Protein AF-A0A0G4FJ84-F1 (afdb_monomer_lite)

Sequence (452 aa):
MRQTLAPVYPVRAATRRSCLCLSSHPRRRLLHTSVPTRARLATGEEVTRTLLKGEEMGRRVRTFFQREQHNRHRLDELELFKVWRQCSGEHGWKAALFAMNQCYNNGKHFRHYETPTRLLALAVENEEWDEAVELVKYFPTWLQFPPDTKLIYTLMRHFLETGKFRKVRELTGAVRESWQIPLEPPLYGIVIKAMVAAGGIEGIEEALMLFRDAQTMQVPLQPVTYTLLLEKCLEGFEVARRGEHPEEDEASEHDRADDQAESASQSGALGEVGEDEEKEEGEEGGRDEAVSKEASADELDGQAAAGDGGEATAENDGEKESEGAEGEAETPASPRGRATADPYIGLEGGGSALWLTAARQVRDQALRDVLKTGEGIRRQPLGLRACFAWMHWREGRGGWESEVLDAVEDSRARGHLPVSFRETLKREADAHPDSPAAQLYRLLRQDIHLSS

Foldseek 3Di:
DDDDDDDDDDDDDDDDPDPPPPPPDPPPPPPDPQDWDWDQDPVRDTDTDRDDPLVVLLVVLVVVCVVCVVVLVPPDVVVLLVSLVSQAEQNSLVSSVVSVVSNVVSVDAPPDQCPLQSNLVSCVRHVVLVVNLVSLQCCVPRPPHHHDVVSLLVSLVVCLVVLVLVSLVSSLVSLVVDPRRDDAQSSLLSNLSSLVVNDDPRSLQVSLVSVVVCVVVVHQHDLVSLLSNLVVLVVLLVCQVVVVPPPPPPPPPPVPPPVVPPPPPPDDDDDDDDDDDDDDDDDDDDDDDDDDDDDDDDDDDDDDDDDDDDDDDDDDDDDDDDDDDPDPPDDPDDPPPPPPDPVDDDPPDSHSVVSVVSSVVSLVSSVVSCVVVVVPPLPRDLSNQCSVLVVCLVVVPPDCLVVNVVSVVSCVVVVDDDPVSLVVLVVVCVVPVPGPSVVSNVVVVVCVVVVD

Structure (mmCIF, N/CA/C/O backbone):
data_AF-A0A0G4FJ84-F1
#
_entry.id   AF-A0A0G4FJ84-F1
#
loop_
_atom_site.group_PDB
_atom_site.id
_atom_site.type_symbol
_atom_site.label_atom_id
_atom_site.label_alt_id
_atom_site.label_comp_id
_atom_site.label_asym_id
_atom_site.label_entity_id
_atom_site.label_seq_id
_atom_site.pdbx_PDB_ins_code
_atom_site.Cartn_x
_atom_site.Cartn_y
_atom_site.Cartn_z
_atom_site.occupancy
_atom_site.B_iso_or_equiv
_atom_site.auth_seq_id
_atom_site.auth_comp_id
_atom_site.auth_asym_id
_atom_site.auth_atom_id
_atom_site.pdbx_PDB_model_num
ATOM 1 N N . MET A 1 1 ? 30.591 18.724 37.609 1.00 40.75 1 MET A N 1
ATOM 2 C CA . MET A 1 1 ? 29.479 18.860 36.644 1.00 40.75 1 MET A CA 1
ATOM 3 C C . MET A 1 1 ? 29.711 20.114 35.811 1.00 40.75 1 MET A C 1
ATOM 5 O O . MET A 1 1 ? 29.461 21.207 36.296 1.00 40.75 1 MET A O 1
ATOM 9 N N . ARG A 1 2 ? 30.301 19.979 34.617 1.00 31.19 2 ARG A N 1
ATOM 10 C CA . ARG A 1 2 ? 30.521 21.093 33.680 1.00 31.19 2 ARG A CA 1
ATOM 11 C C . ARG A 1 2 ? 29.442 21.016 32.603 1.00 31.19 2 ARG A C 1
ATOM 13 O O . ARG A 1 2 ? 29.382 20.020 31.893 1.00 31.19 2 ARG A O 1
ATOM 20 N N . GLN A 1 3 ? 28.587 22.032 32.535 1.00 39.12 3 GLN A N 1
ATOM 21 C CA . GLN A 1 3 ? 27.614 22.208 31.460 1.00 39.12 3 GLN A CA 1
ATOM 22 C C . GLN A 1 3 ? 28.335 22.791 30.242 1.00 39.12 3 GLN A C 1
ATOM 24 O O . GLN A 1 3 ? 28.861 23.901 30.289 1.00 39.12 3 GLN A O 1
ATOM 29 N N . THR A 1 4 ? 28.387 22.020 29.163 1.00 39.75 4 THR A N 1
ATOM 30 C CA . THR A 1 4 ? 28.794 22.466 27.832 1.00 39.75 4 THR A CA 1
ATOM 31 C C . THR A 1 4 ? 27.581 23.076 27.133 1.00 39.75 4 THR A C 1
ATOM 33 O O . THR A 1 4 ? 26.649 22.374 26.754 1.00 39.75 4 THR A O 1
ATOM 36 N N . LEU A 1 5 ? 27.582 24.402 26.990 1.00 41.00 5 LEU A N 1
ATOM 37 C CA . LEU A 1 5 ? 26.631 25.131 26.152 1.00 41.00 5 LEU A CA 1
ATOM 38 C C . LEU A 1 5 ? 27.063 25.010 24.685 1.00 41.00 5 LEU A C 1
ATOM 40 O O . LEU A 1 5 ? 28.202 25.327 24.343 1.00 41.00 5 LEU A O 1
ATOM 44 N N . ALA A 1 6 ? 26.156 24.542 23.828 1.00 37.84 6 ALA A N 1
ATOM 45 C CA . ALA A 1 6 ? 26.348 24.504 22.382 1.00 37.84 6 ALA A CA 1
ATOM 46 C C . ALA A 1 6 ? 26.232 25.919 21.773 1.00 37.84 6 ALA A C 1
ATOM 48 O O . ALA A 1 6 ? 25.407 26.713 22.236 1.00 37.84 6 ALA A O 1
ATOM 49 N N . PRO A 1 7 ? 27.019 26.258 20.735 1.00 45.81 7 PRO A N 1
ATOM 50 C CA . PRO A 1 7 ? 26.946 27.564 20.095 1.00 45.81 7 PRO A CA 1
ATOM 51 C C . PRO A 1 7 ? 25.721 27.670 19.177 1.00 45.81 7 PRO A C 1
ATOM 53 O O . PRO A 1 7 ? 25.501 26.852 18.284 1.00 45.81 7 PRO A O 1
ATOM 56 N N . VAL A 1 8 ? 24.938 28.727 19.391 1.00 42.69 8 VAL A N 1
ATOM 57 C CA . VAL A 1 8 ? 23.844 29.165 18.520 1.00 42.69 8 VAL A CA 1
ATOM 58 C C . VAL A 1 8 ? 24.447 29.834 17.285 1.00 42.69 8 VAL A C 1
ATOM 60 O O . VAL A 1 8 ? 25.084 30.882 17.393 1.00 42.69 8 VAL A O 1
ATOM 63 N N . TYR A 1 9 ? 24.243 29.249 16.105 1.00 34.66 9 TYR A N 1
ATOM 64 C CA . TYR A 1 9 ? 24.584 29.894 14.837 1.00 34.66 9 TYR A CA 1
ATOM 65 C C . TYR A 1 9 ? 23.437 30.809 14.374 1.00 34.66 9 TYR A C 1
ATOM 67 O O . TYR A 1 9 ? 22.280 30.382 14.372 1.00 34.66 9 TYR A O 1
ATOM 75 N N . PRO A 1 10 ? 23.719 32.052 13.942 1.00 43.59 10 PRO A N 1
ATOM 76 C CA . PRO A 1 10 ? 22.695 32.938 13.409 1.00 43.59 10 PRO A CA 1
ATOM 77 C C . PRO A 1 10 ? 22.303 32.527 11.983 1.00 43.59 10 PRO A C 1
ATOM 79 O O . PRO A 1 10 ? 23.127 32.508 11.066 1.00 43.59 10 PRO A O 1
ATOM 82 N N . VAL A 1 11 ? 21.013 32.252 11.785 1.00 38.12 11 VAL A N 1
ATOM 83 C CA . VAL A 1 11 ? 20.393 32.065 10.468 1.00 38.12 11 VAL A CA 1
ATOM 84 C C . VAL A 1 11 ? 20.373 33.415 9.745 1.00 38.12 11 VAL A C 1
ATOM 86 O O . VAL A 1 11 ? 19.597 34.310 10.078 1.00 38.12 11 VAL A O 1
ATOM 89 N N . ARG A 1 12 ? 21.244 33.585 8.745 1.00 36.19 12 ARG A N 1
ATOM 90 C CA . ARG A 1 12 ? 21.185 34.719 7.814 1.00 36.19 12 ARG A CA 1
ATOM 91 C C . ARG A 1 12 ? 20.027 34.513 6.837 1.00 36.19 12 ARG A C 1
ATOM 93 O O . ARG A 1 12 ? 20.108 33.687 5.933 1.00 36.19 12 ARG A O 1
ATOM 100 N N . ALA A 1 13 ? 18.970 35.305 6.999 1.00 43.25 13 ALA A N 1
ATOM 101 C CA . ALA A 1 13 ? 17.910 35.457 6.012 1.00 43.25 13 ALA A CA 1
ATOM 102 C C . ALA A 1 13 ? 18.462 36.151 4.753 1.00 43.25 13 ALA A C 1
ATOM 104 O O . ALA A 1 13 ? 18.710 37.356 4.750 1.00 43.25 13 ALA A O 1
ATOM 105 N N . ALA A 1 14 ? 18.672 35.386 3.682 1.00 38.28 14 ALA A N 1
ATOM 106 C CA . ALA A 1 14 ? 18.985 35.918 2.362 1.00 38.28 14 ALA A CA 1
ATOM 107 C C . ALA A 1 14 ? 17.687 36.102 1.563 1.00 38.28 14 ALA A C 1
ATOM 109 O O . ALA A 1 14 ? 17.199 35.193 0.895 1.00 38.28 14 ALA A O 1
ATOM 110 N N . THR A 1 15 ? 17.126 37.306 1.615 1.00 45.62 15 THR A N 1
ATOM 111 C CA . THR A 1 15 ? 16.091 37.780 0.693 1.00 45.62 15 THR A CA 1
ATOM 112 C C . THR A 1 15 ? 16.702 37.998 -0.694 1.00 45.62 15 THR A C 1
ATOM 114 O O . THR A 1 15 ? 17.186 39.079 -1.019 1.00 45.62 15 THR A O 1
ATOM 117 N N . ARG A 1 16 ? 16.661 36.975 -1.555 1.00 38.00 16 ARG A N 1
ATOM 118 C CA . ARG A 1 16 ? 16.819 37.151 -3.006 1.00 38.00 16 ARG A CA 1
ATOM 119 C C . ARG A 1 16 ? 15.459 37.037 -3.686 1.00 38.00 16 ARG A C 1
ATOM 121 O O . ARG A 1 16 ? 14.995 35.952 -4.014 1.00 38.00 16 ARG A O 1
ATOM 128 N N . ARG A 1 17 ? 14.844 38.197 -3.935 1.00 41.84 17 ARG A N 1
ATOM 129 C CA . ARG A 1 17 ? 13.843 38.365 -4.993 1.00 41.84 17 ARG A CA 1
ATOM 130 C C . ARG A 1 17 ? 14.555 38.157 -6.332 1.00 41.84 17 ARG A C 1
ATOM 132 O O . ARG A 1 17 ? 15.266 39.043 -6.790 1.00 41.84 17 ARG A O 1
ATOM 139 N N . SER A 1 18 ? 14.405 36.981 -6.931 1.00 35.28 18 SER A N 1
ATOM 140 C CA . SER A 1 18 ? 14.632 36.795 -8.365 1.00 35.28 18 SER A CA 1
ATOM 141 C C . SER A 1 18 ? 13.276 36.715 -9.040 1.00 35.28 18 SER A C 1
ATOM 143 O O . SER A 1 18 ? 12.519 35.769 -8.839 1.00 35.28 18 SER A O 1
ATOM 145 N N . CYS A 1 19 ? 12.972 37.757 -9.807 1.00 36.97 19 CYS A N 1
ATOM 146 C CA . CYS A 1 19 ? 11.871 37.792 -10.749 1.00 36.97 19 CYS A CA 1
ATOM 147 C C . CYS A 1 19 ? 12.105 36.703 -11.804 1.00 36.97 19 CYS A C 1
ATOM 149 O O . CYS A 1 19 ? 12.881 36.891 -12.738 1.00 36.97 19 CYS A O 1
ATOM 151 N N . LEU A 1 20 ? 11.454 35.551 -11.643 1.00 36.03 20 LEU A N 1
ATOM 152 C CA . LEU A 1 20 ? 11.294 34.587 -12.723 1.00 36.03 20 LEU A CA 1
ATOM 153 C C . LEU A 1 20 ? 10.201 35.119 -13.647 1.00 36.03 20 LEU A C 1
ATOM 155 O O . LEU A 1 20 ? 9.009 34.942 -13.405 1.00 36.03 20 LEU A O 1
ATOM 159 N N . CYS A 1 21 ? 10.624 35.801 -14.706 1.00 32.81 21 CYS A N 1
ATOM 160 C CA . CYS A 1 21 ? 9.792 36.055 -15.869 1.00 32.81 21 CYS A CA 1
ATOM 161 C C . CYS A 1 21 ? 9.475 34.700 -16.522 1.00 32.81 21 CYS A C 1
ATOM 163 O O . CYS A 1 21 ? 10.252 34.188 -17.327 1.00 32.81 21 CYS A O 1
ATOM 165 N N . LEU A 1 22 ? 8.344 34.103 -16.143 1.00 33.88 22 LEU A N 1
ATOM 166 C CA . LEU A 1 22 ? 7.707 33.015 -16.877 1.00 33.88 22 LEU A CA 1
ATOM 167 C C . LEU A 1 22 ? 7.311 33.557 -18.255 1.00 33.88 22 LEU A C 1
ATOM 169 O O . LEU A 1 22 ? 6.240 34.133 -18.430 1.00 33.88 22 LEU A O 1
ATOM 173 N N . SER A 1 23 ? 8.199 33.402 -19.236 1.00 32.72 23 SER A N 1
ATOM 174 C CA . SER A 1 23 ? 7.831 33.534 -20.639 1.00 32.72 23 SER A CA 1
ATOM 175 C C . SER A 1 23 ? 6.924 32.355 -20.991 1.00 32.72 23 SER A C 1
ATOM 177 O O . SER A 1 23 ? 7.354 31.227 -21.225 1.00 32.72 23 SER A O 1
ATOM 179 N N . SER A 1 24 ? 5.622 32.616 -20.980 1.00 36.38 24 SER A N 1
ATOM 180 C CA . SER A 1 24 ? 4.584 31.749 -21.519 1.00 36.38 24 SER A CA 1
ATOM 181 C C . SER A 1 24 ? 4.696 31.719 -23.043 1.00 36.38 24 SER A C 1
ATOM 183 O O . SER A 1 24 ? 3.910 32.317 -23.771 1.00 36.38 24 SER A O 1
ATOM 185 N N . HIS A 1 25 ? 5.707 31.028 -23.566 1.00 32.84 25 HIS A N 1
ATOM 186 C CA . HIS A 1 25 ? 5.659 30.601 -24.955 1.00 32.84 25 HIS A CA 1
ATOM 187 C C . HIS A 1 25 ? 4.708 29.406 -25.052 1.00 32.84 25 HIS A C 1
ATOM 189 O O . HIS A 1 25 ? 4.980 28.369 -24.437 1.00 32.84 25 HIS A O 1
ATOM 195 N N . PRO A 1 26 ? 3.591 29.511 -25.798 1.00 38.69 26 PRO A N 1
ATOM 196 C CA . PRO A 1 26 ? 2.770 28.352 -26.086 1.00 38.69 26 PRO A CA 1
ATOM 197 C C . PRO A 1 26 ? 3.649 27.368 -26.857 1.00 38.69 26 PRO A C 1
ATOM 199 O O . PRO A 1 26 ? 4.014 27.608 -28.009 1.00 38.69 26 PRO A O 1
ATOM 202 N N . ARG A 1 27 ? 4.041 26.267 -26.203 1.00 40.53 27 ARG A N 1
ATOM 203 C CA . ARG A 1 27 ? 4.656 25.129 -26.884 1.00 40.53 27 ARG A CA 1
ATOM 204 C C . ARG A 1 27 ? 3.683 24.717 -27.982 1.00 40.53 27 ARG A C 1
ATOM 206 O O . ARG A 1 27 ? 2.641 24.134 -27.688 1.00 40.53 27 ARG A O 1
ATOM 213 N N . ARG A 1 28 ? 4.014 25.040 -29.238 1.00 38.00 28 ARG A N 1
ATOM 214 C CA . ARG A 1 28 ? 3.384 24.438 -30.413 1.00 38.00 28 ARG A CA 1
ATOM 215 C C . ARG A 1 28 ? 3.439 22.930 -30.190 1.00 38.00 28 ARG A C 1
ATOM 217 O O . ARG A 1 28 ? 4.520 22.346 -30.239 1.00 38.00 28 ARG A O 1
ATOM 224 N N . ARG A 1 29 ? 2.292 22.318 -29.883 1.00 40.22 29 ARG A N 1
ATOM 225 C CA . ARG A 1 29 ? 2.122 20.868 -29.955 1.00 40.22 29 ARG A CA 1
ATOM 226 C C . ARG A 1 29 ? 2.349 20.517 -31.419 1.00 40.22 29 ARG A C 1
ATOM 228 O O . ARG A 1 29 ? 1.453 20.686 -32.239 1.00 40.22 29 ARG A O 1
ATOM 235 N N . LEU A 1 30 ? 3.580 20.142 -31.758 1.00 41.53 30 LEU A N 1
ATOM 236 C CA . LEU A 1 30 ? 3.868 19.471 -33.014 1.00 41.53 30 LEU A CA 1
ATOM 237 C C . LEU A 1 30 ? 3.013 18.209 -32.983 1.00 41.53 30 LEU A C 1
ATOM 239 O O . LEU A 1 30 ? 3.249 17.324 -32.162 1.00 41.53 30 LEU A O 1
ATOM 243 N N . LEU A 1 31 ? 1.958 18.191 -33.796 1.00 39.94 31 LEU A N 1
ATOM 244 C CA . LEU A 1 31 ? 1.174 16.993 -34.043 1.00 39.94 31 LEU A CA 1
ATOM 245 C C . LEU A 1 31 ? 2.175 15.929 -34.492 1.00 39.94 31 LEU A C 1
ATOM 247 O O . LEU A 1 31 ? 2.858 16.105 -35.500 1.00 39.94 31 LEU A O 1
ATOM 251 N N . HIS A 1 32 ? 2.351 14.905 -33.660 1.00 47.94 32 HIS A N 1
ATOM 252 C CA . HIS A 1 32 ? 3.292 13.826 -33.904 1.00 47.94 32 HIS A CA 1
ATOM 253 C C . HIS A 1 32 ? 2.929 13.173 -35.238 1.00 47.94 32 HIS A C 1
ATOM 255 O O . HIS A 1 32 ? 1.906 12.504 -35.345 1.00 47.94 32 HIS A O 1
ATOM 261 N N . THR A 1 33 ? 3.740 13.394 -36.271 1.00 49.00 33 THR A N 1
ATOM 262 C CA . THR A 1 33 ? 3.609 12.659 -37.526 1.00 49.00 33 THR A CA 1
ATOM 263 C C . THR A 1 33 ? 4.083 11.240 -37.250 1.00 49.00 33 THR A C 1
ATOM 265 O O . THR A 1 33 ? 5.286 11.016 -37.099 1.00 49.00 33 THR A O 1
ATOM 268 N N . SER A 1 34 ? 3.138 10.313 -37.106 1.00 61.53 34 SER A N 1
ATOM 269 C CA . SER A 1 34 ? 3.407 8.881 -36.954 1.00 61.53 34 SER A CA 1
ATOM 270 C C . SER A 1 34 ? 4.337 8.422 -38.073 1.00 61.53 34 SER A C 1
ATOM 272 O O . SER A 1 34 ? 4.054 8.687 -39.245 1.00 61.53 34 SER A O 1
ATOM 274 N N . VAL A 1 35 ? 5.446 7.766 -37.738 1.00 69.75 35 VAL A N 1
ATOM 275 C CA . VAL A 1 35 ? 6.420 7.328 -38.746 1.00 69.75 35 VAL A CA 1
ATOM 276 C C . VAL A 1 35 ? 5.893 6.035 -39.375 1.00 69.75 35 VAL A C 1
ATOM 278 O O . VAL A 1 35 ? 5.829 5.012 -38.684 1.00 69.75 35 VAL A O 1
ATOM 281 N N . PRO A 1 36 ? 5.509 6.028 -40.667 1.00 75.88 36 PRO A N 1
ATOM 282 C CA . PRO A 1 36 ? 5.025 4.811 -41.303 1.00 75.88 36 PRO A CA 1
ATOM 283 C C . PRO A 1 36 ? 6.152 3.780 -41.319 1.00 75.88 36 PRO A C 1
ATOM 285 O O . PRO A 1 36 ? 7.282 4.073 -41.717 1.00 75.88 36 PRO A O 1
ATOM 288 N N . THR A 1 37 ? 5.858 2.565 -40.863 1.00 77.69 37 THR A N 1
ATOM 289 C CA . THR A 1 37 ? 6.825 1.466 -40.888 1.00 77.69 37 THR A CA 1
ATOM 290 C C . THR A 1 37 ? 6.390 0.458 -41.931 1.00 77.69 37 THR A C 1
ATOM 292 O O . THR A 1 37 ? 5.232 0.047 -41.969 1.00 77.69 37 THR A O 1
ATOM 295 N N . ARG A 1 38 ? 7.331 0.096 -42.804 1.00 84.75 38 ARG A N 1
ATOM 296 C CA . ARG A 1 38 ? 7.148 -0.957 -43.799 1.00 84.75 38 ARG A CA 1
ATOM 297 C C . ARG A 1 38 ? 7.492 -2.285 -43.144 1.00 84.75 38 ARG A C 1
ATOM 299 O O . ARG A 1 38 ? 8.615 -2.452 -42.669 1.00 84.75 38 ARG A O 1
ATOM 306 N N . ALA A 1 39 ? 6.525 -3.189 -43.084 1.00 80.81 39 ALA A N 1
ATOM 307 C CA . ALA A 1 39 ? 6.747 -4.581 -42.726 1.00 80.81 39 ALA A CA 1
ATOM 308 C C . ALA A 1 39 ? 6.562 -5.427 -43.986 1.00 80.81 39 ALA A C 1
ATOM 310 O O . ALA A 1 39 ? 5.620 -5.206 -44.744 1.00 80.81 39 ALA A O 1
ATOM 311 N N . ARG A 1 40 ? 7.471 -6.374 -44.219 1.00 85.12 40 ARG A N 1
ATOM 312 C CA . ARG A 1 40 ? 7.352 -7.328 -45.320 1.00 85.12 40 ARG A CA 1
ATOM 313 C C . ARG A 1 40 ? 6.693 -8.591 -44.779 1.00 85.12 40 ARG A C 1
ATOM 315 O O . ARG A 1 40 ? 7.220 -9.188 -43.841 1.00 85.12 40 ARG A O 1
ATOM 322 N N . LEU A 1 41 ? 5.527 -8.944 -45.309 1.00 84.38 41 LEU A N 1
ATOM 323 C CA . LEU A 1 41 ? 4.827 -10.176 -44.955 1.00 84.38 41 LEU A CA 1
ATOM 324 C C . LEU A 1 41 ? 5.573 -11.393 -45.520 1.00 84.38 41 LEU A C 1
ATOM 326 O O . LEU A 1 41 ? 6.381 -11.262 -46.441 1.00 84.38 41 LEU A O 1
ATOM 330 N N . ALA A 1 42 ? 5.277 -12.588 -45.000 1.00 80.00 42 ALA A N 1
ATOM 331 C CA . ALA A 1 42 ? 5.837 -13.843 -45.516 1.00 80.00 42 ALA A CA 1
ATOM 332 C C . ALA A 1 42 ? 5.490 -14.080 -47.000 1.00 80.00 42 ALA A C 1
ATOM 334 O O . ALA A 1 42 ? 6.262 -14.697 -47.726 1.00 80.00 42 ALA A O 1
ATOM 335 N N . THR A 1 43 ? 4.374 -13.512 -47.467 1.00 89.00 43 THR A N 1
ATOM 336 C CA . THR A 1 43 ? 3.942 -13.493 -48.875 1.00 89.00 43 THR A CA 1
ATOM 337 C C . THR A 1 43 ? 4.820 -12.615 -49.775 1.00 89.00 43 THR A C 1
ATOM 339 O O . THR A 1 43 ? 4.669 -12.630 -50.991 1.00 89.00 43 THR A O 1
ATOM 342 N N . GLY A 1 44 ? 5.743 -11.836 -49.201 1.00 92.00 44 GLY A N 1
ATOM 343 C CA . GLY A 1 44 ? 6.611 -10.905 -49.918 1.00 92.00 44 GLY A CA 1
ATOM 344 C C . GLY A 1 44 ? 6.026 -9.501 -50.095 1.00 92.00 44 GLY A C 1
ATOM 345 O O . GLY A 1 44 ? 6.783 -8.600 -50.465 1.00 92.00 44 GLY A O 1
ATOM 346 N N . GLU A 1 45 ? 4.740 -9.301 -49.784 1.00 91.88 45 GLU A N 1
ATOM 347 C CA . GLU A 1 45 ? 4.051 -8.008 -49.849 1.00 91.88 45 GLU A CA 1
ATOM 348 C C . GLU A 1 45 ? 4.557 -7.034 -48.772 1.00 91.88 45 GLU A C 1
ATOM 350 O O . GLU A 1 45 ? 4.739 -7.397 -47.606 1.00 91.88 45 GLU A O 1
ATOM 355 N N . GLU A 1 46 ? 4.789 -5.776 -49.156 1.00 92.50 46 GLU A N 1
ATOM 356 C CA . GLU A 1 46 ? 5.125 -4.702 -48.218 1.00 92.50 46 GLU A CA 1
ATOM 357 C C . GLU A 1 46 ? 3.850 -4.025 -47.716 1.00 92.50 46 GLU A C 1
ATOM 359 O O . GLU A 1 46 ? 3.180 -3.303 -48.453 1.00 92.50 46 GLU A O 1
ATOM 364 N N . VAL A 1 47 ? 3.544 -4.199 -46.432 1.00 89.56 47 VAL A N 1
ATOM 365 C CA . VAL A 1 47 ? 2.444 -3.496 -45.772 1.00 89.56 47 VAL A CA 1
ATOM 366 C C . VAL A 1 47 ? 3.006 -2.304 -45.007 1.00 89.56 47 VAL A C 1
ATOM 368 O O . VAL A 1 47 ? 3.820 -2.439 -44.087 1.00 89.56 47 VAL A O 1
ATOM 371 N N . THR A 1 48 ? 2.564 -1.105 -45.381 1.00 88.50 48 THR A N 1
ATOM 372 C CA . THR A 1 48 ? 2.779 0.106 -44.588 1.00 88.50 48 THR A CA 1
ATOM 373 C C . THR A 1 48 ? 1.693 0.202 -43.531 1.00 88.50 48 THR A C 1
ATOM 375 O O . THR A 1 48 ? 0.532 0.427 -43.866 1.00 88.50 48 THR A O 1
ATOM 378 N N . ARG A 1 49 ? 2.070 0.099 -42.255 1.00 85.38 49 ARG A N 1
ATOM 379 C CA . ARG A 1 49 ? 1.183 0.459 -41.144 1.00 85.38 49 ARG A CA 1
ATOM 380 C C . ARG A 1 49 ? 1.776 1.598 -40.328 1.00 85.38 49 ARG A C 1
ATOM 382 O O . ARG A 1 49 ? 2.998 1.718 -40.187 1.00 85.38 49 ARG A O 1
ATOM 389 N N . THR A 1 50 ? 0.909 2.449 -39.797 1.00 82.31 50 THR A N 1
ATOM 390 C CA . THR A 1 50 ? 1.285 3.405 -38.755 1.00 82.31 50 THR A CA 1
ATOM 391 C C . THR A 1 50 ? 1.568 2.621 -37.484 1.00 82.31 50 THR A C 1
ATOM 393 O O . THR A 1 50 ? 0.722 1.841 -37.048 1.00 82.31 50 THR A O 1
ATOM 396 N N . LEU A 1 51 ? 2.762 2.792 -36.918 1.00 74.44 51 LEU A N 1
ATOM 397 C CA . LEU A 1 51 ? 3.095 2.152 -35.651 1.00 74.44 51 LEU A CA 1
ATOM 398 C C . LEU A 1 51 ? 2.210 2.714 -34.545 1.00 74.44 51 LEU A C 1
ATOM 400 O O . LEU A 1 51 ? 1.971 3.924 -34.481 1.00 74.44 51 LEU A O 1
ATOM 404 N N . LEU A 1 52 ? 1.778 1.839 -33.642 1.00 72.56 52 LEU A N 1
ATOM 405 C CA . LEU A 1 52 ? 1.191 2.293 -32.389 1.00 72.56 52 LEU A CA 1
ATOM 406 C C . LEU A 1 52 ? 2.253 3.066 -31.599 1.00 72.56 52 LEU A C 1
AT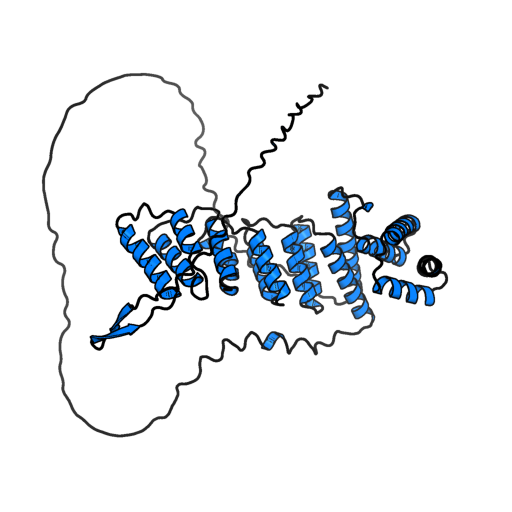OM 408 O O . LEU A 1 52 ? 3.449 2.781 -31.684 1.00 72.56 52 LEU A O 1
ATOM 412 N N . LYS A 1 53 ? 1.827 4.024 -30.773 1.00 69.75 53 LYS A N 1
ATOM 413 C CA . LYS A 1 53 ? 2.740 4.841 -29.951 1.00 69.75 53 LYS A CA 1
ATOM 414 C C . LYS A 1 53 ? 3.687 3.975 -29.101 1.00 69.75 53 LYS A C 1
ATOM 416 O O . LYS A 1 53 ? 4.858 4.312 -28.936 1.00 69.75 53 LYS A O 1
ATOM 421 N N . GLY A 1 54 ? 3.193 2.835 -28.612 1.00 67.12 54 GLY A N 1
ATOM 422 C CA . GLY A 1 54 ? 3.984 1.830 -27.899 1.00 67.12 54 GLY A CA 1
ATOM 423 C C . GLY A 1 54 ? 5.060 1.170 -28.752 1.00 67.12 54 GLY A C 1
ATOM 424 O O . GLY A 1 54 ? 6.203 1.049 -28.321 1.00 67.12 54 GLY A O 1
ATOM 425 N N . GLU A 1 55 ? 4.727 0.798 -29.987 1.00 68.19 55 GLU A N 1
ATOM 426 C CA . GLU A 1 55 ? 5.675 0.209 -30.935 1.00 68.19 55 GLU A CA 1
ATOM 427 C C . GLU A 1 55 ? 6.723 1.231 -31.385 1.00 68.19 55 GLU A C 1
ATOM 429 O O . GLU A 1 55 ? 7.896 0.887 -31.514 1.00 68.19 55 GLU A O 1
ATOM 434 N N . GLU A 1 56 ? 6.341 2.500 -31.573 1.00 76.06 56 GLU A N 1
ATOM 435 C CA . GLU A 1 56 ? 7.301 3.578 -31.821 1.00 76.06 56 GLU A CA 1
ATOM 436 C C . GLU A 1 56 ? 8.262 3.743 -30.645 1.00 76.06 56 GLU A C 1
ATOM 438 O O . GLU A 1 56 ? 9.466 3.884 -30.859 1.00 76.06 56 GLU A O 1
ATOM 443 N N . MET A 1 57 ? 7.756 3.701 -29.408 1.00 69.06 57 MET A N 1
ATOM 444 C CA . MET A 1 57 ? 8.592 3.785 -28.214 1.00 69.06 57 MET A CA 1
ATOM 445 C C . MET A 1 57 ? 9.524 2.578 -28.114 1.00 69.06 57 MET A C 1
ATOM 447 O O . MET A 1 57 ? 10.735 2.751 -28.010 1.00 69.06 57 MET A O 1
ATOM 451 N N . GLY A 1 58 ? 8.996 1.362 -28.253 1.00 73.56 58 GLY A N 1
ATOM 452 C CA . GLY A 1 58 ? 9.785 0.133 -28.274 1.00 73.56 58 GLY A CA 1
ATOM 453 C C . GLY A 1 58 ? 10.835 0.138 -29.385 1.00 73.56 58 GLY A C 1
ATOM 454 O O . GLY A 1 58 ? 11.974 -0.270 -29.161 1.00 73.56 58 GLY A O 1
ATOM 455 N N . ARG A 1 59 ? 10.509 0.681 -30.564 1.00 78.50 59 ARG A N 1
ATOM 456 C CA . ARG A 1 59 ? 11.464 0.874 -31.659 1.00 78.50 59 ARG A CA 1
ATOM 457 C C . ARG A 1 59 ? 12.520 1.909 -31.299 1.00 78.50 59 ARG A C 1
ATOM 459 O O . ARG A 1 59 ? 13.686 1.633 -31.534 1.00 78.50 59 ARG A O 1
ATOM 466 N N . ARG A 1 60 ? 12.161 3.056 -30.711 1.00 75.44 60 ARG A N 1
ATOM 467 C CA . ARG A 1 60 ? 13.126 4.075 -30.255 1.00 75.44 60 ARG A CA 1
ATOM 468 C C . ARG A 1 60 ? 14.091 3.492 -29.239 1.00 75.44 60 ARG A C 1
ATOM 470 O O . ARG A 1 60 ? 15.296 3.602 -29.434 1.00 75.44 60 ARG A O 1
ATOM 477 N N . VAL A 1 61 ? 13.560 2.803 -28.235 1.00 74.12 61 VAL A N 1
ATOM 478 C CA . VAL A 1 61 ? 14.321 2.071 -27.223 1.00 74.12 61 VAL A CA 1
ATOM 479 C C . VAL A 1 61 ? 15.246 1.062 -27.895 1.00 74.12 61 VAL A C 1
ATOM 481 O O . VAL A 1 61 ? 16.456 1.125 -27.716 1.00 74.12 61 VAL A O 1
ATOM 484 N N . ARG A 1 62 ? 14.722 0.196 -28.767 1.00 79.31 62 ARG A N 1
ATOM 485 C CA . ARG A 1 62 ? 15.524 -0.790 -29.501 1.00 79.31 62 ARG A CA 1
ATOM 486 C C . ARG A 1 62 ? 16.612 -0.136 -30.352 1.00 79.31 62 ARG A C 1
ATOM 488 O O . ARG A 1 62 ? 17.742 -0.597 -30.323 1.00 79.31 62 ARG A O 1
ATOM 495 N N . THR A 1 63 ? 16.307 0.934 -31.086 1.00 81.69 63 THR A N 1
ATOM 496 C CA . THR A 1 63 ? 17.295 1.655 -31.904 1.00 81.69 63 THR A CA 1
ATOM 497 C C . THR A 1 63 ? 18.340 2.364 -31.054 1.00 81.69 63 THR A C 1
ATOM 499 O O . THR A 1 63 ? 19.497 2.420 -31.455 1.00 81.69 63 THR A O 1
ATOM 502 N N . PHE A 1 64 ? 17.959 2.874 -29.880 1.00 77.50 64 PHE A N 1
ATOM 503 C CA . PHE A 1 64 ? 18.881 3.432 -28.898 1.00 77.50 64 PHE A CA 1
ATOM 504 C C . PHE A 1 64 ? 19.849 2.345 -28.425 1.00 77.50 64 PHE A C 1
ATOM 506 O O . PHE A 1 64 ? 21.056 2.505 -28.574 1.00 77.50 64 PHE A O 1
ATOM 513 N N . PHE A 1 65 ? 19.333 1.184 -28.011 1.00 75.12 65 PHE A N 1
ATOM 514 C CA . PHE A 1 65 ? 20.155 0.037 -27.623 1.00 75.12 65 PHE A CA 1
ATOM 515 C C . PHE A 1 65 ? 21.019 -0.508 -28.766 1.00 75.12 65 PHE A C 1
ATOM 517 O O . PHE A 1 65 ? 22.168 -0.8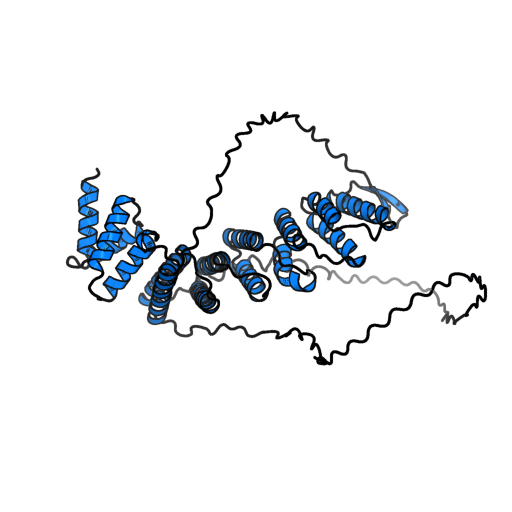47 -28.530 1.00 75.12 65 PHE A O 1
ATOM 524 N N . GLN A 1 66 ? 20.515 -0.579 -30.001 1.00 80.50 66 GLN A N 1
ATOM 525 C CA . GLN A 1 66 ? 21.284 -1.040 -31.166 1.00 80.50 66 GLN A CA 1
ATOM 526 C C . GLN A 1 66 ? 22.410 -0.074 -31.541 1.00 80.50 66 GLN A C 1
ATOM 528 O O . GLN A 1 66 ? 23.496 -0.517 -31.893 1.00 80.50 66 GLN A O 1
ATOM 533 N N . ARG A 1 67 ? 22.190 1.243 -31.447 1.00 78.75 67 ARG A N 1
ATOM 534 C CA . ARG A 1 67 ? 23.264 2.231 -31.653 1.00 78.75 67 ARG A CA 1
ATOM 535 C C . ARG A 1 67 ? 24.320 2.130 -30.559 1.00 78.75 67 ARG A C 1
ATOM 537 O O . ARG A 1 67 ? 25.512 2.153 -30.846 1.00 78.75 67 ARG A O 1
ATOM 544 N N . GLU A 1 68 ? 23.874 1.956 -29.322 1.00 70.44 68 GLU A N 1
ATOM 545 C CA . GLU A 1 68 ? 24.743 1.806 -28.158 1.00 70.44 68 GLU A CA 1
ATOM 546 C C . GLU A 1 68 ? 25.267 0.368 -27.974 1.00 70.44 68 GLU A C 1
ATOM 548 O O . GLU A 1 68 ? 26.015 0.114 -27.036 1.00 70.44 68 GLU A O 1
ATOM 553 N N . GLN A 1 69 ? 24.971 -0.590 -28.867 1.00 67.12 69 GLN A N 1
ATOM 554 C CA . GLN A 1 69 ? 25.544 -1.946 -28.799 1.00 67.12 69 GLN A CA 1
ATOM 555 C C . GLN A 1 69 ? 27.063 -1.947 -29.004 1.00 67.12 69 GLN A C 1
ATOM 557 O O . GLN A 1 69 ? 27.730 -2.880 -28.563 1.00 67.12 69 GLN A O 1
ATOM 562 N N . HIS A 1 70 ? 27.629 -0.913 -29.628 1.00 68.00 70 HIS A N 1
ATOM 563 C CA . HIS A 1 70 ? 29.082 -0.712 -29.658 1.00 68.00 70 HIS A CA 1
ATOM 564 C C . HIS A 1 70 ? 29.624 -0.124 -28.345 1.00 68.00 70 HIS A C 1
ATOM 566 O O . HIS A 1 70 ? 30.811 -0.223 -28.059 1.00 68.00 70 HIS A O 1
ATOM 572 N N . ASN A 1 71 ? 28.738 0.403 -27.501 1.00 68.50 71 ASN A N 1
ATOM 573 C CA . ASN A 1 71 ? 29.016 1.018 -26.211 1.00 68.50 71 ASN A CA 1
ATOM 574 C C . ASN A 1 71 ? 28.319 0.257 -25.067 1.00 68.50 71 ASN A C 1
ATOM 576 O O . ASN A 1 71 ? 27.841 0.878 -24.118 1.00 68.50 71 ASN A O 1
ATOM 580 N N . ARG A 1 72 ? 28.260 -1.085 -25.113 1.00 65.12 72 ARG A N 1
ATOM 581 C CA . ARG A 1 72 ? 27.582 -1.925 -24.090 1.00 65.12 72 ARG A CA 1
ATOM 582 C C . ARG A 1 72 ? 27.951 -1.558 -22.651 1.00 65.12 72 ARG A C 1
ATOM 584 O O . ARG A 1 72 ? 27.130 -1.650 -21.742 1.00 65.12 72 ARG A O 1
ATOM 591 N N . HIS A 1 73 ? 29.178 -1.095 -22.437 1.00 68.25 73 HIS A N 1
ATOM 592 C CA . HIS A 1 73 ? 29.657 -0.687 -21.121 1.00 68.25 73 HIS A CA 1
ATOM 593 C C . HIS A 1 73 ? 29.053 0.639 -20.624 1.00 68.25 73 HIS A C 1
ATOM 595 O O . HIS A 1 73 ? 28.977 0.829 -19.413 1.00 68.25 73 HIS A O 1
ATOM 601 N N . ARG A 1 74 ? 28.576 1.520 -21.514 1.00 68.31 74 ARG A N 1
ATOM 602 C CA . ARG A 1 74 ? 28.151 2.896 -21.200 1.00 68.31 74 ARG A CA 1
ATOM 603 C C . ARG A 1 74 ? 26.666 3.089 -20.937 1.00 68.31 74 ARG A C 1
ATOM 605 O O . ARG A 1 74 ? 26.293 4.183 -20.527 1.00 68.31 74 ARG A O 1
ATOM 612 N N . LEU A 1 75 ? 25.824 2.087 -21.180 1.00 74.00 75 LEU A N 1
ATOM 613 C CA . LEU A 1 75 ? 24.402 2.247 -20.901 1.00 74.00 75 LEU A CA 1
ATOM 614 C C . LEU A 1 75 ? 24.200 2.236 -19.384 1.00 74.00 75 LEU A C 1
ATOM 616 O O . LEU A 1 75 ? 24.304 1.197 -18.729 1.00 74.00 75 LEU A O 1
ATOM 620 N N . ASP A 1 76 ? 24.053 3.444 -18.856 1.00 83.38 76 ASP A N 1
ATOM 621 C CA . ASP A 1 76 ? 23.955 3.747 -17.438 1.00 83.38 76 ASP A CA 1
ATOM 622 C C . ASP A 1 76 ? 22.489 3.722 -16.985 1.00 83.38 76 ASP A C 1
ATOM 624 O O . ASP A 1 76 ? 21.565 3.920 -17.781 1.00 83.38 76 ASP A O 1
ATOM 628 N N . GLU A 1 77 ? 22.265 3.517 -15.692 1.00 88.50 77 GLU A N 1
ATOM 629 C CA . GLU A 1 77 ? 20.930 3.512 -15.079 1.00 88.50 77 GLU A CA 1
ATOM 630 C C . GLU A 1 77 ? 20.214 4.853 -15.310 1.00 88.50 77 GLU A C 1
ATOM 632 O O . GLU A 1 77 ? 19.005 4.904 -15.546 1.00 88.50 77 GLU A O 1
ATOM 637 N N . LEU A 1 78 ? 20.981 5.946 -15.363 1.00 89.94 78 LEU A N 1
ATOM 638 C CA . LEU A 1 78 ? 20.479 7.282 -15.677 1.00 89.94 78 LEU A CA 1
ATOM 639 C C . LEU A 1 78 ? 19.871 7.384 -17.084 1.00 89.94 78 LEU A C 1
ATOM 641 O O . LEU A 1 78 ? 18.901 8.120 -17.275 1.00 89.94 78 LEU A O 1
ATOM 645 N N . GLU A 1 79 ? 20.402 6.661 -18.075 1.00 87.94 79 GLU A N 1
ATOM 646 C CA . GLU A 1 79 ? 19.821 6.635 -19.424 1.00 87.94 79 GLU A CA 1
ATOM 647 C C . GLU A 1 79 ? 18.520 5.829 -19.445 1.00 87.94 79 GLU A C 1
ATOM 649 O O . GLU A 1 79 ? 17.537 6.259 -20.055 1.00 87.94 79 GLU A O 1
ATOM 654 N N . LEU A 1 80 ? 18.463 4.717 -18.704 1.00 90.50 80 LEU A N 1
ATOM 655 C CA . LEU A 1 80 ? 17.229 3.949 -18.532 1.00 90.50 80 LEU A CA 1
ATOM 656 C C . LEU A 1 80 ? 16.125 4.811 -17.903 1.00 90.50 80 LEU A C 1
ATOM 658 O O . LEU A 1 80 ? 14.987 4.810 -18.370 1.00 90.50 80 LEU A O 1
ATOM 662 N N . PHE A 1 81 ? 16.465 5.645 -16.921 1.00 93.38 81 PHE A N 1
ATOM 663 C CA . PHE A 1 81 ? 15.519 6.587 -16.326 1.00 93.38 81 PHE A CA 1
ATOM 664 C C . PHE A 1 81 ? 14.995 7.633 -17.317 1.00 93.38 81 PHE A C 1
ATOM 666 O O . PHE A 1 81 ? 13.829 8.030 -17.234 1.00 93.38 81 PHE A O 1
ATOM 673 N N . LYS A 1 82 ? 15.818 8.085 -18.272 1.00 90.31 82 LYS A N 1
ATOM 674 C CA . LYS A 1 82 ? 15.354 8.984 -19.344 1.00 90.31 82 LYS A CA 1
ATOM 675 C C . LYS A 1 82 ? 14.392 8.279 -20.291 1.00 90.31 82 LYS A C 1
ATOM 677 O O . LYS A 1 82 ? 13.455 8.925 -20.761 1.00 90.31 82 LYS A O 1
ATOM 682 N N . VAL A 1 83 ? 14.618 6.993 -20.562 1.00 88.88 83 VAL A N 1
ATOM 683 C CA . VAL A 1 83 ? 13.706 6.158 -21.352 1.00 88.88 83 VAL A CA 1
ATOM 684 C C . VAL A 1 83 ? 12.371 6.010 -20.627 1.00 88.88 83 VAL A C 1
ATOM 686 O O . VAL A 1 83 ? 11.338 6.342 -21.201 1.00 88.88 83 VAL A O 1
ATOM 689 N N . TRP A 1 84 ? 12.378 5.620 -19.351 1.00 93.25 84 TRP A N 1
ATOM 690 C CA . TRP A 1 84 ? 11.155 5.460 -18.556 1.00 93.25 84 TRP A CA 1
ATOM 691 C C . TRP A 1 84 ? 10.326 6.736 -18.469 1.00 93.25 84 TRP A C 1
ATOM 693 O O . TRP A 1 84 ? 9.114 6.688 -18.631 1.00 93.25 84 TRP A O 1
ATOM 703 N N . ARG A 1 85 ? 10.968 7.902 -18.347 1.00 92.56 85 ARG A N 1
ATOM 704 C CA . ARG A 1 85 ? 10.267 9.196 -18.355 1.00 92.56 85 ARG A CA 1
ATOM 705 C C . ARG A 1 85 ? 9.483 9.466 -19.648 1.00 92.56 85 ARG A C 1
ATOM 707 O O . ARG A 1 85 ? 8.593 10.311 -19.664 1.00 92.56 85 ARG A O 1
ATOM 714 N N . GLN A 1 86 ? 9.845 8.814 -20.751 1.00 89.25 86 GLN A N 1
ATOM 715 C CA . GLN A 1 86 ? 9.147 8.938 -22.033 1.00 89.25 86 GLN A CA 1
ATOM 716 C C . GLN A 1 86 ? 8.040 7.888 -22.196 1.00 89.25 86 GLN A C 1
ATOM 718 O O . GLN A 1 86 ? 7.135 8.084 -23.010 1.00 89.25 86 GLN A O 1
ATOM 723 N N . CYS A 1 87 ? 8.083 6.809 -21.415 1.00 89.50 87 CYS A N 1
ATOM 724 C CA . CYS A 1 87 ? 7.135 5.703 -21.435 1.00 89.50 87 CYS A CA 1
ATOM 725 C C . CYS A 1 87 ? 5.821 6.064 -20.721 1.00 89.50 87 CYS A C 1
ATOM 727 O O . CYS A 1 87 ? 5.559 5.601 -19.623 1.00 89.50 87 CYS A O 1
ATOM 729 N N . SER A 1 88 ? 4.977 6.876 -21.359 1.00 88.88 88 SER A N 1
ATOM 730 C CA . SER A 1 88 ? 3.636 7.210 -20.850 1.00 88.88 88 SER A CA 1
ATOM 731 C C . SER A 1 88 ? 2.517 6.687 -21.759 1.00 88.88 88 SER A C 1
ATOM 733 O O . SER A 1 88 ? 2.550 6.883 -22.987 1.00 88.88 88 SER A O 1
ATOM 735 N N . GLY A 1 89 ? 1.502 6.086 -21.138 1.00 87.06 89 GLY A N 1
ATOM 736 C CA . GLY A 1 89 ? 0.272 5.564 -21.739 1.00 87.06 89 GLY A CA 1
ATOM 737 C C . GLY A 1 89 ? 0.182 4.033 -21.717 1.00 87.06 89 GLY A C 1
ATOM 738 O O . GLY A 1 89 ? 1.098 3.355 -21.278 1.00 87.06 89 GLY A O 1
ATOM 739 N N . GLU A 1 90 ? -0.879 3.491 -22.311 1.00 84.50 90 GLU A N 1
ATOM 740 C CA . GLU A 1 90 ? -1.247 2.056 -22.335 1.00 84.50 90 GLU A CA 1
ATOM 741 C C . GLU A 1 90 ? -0.121 1.068 -22.719 1.00 84.50 90 GLU A C 1
ATOM 743 O O . GLU A 1 90 ? -0.150 -0.115 -22.403 1.00 84.50 90 GLU A O 1
ATOM 748 N N . HIS A 1 91 ? 0.904 1.521 -23.442 1.00 86.75 91 HIS A N 1
ATOM 749 C CA . HIS A 1 91 ? 2.040 0.679 -23.841 1.00 86.75 91 HIS A CA 1
ATOM 750 C C . HIS A 1 91 ? 3.377 1.138 -23.247 1.00 86.75 91 HIS A C 1
ATOM 752 O O . HIS A 1 91 ? 4.430 0.585 -23.576 1.00 86.75 91 HIS A O 1
ATOM 758 N N . GLY A 1 92 ? 3.353 2.173 -22.405 1.00 89.44 92 GLY A N 1
ATOM 759 C CA . GLY A 1 92 ? 4.524 2.721 -21.733 1.00 89.44 92 GLY A CA 1
ATOM 760 C C . GLY A 1 92 ? 5.164 1.684 -20.818 1.00 89.44 92 GLY A C 1
ATOM 761 O O . GLY A 1 92 ? 6.369 1.447 -20.919 1.00 89.44 92 GLY A O 1
ATOM 762 N N . TRP A 1 93 ? 4.347 1.002 -20.016 1.00 94.38 93 TRP A N 1
ATOM 763 C CA . TRP A 1 93 ? 4.792 -0.044 -19.098 1.00 94.38 93 TRP A CA 1
ATOM 764 C C . TRP A 1 93 ? 5.555 -1.172 -19.807 1.00 94.38 93 TRP A C 1
ATOM 766 O O . TRP A 1 93 ? 6.731 -1.410 -19.525 1.00 94.38 93 TRP A O 1
ATOM 776 N N . LYS A 1 94 ? 4.948 -1.784 -20.832 1.00 92.88 94 LYS A N 1
ATOM 777 C CA . LYS A 1 94 ? 5.568 -2.867 -21.622 1.00 92.88 94 LYS A CA 1
ATOM 778 C C . LYS A 1 94 ? 6.877 -2.429 -22.286 1.00 92.88 94 LYS A C 1
ATOM 780 O O . LYS A 1 94 ? 7.855 -3.177 -22.296 1.00 92.88 94 LYS A O 1
ATOM 785 N N . ALA A 1 95 ? 6.933 -1.203 -22.816 1.00 89.44 95 ALA A N 1
ATOM 786 C CA . ALA A 1 95 ? 8.156 -0.657 -23.405 1.00 89.44 95 ALA A CA 1
ATOM 787 C C . ALA A 1 95 ? 9.263 -0.431 -22.357 1.00 89.44 95 ALA A C 1
ATOM 789 O O . ALA A 1 95 ? 10.440 -0.660 -22.645 1.00 89.44 95 ALA A O 1
ATOM 790 N N . ALA A 1 96 ? 8.899 -0.008 -21.146 1.00 92.81 96 ALA A N 1
ATOM 791 C CA . ALA A 1 96 ? 9.832 0.186 -20.044 1.00 92.81 96 ALA A CA 1
ATOM 792 C C . ALA A 1 96 ? 10.382 -1.132 -19.489 1.00 92.81 96 ALA A C 1
ATOM 794 O O . ALA A 1 96 ? 11.595 -1.228 -19.288 1.00 92.81 96 ALA A O 1
ATOM 795 N N . LEU A 1 97 ? 9.532 -2.151 -19.329 1.00 93.94 97 LEU A N 1
ATOM 796 C CA . LEU A 1 97 ? 9.959 -3.505 -18.974 1.00 93.94 97 LEU A CA 1
ATOM 797 C C . LEU A 1 97 ? 10.858 -4.108 -20.053 1.00 93.94 97 LEU A C 1
ATOM 799 O O . LEU A 1 97 ? 11.900 -4.678 -19.737 1.00 93.94 97 LEU A O 1
ATOM 803 N N . PHE A 1 98 ? 10.527 -3.917 -21.335 1.00 90.31 98 PHE A N 1
ATOM 804 C CA . PHE A 1 98 ? 11.400 -4.331 -22.432 1.00 90.31 98 PHE A CA 1
ATOM 805 C C . PHE A 1 98 ? 12.774 -3.654 -22.340 1.00 90.31 98 PHE A C 1
ATOM 807 O O . PHE A 1 98 ? 13.793 -4.335 -22.437 1.00 90.31 98 PHE A O 1
ATOM 814 N N . ALA A 1 99 ? 12.822 -2.336 -22.113 1.00 90.00 99 ALA A N 1
ATOM 815 C CA . ALA A 1 99 ? 14.077 -1.603 -21.934 1.00 90.00 99 ALA A CA 1
ATOM 816 C C . ALA A 1 99 ? 14.899 -2.151 -20.756 1.00 90.00 99 ALA A C 1
ATOM 818 O O . ALA A 1 99 ? 16.105 -2.358 -20.882 1.00 90.00 99 ALA A O 1
ATOM 819 N N . MET A 1 100 ? 14.238 -2.425 -19.629 1.00 92.19 100 MET A N 1
ATOM 820 C CA . MET A 1 100 ? 14.875 -2.978 -18.439 1.00 92.19 100 MET A CA 1
ATOM 821 C C . MET A 1 100 ? 15.418 -4.390 -18.689 1.00 92.19 100 MET A C 1
ATOM 823 O O . MET A 1 100 ? 16.572 -4.666 -18.373 1.00 92.19 100 MET A O 1
ATOM 827 N N . ASN A 1 101 ? 14.636 -5.263 -19.325 1.00 91.50 101 ASN A N 1
ATOM 828 C CA . ASN A 1 101 ? 15.061 -6.615 -19.679 1.00 91.50 101 ASN A CA 1
ATOM 829 C C . ASN A 1 101 ? 16.268 -6.594 -20.633 1.00 91.50 101 ASN A C 1
ATOM 831 O O . ASN A 1 101 ? 17.201 -7.375 -20.482 1.00 91.50 101 ASN A O 1
ATOM 835 N N . GLN A 1 102 ? 16.315 -5.651 -21.583 1.00 87.44 102 GLN A N 1
ATOM 836 C CA . GLN A 1 102 ? 17.499 -5.461 -22.429 1.00 87.44 102 GLN A CA 1
ATOM 837 C C . GLN A 1 102 ? 18.733 -5.060 -21.610 1.00 87.44 102 GLN A C 1
ATOM 839 O O . GLN A 1 102 ? 19.813 -5.598 -21.845 1.00 87.44 102 GLN A O 1
ATOM 844 N N . CYS A 1 103 ? 18.607 -4.157 -20.634 1.00 87.50 103 CYS A N 1
ATOM 845 C CA . CYS A 1 103 ? 19.711 -3.846 -19.720 1.00 87.50 103 CYS A CA 1
ATOM 846 C C . CYS A 1 103 ? 20.158 -5.089 -18.931 1.00 87.50 103 CYS A C 1
ATOM 848 O O . CYS A 1 103 ? 21.354 -5.382 -18.885 1.00 87.50 103 CYS A O 1
ATOM 850 N N . TYR A 1 104 ? 19.207 -5.843 -18.376 1.00 89.56 104 TYR A N 1
ATOM 851 C CA . TYR A 1 104 ? 19.477 -7.042 -17.582 1.00 89.56 104 TYR A CA 1
ATOM 852 C C . TYR A 1 104 ? 20.198 -8.130 -18.393 1.00 89.56 104 TYR A C 1
ATOM 854 O O . TYR A 1 104 ? 21.250 -8.611 -17.980 1.00 89.56 104 TYR A O 1
ATOM 862 N N . ASN A 1 105 ? 19.712 -8.441 -19.601 1.00 87.25 105 ASN A N 1
ATOM 863 C CA . ASN A 1 105 ? 20.330 -9.419 -20.509 1.00 87.25 105 ASN A CA 1
ATOM 864 C C . ASN A 1 105 ? 21.740 -9.019 -20.966 1.00 87.25 105 ASN A C 1
ATOM 866 O O . ASN A 1 105 ? 22.531 -9.871 -21.359 1.00 87.25 105 ASN A O 1
ATOM 870 N N . ASN A 1 106 ? 22.082 -7.731 -20.890 1.00 85.06 106 ASN A N 1
ATOM 871 C CA . ASN A 1 106 ? 23.437 -7.237 -21.133 1.00 85.06 106 ASN A CA 1
ATOM 872 C C . ASN A 1 106 ? 24.336 -7.303 -19.881 1.00 85.06 106 ASN A C 1
ATOM 874 O O . ASN A 1 106 ? 25.410 -6.698 -19.865 1.00 85.06 106 ASN A O 1
ATOM 878 N N . GLY A 1 107 ? 23.911 -8.005 -18.825 1.00 88.06 107 GLY A N 1
ATOM 879 C CA . GLY A 1 107 ? 24.665 -8.178 -17.583 1.00 88.06 107 GLY A CA 1
ATOM 880 C C . GLY A 1 107 ? 24.701 -6.929 -16.700 1.00 88.06 107 GLY A C 1
ATOM 881 O O . GLY A 1 107 ? 25.574 -6.810 -15.840 1.00 88.06 107 GLY A O 1
ATOM 882 N N . LYS A 1 108 ? 23.797 -5.962 -16.911 1.00 88.44 108 LYS A N 1
ATOM 883 C CA . LYS A 1 108 ? 23.694 -4.789 -16.036 1.00 88.44 108 LYS A CA 1
ATOM 884 C C . LYS A 1 108 ? 22.841 -5.132 -14.820 1.00 88.44 108 LYS A C 1
ATOM 886 O O . LYS A 1 108 ? 21.680 -5.509 -14.949 1.00 88.44 108 LYS A O 1
ATOM 891 N N . HIS A 1 109 ? 23.418 -4.951 -13.639 1.00 89.00 109 HIS A N 1
ATOM 892 C CA . HIS A 1 109 ? 22.694 -5.033 -12.376 1.00 89.00 109 HIS A CA 1
ATOM 893 C C . HIS A 1 109 ? 22.155 -3.656 -11.998 1.00 89.00 109 HIS A C 1
ATOM 895 O O . HIS A 1 109 ? 22.906 -2.683 -12.045 1.00 89.00 109 HIS A O 1
ATOM 901 N N . PHE A 1 110 ? 20.891 -3.596 -11.580 1.00 91.00 110 PHE A N 1
ATOM 902 C CA . PHE A 1 110 ? 20.276 -2.363 -11.102 1.00 91.00 110 PHE A CA 1
ATOM 903 C C . PHE A 1 110 ? 20.613 -2.137 -9.627 1.00 91.00 110 PHE A C 1
ATOM 905 O O . PHE A 1 110 ? 19.997 -2.720 -8.734 1.00 91.00 110 PHE A O 1
ATOM 912 N N . ARG A 1 111 ? 21.631 -1.317 -9.380 1.00 92.69 111 ARG A N 1
ATOM 913 C CA . ARG A 1 111 ? 22.117 -0.932 -8.053 1.00 92.69 111 ARG A CA 1
ATOM 914 C C . ARG A 1 111 ? 21.610 0.442 -7.625 1.00 92.69 111 ARG A C 1
ATOM 916 O O . ARG A 1 111 ? 21.796 0.812 -6.469 1.00 92.69 111 ARG A O 1
ATOM 923 N N . HIS A 1 112 ? 20.966 1.214 -8.500 1.00 95.44 112 HIS A N 1
ATOM 924 C CA . HIS A 1 112 ? 20.364 2.468 -8.056 1.00 95.44 112 HIS A CA 1
ATOM 925 C C . HIS A 1 112 ? 19.155 2.207 -7.151 1.00 95.44 112 HIS A C 1
ATOM 927 O O . HIS A 1 112 ? 18.190 1.563 -7.571 1.00 95.44 112 HIS A O 1
ATOM 933 N N . TYR A 1 113 ? 19.155 2.802 -5.958 1.00 95.94 113 TYR A N 1
ATOM 934 C CA . TYR A 1 113 ? 18.047 2.722 -5.000 1.00 95.94 113 TYR A CA 1
ATOM 935 C C . TYR A 1 113 ? 16.722 3.282 -5.552 1.00 95.94 113 TYR A C 1
ATOM 937 O O . TYR A 1 113 ? 15.649 2.837 -5.167 1.00 95.94 113 TYR A O 1
ATOM 945 N N . GLU A 1 114 ? 16.774 4.234 -6.491 1.00 96.81 114 GLU A N 1
ATOM 946 C CA . GLU A 1 114 ? 15.562 4.780 -7.131 1.00 96.81 114 GLU A CA 1
ATOM 947 C C . GLU A 1 114 ? 14.945 3.862 -8.197 1.00 96.81 114 GLU A C 1
ATOM 949 O O . GLU A 1 114 ? 13.821 4.122 -8.622 1.00 96.81 114 GLU A O 1
ATOM 954 N N . THR A 1 115 ? 15.652 2.827 -8.662 1.00 96.25 115 THR A N 1
ATOM 955 C CA . THR A 1 115 ? 15.155 1.919 -9.713 1.00 96.25 115 THR A CA 1
ATOM 956 C C . THR A 1 115 ? 13.789 1.307 -9.372 1.00 96.25 115 THR A C 1
ATOM 958 O O . THR A 1 115 ? 12.860 1.530 -10.151 1.00 96.25 115 THR A O 1
ATOM 961 N N . PRO A 1 116 ? 13.615 0.597 -8.233 1.00 97.06 116 PRO A N 1
ATOM 962 C CA . PRO A 1 116 ? 12.317 0.046 -7.820 1.00 97.06 116 PRO A CA 1
ATOM 963 C C . PRO A 1 116 ? 11.233 1.122 -7.722 1.00 97.06 116 PRO A C 1
ATOM 965 O O . PRO A 1 116 ? 10.133 0.940 -8.230 1.00 97.06 116 PRO A O 1
ATOM 968 N N . THR A 1 117 ? 11.548 2.266 -7.110 1.00 97.88 117 THR A N 1
ATOM 969 C CA . THR A 1 117 ? 10.588 3.355 -6.889 1.00 97.88 117 THR A CA 1
ATOM 970 C C . THR A 1 117 ? 10.098 3.957 -8.199 1.00 97.88 117 THR A C 1
ATOM 972 O O . THR A 1 117 ? 8.903 4.176 -8.366 1.00 97.88 117 THR A O 1
ATOM 975 N N . ARG A 1 118 ? 11.002 4.214 -9.151 1.00 97.12 118 ARG A N 1
ATOM 976 C CA . ARG A 1 118 ? 10.642 4.759 -10.467 1.00 97.12 118 ARG A CA 1
ATOM 977 C C . ARG A 1 118 ? 9.845 3.761 -11.289 1.00 97.12 118 ARG A C 1
ATOM 979 O O . ARG A 1 118 ? 8.931 4.167 -11.995 1.00 97.12 118 ARG A O 1
ATOM 986 N N . LEU A 1 119 ? 10.185 2.480 -11.195 1.00 96.88 119 LEU A N 1
ATOM 987 C CA . LEU A 1 119 ? 9.465 1.436 -11.903 1.00 96.88 119 LEU A CA 1
ATOM 988 C C . LEU A 1 119 ? 8.058 1.236 -11.322 1.00 96.88 119 LEU A C 1
ATOM 990 O O . LEU A 1 119 ? 7.098 1.203 -12.081 1.00 96.88 119 LEU A O 1
ATOM 994 N N . LEU A 1 120 ? 7.911 1.224 -9.994 1.00 97.94 120 LEU A N 1
ATOM 995 C CA . LEU A 1 120 ? 6.601 1.203 -9.341 1.00 97.94 120 LEU A CA 1
ATOM 996 C C . LEU A 1 120 ? 5.772 2.445 -9.700 1.00 97.94 120 LEU A C 1
ATOM 998 O O . LEU A 1 120 ? 4.589 2.328 -10.003 1.00 97.94 120 LEU A O 1
ATOM 1002 N N . ALA A 1 121 ? 6.392 3.630 -9.713 1.00 97.56 121 ALA A N 1
ATOM 1003 C CA . ALA A 1 121 ? 5.711 4.865 -10.101 1.00 97.56 121 ALA A CA 1
ATOM 1004 C C . ALA A 1 121 ? 5.219 4.787 -11.546 1.00 97.56 121 ALA A C 1
ATOM 1006 O O . ALA A 1 121 ? 4.103 5.197 -11.835 1.00 97.56 121 ALA A O 1
ATOM 1007 N N . LEU A 1 122 ? 6.022 4.199 -12.432 1.00 97.00 122 LEU A N 1
ATOM 1008 C CA . LEU A 1 122 ? 5.651 3.990 -13.819 1.00 97.00 122 LEU A CA 1
ATOM 1009 C C . LEU A 1 122 ? 4.484 3.006 -13.974 1.00 97.00 122 LEU A C 1
ATOM 1011 O O . LEU A 1 122 ? 3.616 3.250 -14.805 1.00 97.00 122 LEU A O 1
ATOM 1015 N N . ALA A 1 123 ? 4.444 1.918 -13.200 1.00 97.44 123 ALA A N 1
ATOM 1016 C CA . ALA A 1 123 ? 3.308 0.993 -13.204 1.00 97.44 123 ALA A CA 1
ATOM 1017 C C . ALA A 1 123 ? 2.016 1.718 -12.791 1.00 97.44 123 ALA A C 1
ATOM 1019 O O . ALA A 1 123 ? 1.016 1.661 -13.501 1.00 97.44 123 ALA A O 1
ATOM 1020 N N . VAL A 1 124 ? 2.084 2.497 -11.704 1.00 97.19 124 VAL A N 1
ATOM 1021 C CA . VAL A 1 124 ? 0.967 3.313 -11.202 1.00 97.19 124 VAL A CA 1
ATOM 1022 C C . VAL A 1 124 ? 0.529 4.380 -12.213 1.00 97.19 124 VAL A C 1
ATOM 1024 O O . VAL A 1 124 ? -0.662 4.545 -12.446 1.00 97.19 124 VAL A O 1
ATOM 1027 N N . GLU A 1 125 ? 1.466 5.090 -12.849 1.00 95.75 125 GLU A N 1
ATOM 1028 C CA . GLU A 1 125 ? 1.169 6.119 -13.862 1.00 95.75 125 GLU A CA 1
ATOM 1029 C C . GLU A 1 125 ? 0.502 5.557 -15.124 1.00 95.75 125 GLU A C 1
ATOM 1031 O O . GLU A 1 125 ? -0.215 6.286 -15.808 1.00 95.75 125 GLU A O 1
ATOM 1036 N N . ASN A 1 126 ? 0.759 4.290 -15.454 1.00 95.88 126 ASN A N 1
ATOM 1037 C CA . ASN A 1 126 ? 0.144 3.610 -16.592 1.00 95.88 126 ASN A CA 1
ATOM 1038 C C . ASN A 1 126 ? -1.084 2.774 -16.192 1.00 95.88 126 ASN A C 1
ATOM 1040 O O . ASN A 1 126 ? -1.591 2.044 -17.034 1.00 95.88 126 ASN A O 1
ATOM 1044 N N . GLU A 1 127 ? -1.562 2.904 -14.947 1.00 96.38 127 GLU A N 1
ATOM 1045 C CA . GLU A 1 127 ? -2.738 2.197 -14.413 1.00 96.38 127 GLU A CA 1
ATOM 1046 C C . GLU A 1 127 ? -2.601 0.658 -14.431 1.00 96.38 127 GLU A C 1
ATOM 1048 O O . GLU A 1 127 ? -3.588 -0.072 -14.389 1.00 96.38 127 GLU A O 1
AT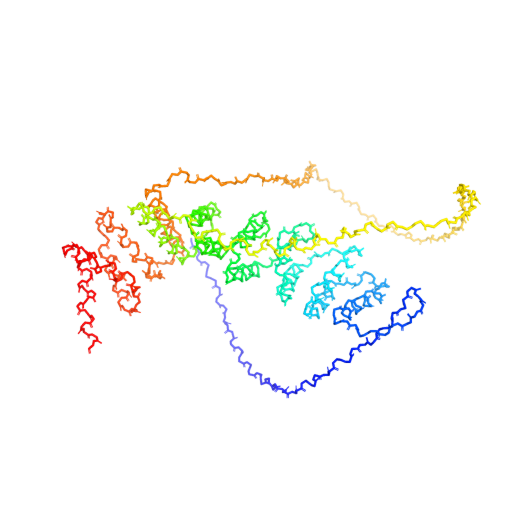OM 1053 N N . GLU A 1 128 ? -1.367 0.150 -14.437 1.00 97.19 128 GLU A N 1
ATOM 1054 C CA . GLU A 1 128 ? -1.050 -1.284 -14.415 1.00 97.19 128 GLU A CA 1
ATOM 1055 C C . GLU A 1 128 ? -1.015 -1.772 -12.956 1.00 97.19 128 GLU A C 1
ATOM 1057 O O . GLU A 1 128 ? 0.039 -2.026 -12.364 1.00 97.19 128 GLU A O 1
ATOM 1062 N N . TRP A 1 129 ? -2.193 -1.810 -12.328 1.00 97.25 129 TRP A N 1
ATOM 1063 C CA . TRP A 1 129 ? -2.343 -2.021 -10.884 1.00 97.25 129 TRP A CA 1
ATOM 1064 C C . TRP A 1 129 ? -1.886 -3.402 -10.407 1.00 97.25 129 TRP A C 1
ATOM 1066 O O . TRP A 1 129 ? -1.315 -3.514 -9.322 1.00 97.25 129 TRP A O 1
ATOM 1076 N N . ASP A 1 130 ? -2.131 -4.446 -11.196 1.00 96.94 130 ASP A N 1
ATOM 1077 C CA . ASP A 1 130 ? -1.783 -5.824 -10.835 1.00 96.94 130 ASP A CA 1
ATOM 1078 C C . ASP A 1 130 ? -0.271 -6.043 -10.894 1.00 96.94 130 ASP A C 1
ATOM 1080 O O . ASP A 1 130 ? 0.329 -6.532 -9.938 1.00 96.94 130 ASP A O 1
ATOM 1084 N N . GLU A 1 131 ? 0.356 -5.531 -11.949 1.00 97.25 131 GLU A N 1
ATOM 1085 C CA . GLU A 1 131 ? 1.809 -5.491 -12.123 1.00 97.25 131 GLU A CA 1
ATOM 1086 C C . GLU A 1 131 ? 2.498 -4.683 -11.015 1.00 97.25 131 GLU A C 1
ATOM 1088 O O . GLU A 1 131 ? 3.564 -5.056 -10.524 1.00 97.25 131 GLU A O 1
ATOM 1093 N N . ALA A 1 132 ? 1.879 -3.591 -10.550 1.00 98.06 132 ALA A N 1
ATOM 1094 C CA . ALA A 1 132 ? 2.385 -2.834 -9.407 1.00 98.06 132 ALA A CA 1
ATOM 1095 C C . ALA A 1 132 ? 2.399 -3.676 -8.115 1.00 98.06 132 ALA A C 1
ATOM 1097 O O . ALA A 1 132 ? 3.339 -3.572 -7.322 1.00 98.06 132 ALA A O 1
ATOM 1098 N N . VAL A 1 133 ? 1.389 -4.530 -7.906 1.00 98.12 133 VAL A N 1
ATOM 1099 C CA . VAL A 1 133 ? 1.337 -5.460 -6.765 1.00 98.12 133 VAL A CA 1
ATOM 1100 C C . VAL A 1 133 ? 2.392 -6.555 -6.902 1.00 98.12 133 VAL A C 1
ATOM 1102 O O . VAL A 1 133 ? 3.109 -6.829 -5.938 1.00 98.12 133 VAL A O 1
ATOM 1105 N N . GLU A 1 134 ? 2.532 -7.153 -8.086 1.00 97.69 134 GLU A N 1
ATOM 1106 C CA . GLU A 1 134 ? 3.563 -8.161 -8.354 1.00 97.69 134 GLU A CA 1
ATOM 1107 C C . GLU A 1 134 ? 4.974 -7.604 -8.169 1.00 97.69 134 GLU A C 1
ATOM 1109 O O . GLU A 1 134 ? 5.822 -8.253 -7.554 1.00 97.69 134 GLU A O 1
ATOM 1114 N N . LEU A 1 135 ? 5.219 -6.367 -8.603 1.00 97.50 135 LEU A N 1
ATOM 1115 C CA . LEU A 1 135 ? 6.497 -5.698 -8.397 1.00 97.50 135 LEU A CA 1
ATOM 1116 C C . LEU A 1 135 ? 6.835 -5.599 -6.906 1.00 97.50 135 LEU A C 1
ATOM 1118 O O . LEU A 1 135 ? 7.956 -5.925 -6.524 1.00 97.50 135 LEU A O 1
ATOM 1122 N N . VAL A 1 136 ? 5.885 -5.209 -6.048 1.00 98.00 136 VAL A N 1
ATOM 1123 C CA . VAL A 1 136 ? 6.108 -5.137 -4.590 1.00 98.00 136 VAL A CA 1
ATOM 1124 C C . VAL A 1 136 ? 6.292 -6.527 -3.966 1.00 98.00 136 VAL A C 1
ATOM 1126 O O . VAL A 1 136 ? 7.073 -6.664 -3.030 1.00 98.00 136 VAL A O 1
ATOM 1129 N N . LYS A 1 137 ? 5.632 -7.570 -4.480 1.00 97.75 137 LYS A N 1
ATOM 1130 C CA . LYS A 1 137 ? 5.817 -8.953 -4.002 1.00 97.75 137 LYS A CA 1
ATOM 1131 C C . LYS A 1 137 ? 7.186 -9.521 -4.373 1.00 97.75 137 LYS A C 1
ATOM 1133 O O . LYS A 1 137 ? 7.834 -10.174 -3.560 1.00 97.75 137 LYS A O 1
ATOM 1138 N N . TYR A 1 138 ? 7.632 -9.277 -5.602 1.00 97.25 138 TYR A N 1
ATOM 1139 C CA . TYR A 1 138 ? 8.779 -9.973 -6.180 1.00 97.25 138 TYR A CA 1
ATOM 1140 C C . TYR A 1 138 ? 10.046 -9.127 -6.294 1.00 97.25 138 TYR A C 1
ATOM 1142 O O . TYR A 1 138 ? 11.075 -9.675 -6.698 1.00 97.25 138 TYR A O 1
ATOM 1150 N N . PHE A 1 139 ? 10.043 -7.848 -5.890 1.00 95.81 139 PHE A N 1
ATOM 1151 C CA . PHE A 1 139 ? 11.253 -7.016 -5.934 1.00 95.81 139 PHE A CA 1
ATOM 1152 C C . PHE A 1 139 ? 12.491 -7.676 -5.297 1.00 95.81 139 PHE A C 1
ATOM 1154 O O . PHE A 1 139 ? 13.553 -7.545 -5.905 1.00 95.81 139 PHE A O 1
ATOM 1161 N N . PRO A 1 140 ? 12.426 -8.440 -4.177 1.00 95.62 140 PRO A N 1
ATOM 1162 C CA . PRO A 1 140 ? 13.637 -8.984 -3.557 1.00 95.62 140 PRO A CA 1
ATOM 1163 C C . PRO A 1 140 ? 14.360 -10.013 -4.434 1.00 95.62 140 PRO A C 1
ATOM 1165 O O . PRO A 1 140 ? 15.508 -10.360 -4.165 1.00 95.62 140 PRO A O 1
ATOM 1168 N N . THR A 1 141 ? 13.688 -10.546 -5.461 1.00 94.44 141 THR A N 1
ATOM 1169 C CA . THR A 1 141 ? 14.245 -11.593 -6.326 1.00 94.44 141 THR A CA 1
ATOM 1170 C C . THR A 1 141 ? 15.122 -11.039 -7.450 1.00 94.44 141 THR A C 1
ATOM 1172 O O . THR A 1 141 ? 16.051 -11.722 -7.878 1.00 94.44 141 THR A O 1
ATOM 1175 N N . TRP A 1 142 ? 14.875 -9.807 -7.908 1.00 91.62 142 TRP A N 1
ATOM 1176 C CA . TRP A 1 142 ? 15.590 -9.214 -9.048 1.00 91.62 142 TRP A CA 1
ATOM 1177 C C . TRP A 1 142 ? 16.059 -7.768 -8.829 1.00 91.62 142 TRP A C 1
ATOM 1179 O O . TRP A 1 142 ? 16.868 -7.277 -9.619 1.00 91.62 142 TRP A O 1
ATOM 1189 N N . LEU A 1 143 ? 15.629 -7.099 -7.755 1.00 94.19 143 LEU A N 1
ATOM 1190 C CA . LEU A 1 143 ? 16.098 -5.772 -7.350 1.00 94.19 143 LEU A CA 1
ATOM 1191 C C . LEU A 1 143 ? 16.818 -5.830 -6.005 1.00 94.19 143 LEU A C 1
ATOM 1193 O O . LEU A 1 143 ? 16.450 -6.572 -5.100 1.00 94.19 143 LEU A O 1
ATOM 1197 N N . GLN A 1 144 ? 17.860 -5.010 -5.876 1.00 94.19 144 GLN A N 1
ATOM 1198 C CA . GLN A 1 144 ? 18.672 -4.955 -4.661 1.00 94.19 144 GLN A CA 1
ATOM 1199 C C . GLN A 1 144 ? 18.037 -4.106 -3.549 1.00 94.19 144 GLN A C 1
ATOM 1201 O O . GLN A 1 144 ? 18.317 -4.333 -2.374 1.00 94.19 144 GLN A O 1
ATOM 1206 N N . PHE A 1 145 ? 17.221 -3.117 -3.918 1.00 97.19 145 PHE A N 1
ATOM 1207 C CA . PHE A 1 145 ? 16.638 -2.143 -2.998 1.00 97.19 145 PHE A CA 1
ATOM 1208 C C . PHE A 1 145 ? 15.105 -2.217 -3.034 1.00 97.19 145 PHE A C 1
ATOM 1210 O O . PHE A 1 145 ? 14.547 -2.517 -4.094 1.00 97.19 145 PHE A O 1
ATOM 1217 N N . PRO A 1 146 ? 14.422 -1.922 -1.914 1.00 97.75 146 PRO A N 1
ATOM 1218 C CA . PRO A 1 146 ? 12.968 -1.838 -1.874 1.00 97.75 146 PRO A CA 1
ATOM 1219 C C . PRO A 1 146 ? 12.433 -0.556 -2.533 1.00 97.75 146 PRO A C 1
ATOM 1221 O O . PRO A 1 146 ? 13.137 0.459 -2.570 1.00 97.75 146 PRO A O 1
ATOM 1224 N N . PRO A 1 147 ? 11.179 -0.566 -3.024 1.00 97.88 147 PRO A N 1
ATOM 1225 C CA . PRO A 1 147 ? 10.497 0.654 -3.446 1.00 97.88 147 PRO A CA 1
ATOM 1226 C C . PRO A 1 147 ? 10.182 1.577 -2.257 1.00 97.88 147 PRO A C 1
ATOM 1228 O O . PRO A 1 147 ? 10.061 1.132 -1.116 1.00 97.88 147 PRO A O 1
ATOM 1231 N N . ASP A 1 148 ? 10.023 2.877 -2.531 1.00 97.88 148 ASP A N 1
ATOM 1232 C CA . ASP A 1 148 ? 9.659 3.881 -1.519 1.00 97.88 148 ASP A CA 1
ATOM 1233 C C . ASP A 1 148 ? 8.314 3.542 -0.849 1.00 97.88 148 ASP A C 1
ATOM 1235 O O . ASP A 1 148 ? 7.282 3.402 -1.515 1.00 97.88 148 ASP A O 1
ATOM 1239 N N . THR A 1 149 ? 8.314 3.465 0.485 1.00 97.94 149 THR A N 1
ATOM 1240 C CA . THR A 1 149 ? 7.149 3.113 1.311 1.00 97.94 149 THR A CA 1
ATOM 1241 C C . THR A 1 149 ? 5.972 4.046 1.074 1.00 97.94 149 THR A C 1
ATOM 1243 O O . THR A 1 149 ? 4.825 3.604 1.034 1.00 97.94 149 THR A O 1
ATOM 1246 N N . LYS A 1 150 ? 6.232 5.336 0.840 1.00 97.81 150 LYS A N 1
ATOM 1247 C CA . LYS A 1 150 ? 5.177 6.326 0.576 1.00 97.81 150 LYS A CA 1
ATOM 1248 C C . LYS A 1 150 ? 4.382 5.994 -0.682 1.00 97.81 150 LYS A C 1
ATOM 1250 O O . LYS A 1 150 ? 3.167 6.205 -0.717 1.00 97.81 150 LYS A O 1
ATOM 1255 N N . LEU A 1 151 ? 5.055 5.474 -1.705 1.00 97.88 151 LEU A N 1
ATOM 1256 C CA . LEU A 1 151 ? 4.416 5.090 -2.956 1.00 97.88 151 LEU A CA 1
ATOM 1257 C C . LEU A 1 151 ? 3.600 3.806 -2.782 1.00 97.88 151 LEU A C 1
ATOM 1259 O O . LEU A 1 151 ? 2.464 3.754 -3.247 1.00 97.88 151 LEU A O 1
ATOM 1263 N N . ILE A 1 152 ? 4.111 2.835 -2.016 1.00 98.44 152 ILE A N 1
ATOM 1264 C CA . ILE A 1 152 ? 3.352 1.636 -1.624 1.00 98.44 152 ILE A CA 1
ATOM 1265 C C . ILE A 1 152 ? 2.077 2.037 -0.868 1.00 98.44 152 ILE A C 1
ATOM 1267 O O . ILE A 1 152 ? 0.992 1.562 -1.188 1.00 98.44 152 ILE A O 1
ATOM 1271 N N . TYR A 1 153 ? 2.159 2.971 0.085 1.00 97.88 153 TYR A N 1
ATOM 1272 C CA . TYR A 1 153 ? 0.977 3.445 0.817 1.00 97.88 153 TYR A CA 1
ATOM 1273 C C . TYR A 1 153 ? -0.013 4.191 -0.075 1.00 97.88 153 TYR A C 1
ATOM 1275 O O . TYR A 1 153 ? -1.217 4.126 0.164 1.00 97.88 153 TYR A O 1
ATOM 1283 N N . THR A 1 154 ? 0.473 4.896 -1.096 1.00 97.94 154 THR A N 1
ATOM 1284 C CA . THR A 1 154 ? -0.389 5.549 -2.090 1.00 97.94 154 THR A CA 1
ATOM 1285 C C . THR A 1 154 ? -1.139 4.503 -2.914 1.00 97.94 154 THR A C 1
ATOM 1287 O O . THR A 1 154 ? -2.353 4.611 -3.066 1.00 97.94 154 THR A O 1
ATOM 1290 N N . LEU A 1 155 ? -0.451 3.440 -3.343 1.00 98.31 155 LEU A N 1
ATOM 1291 C CA . LEU A 1 155 ? -1.058 2.293 -4.021 1.00 98.31 155 LEU A CA 1
ATOM 1292 C C . LEU A 1 155 ? -2.104 1.590 -3.134 1.00 98.31 155 LEU A C 1
ATOM 1294 O O . LEU A 1 155 ? -3.221 1.337 -3.574 1.00 98.31 155 LEU A O 1
ATOM 1298 N N . MET A 1 156 ? -1.791 1.342 -1.858 1.00 98.50 156 MET A N 1
ATOM 1299 C CA . MET A 1 156 ? -2.746 0.753 -0.909 1.00 98.50 156 MET A CA 1
ATOM 1300 C C . MET A 1 156 ? -3.973 1.644 -0.678 1.00 98.50 156 MET A C 1
ATOM 1302 O O . MET A 1 156 ? -5.083 1.133 -0.561 1.00 98.50 156 MET A O 1
ATOM 1306 N N . ARG A 1 157 ? -3.801 2.972 -0.614 1.00 98.31 157 ARG A N 1
ATOM 1307 C CA . ARG A 1 157 ? -4.928 3.914 -0.501 1.00 98.31 157 ARG A CA 1
ATOM 1308 C C . ARG A 1 157 ? -5.815 3.889 -1.737 1.00 98.31 157 ARG A C 1
ATOM 1310 O O . ARG A 1 157 ? -7.027 3.875 -1.581 1.00 98.31 157 ARG A O 1
ATOM 1317 N N . HIS A 1 158 ? -5.229 3.812 -2.928 1.00 98.12 158 HIS A N 1
ATOM 1318 C CA . HIS A 1 158 ? -5.994 3.651 -4.162 1.00 98.12 158 HIS A CA 1
ATOM 1319 C C . HIS A 1 158 ? -6.844 2.367 -4.137 1.00 98.12 158 HIS A C 1
ATOM 1321 O O . HIS A 1 158 ? -8.030 2.397 -4.462 1.00 98.12 158 HIS A O 1
ATOM 1327 N N . PHE A 1 159 ? -6.291 1.243 -3.667 1.00 98.38 159 PHE A N 1
ATOM 1328 C CA . PHE A 1 159 ? -7.065 0.005 -3.507 1.00 98.38 159 PHE A CA 1
ATOM 1329 C C . PHE A 1 159 ? -8.147 0.090 -2.425 1.00 98.38 159 PHE A C 1
ATOM 1331 O O . PHE A 1 159 ? -9.233 -0.451 -2.609 1.00 98.38 159 PHE A O 1
ATOM 1338 N N . LEU A 1 160 ? -7.889 0.808 -1.331 1.00 97.88 160 LEU A N 1
ATOM 1339 C CA . LEU A 1 160 ? -8.899 1.094 -0.311 1.00 97.88 160 LEU A CA 1
ATOM 1340 C C . LEU A 1 160 ? -10.065 1.917 -0.885 1.00 97.88 160 LEU A C 1
ATOM 1342 O O . LEU A 1 160 ? -11.220 1.602 -0.622 1.00 97.88 160 LEU A O 1
ATOM 1346 N N . GLU A 1 161 ? -9.768 2.957 -1.667 1.00 97.81 161 GLU A N 1
ATOM 1347 C CA . GLU A 1 161 ? -10.769 3.840 -2.284 1.00 97.81 161 GLU A CA 1
ATOM 1348 C C . GLU A 1 161 ? -11.584 3.135 -3.376 1.00 97.81 161 GLU A C 1
ATOM 1350 O O . GLU A 1 161 ? -12.763 3.430 -3.548 1.00 97.81 161 GLU A O 1
ATOM 1355 N N . THR A 1 162 ? -10.980 2.176 -4.081 1.00 97.62 162 THR A N 1
ATOM 1356 C CA . THR A 1 162 ? -11.645 1.365 -5.116 1.00 97.62 162 THR A CA 1
ATOM 1357 C C . THR A 1 162 ? -12.365 0.129 -4.568 1.00 97.62 162 THR A C 1
ATOM 1359 O O . THR A 1 162 ? -12.940 -0.621 -5.349 1.00 97.62 162 THR A O 1
ATOM 1362 N N . GLY A 1 163 ? -12.344 -0.105 -3.251 1.00 97.00 163 GLY A N 1
ATOM 1363 C CA . GLY A 1 163 ? -12.996 -1.261 -2.619 1.00 97.00 163 GLY A CA 1
ATOM 1364 C C . GLY A 1 163 ? -12.251 -2.593 -2.788 1.00 97.00 163 GLY A C 1
ATOM 1365 O O . GLY A 1 163 ? -12.754 -3.640 -2.396 1.00 97.00 163 GLY A O 1
ATOM 1366 N N . LYS A 1 164 ? -11.027 -2.585 -3.328 1.00 97.88 164 LYS A N 1
ATOM 1367 C CA . LYS A 1 164 ? -10.211 -3.788 -3.562 1.00 97.88 164 LYS A CA 1
ATOM 1368 C C . LYS A 1 164 ? -9.450 -4.206 -2.299 1.00 97.88 164 LYS A C 1
ATOM 1370 O O . LYS A 1 164 ? -8.217 -4.211 -2.264 1.00 97.88 164 LYS A O 1
ATOM 1375 N N . PHE A 1 165 ? -10.173 -4.563 -1.237 1.00 97.62 165 PHE A N 1
ATOM 1376 C CA . PHE A 1 165 ? -9.588 -4.833 0.086 1.00 97.62 165 PHE A CA 1
ATOM 1377 C C . PHE A 1 165 ? -8.626 -6.035 0.102 1.00 97.62 165 PHE A C 1
ATOM 1379 O O . PHE A 1 165 ? -7.607 -5.988 0.796 1.00 97.62 165 PHE A O 1
ATOM 1386 N N . ARG A 1 166 ? -8.874 -7.066 -0.723 1.00 96.56 166 ARG A N 1
ATOM 1387 C CA . ARG A 1 166 ? -7.980 -8.234 -0.869 1.00 96.56 166 ARG A CA 1
ATOM 1388 C C . ARG A 1 166 ? -6.575 -7.833 -1.336 1.00 96.56 166 ARG A C 1
ATOM 1390 O O . ARG A 1 166 ? -5.588 -8.252 -0.741 1.00 96.56 166 ARG A O 1
ATOM 1397 N N . LYS A 1 167 ? -6.470 -6.922 -2.313 1.00 97.94 167 LYS A N 1
ATOM 1398 C CA . LYS A 1 167 ? -5.180 -6.388 -2.801 1.00 97.94 167 LYS A CA 1
ATOM 1399 C C . LYS A 1 167 ? -4.429 -5.624 -1.706 1.00 97.94 167 LYS A C 1
ATOM 1401 O O . LYS A 1 167 ? -3.208 -5.724 -1.614 1.00 97.94 167 LYS A O 1
ATOM 1406 N N . VAL A 1 168 ? -5.147 -4.889 -0.847 1.00 98.38 168 VAL A N 1
ATOM 1407 C CA . VAL A 1 168 ? -4.545 -4.206 0.315 1.00 98.38 168 VAL A CA 1
ATOM 1408 C C . VAL A 1 168 ? -3.950 -5.226 1.286 1.00 98.38 168 VAL A C 1
ATOM 1410 O O . VAL A 1 168 ? -2.802 -5.061 1.699 1.00 98.38 168 VAL A O 1
ATOM 1413 N N . ARG A 1 169 ? -4.694 -6.293 1.605 1.00 97.31 169 ARG A N 1
ATOM 1414 C CA . ARG A 1 169 ? -4.227 -7.393 2.464 1.00 97.31 169 ARG A CA 1
ATOM 1415 C C . ARG A 1 169 ? -2.991 -8.081 1.881 1.00 97.31 169 ARG A C 1
ATOM 1417 O O . ARG A 1 169 ? -2.001 -8.255 2.589 1.00 97.31 169 ARG A O 1
ATOM 1424 N N . GLU A 1 170 ? -3.008 -8.405 0.589 1.00 97.50 170 GLU A N 1
ATOM 1425 C CA . GLU A 1 170 ? -1.867 -9.007 -0.112 1.00 97.50 170 GLU A CA 1
ATOM 1426 C C . GLU A 1 170 ? -0.612 -8.127 -0.060 1.00 97.50 170 GLU A C 1
ATOM 1428 O O . GLU A 1 170 ? 0.480 -8.620 0.222 1.00 97.50 170 GLU A O 1
ATOM 1433 N N . LEU A 1 171 ? -0.756 -6.819 -0.301 1.00 98.06 171 LEU A N 1
ATOM 1434 C CA . LEU A 1 171 ? 0.355 -5.870 -0.200 1.00 98.06 171 LEU A CA 1
ATOM 1435 C C . LEU A 1 171 ? 0.898 -5.777 1.227 1.00 98.06 171 LEU A C 1
ATOM 1437 O O . LEU A 1 171 ? 2.112 -5.707 1.412 1.00 98.06 171 LEU A O 1
ATOM 1441 N N . THR A 1 172 ? 0.031 -5.797 2.242 1.00 98.06 172 THR A N 1
ATOM 1442 C CA . THR A 1 172 ? 0.469 -5.838 3.643 1.00 98.06 172 THR A CA 1
ATOM 1443 C C . THR A 1 172 ? 1.278 -7.098 3.940 1.00 98.06 172 THR A C 1
ATOM 1445 O O . THR A 1 172 ? 2.323 -6.986 4.580 1.00 98.06 172 THR A O 1
ATOM 1448 N N . GLY A 1 173 ? 0.852 -8.262 3.440 1.00 97.25 173 GLY A N 1
ATOM 1449 C CA . GLY A 1 173 ? 1.615 -9.510 3.539 1.00 97.25 173 GLY A CA 1
ATOM 1450 C C . GLY A 1 173 ? 2.997 -9.389 2.893 1.00 97.25 173 GLY A C 1
ATOM 1451 O O . GLY A 1 173 ? 4.007 -9.614 3.554 1.00 97.25 173 GLY A O 1
ATOM 1452 N N . ALA A 1 174 ? 3.056 -8.904 1.651 1.00 97.50 174 ALA A N 1
ATOM 1453 C CA . ALA A 1 174 ? 4.308 -8.716 0.913 1.00 97.50 174 ALA A CA 1
ATOM 1454 C C . ALA A 1 174 ? 5.296 -7.771 1.624 1.00 97.50 174 ALA A C 1
ATOM 1456 O O . ALA A 1 174 ? 6.496 -8.051 1.717 1.00 97.50 174 ALA A O 1
ATOM 1457 N N . VAL A 1 175 ? 4.790 -6.654 2.159 1.00 97.75 175 VAL A N 1
ATOM 1458 C CA . VAL A 1 175 ? 5.585 -5.696 2.939 1.00 97.75 175 VAL A CA 1
ATOM 1459 C C . VAL A 1 175 ? 6.072 -6.325 4.244 1.00 97.75 175 VAL A C 1
ATOM 1461 O O . VAL A 1 175 ? 7.216 -6.108 4.631 1.00 97.75 175 VAL A O 1
ATOM 1464 N N . ARG A 1 176 ? 5.236 -7.129 4.907 1.00 96.50 176 ARG A N 1
ATOM 1465 C CA . ARG A 1 176 ? 5.578 -7.805 6.163 1.00 96.50 176 ARG A CA 1
ATOM 1466 C C . ARG A 1 176 ? 6.634 -8.896 5.985 1.00 96.50 176 ARG A C 1
ATOM 1468 O O . ARG A 1 176 ? 7.515 -9.021 6.831 1.00 96.50 176 ARG A O 1
ATOM 1475 N N . GLU A 1 177 ? 6.555 -9.669 4.908 1.00 96.19 177 GLU A N 1
ATOM 1476 C CA . GLU A 1 177 ? 7.541 -10.704 4.568 1.00 96.19 177 GLU A CA 1
ATOM 1477 C C . GLU A 1 177 ? 8.903 -10.100 4.191 1.00 96.19 177 GLU A C 1
ATOM 1479 O O . GLU A 1 177 ? 9.958 -10.708 4.397 1.00 96.19 177 GLU A O 1
ATOM 1484 N N . SER A 1 178 ? 8.893 -8.873 3.671 1.00 96.50 178 SER A N 1
ATOM 1485 C CA . SER A 1 178 ? 10.085 -8.166 3.218 1.00 96.50 178 SER A CA 1
ATOM 1486 C C . SER A 1 178 ? 10.738 -7.367 4.347 1.00 96.50 178 SER A C 1
ATOM 1488 O O . SER A 1 178 ? 10.448 -6.190 4.538 1.00 96.50 178 SER A O 1
ATOM 1490 N N . TRP A 1 179 ? 11.725 -7.957 5.030 1.00 94.69 179 TRP A N 1
ATOM 1491 C CA . TRP A 1 179 ? 12.482 -7.289 6.109 1.00 94.69 179 TRP A CA 1
ATOM 1492 C C . TRP A 1 179 ? 13.178 -5.978 5.695 1.00 94.69 179 TRP A C 1
ATOM 1494 O O . TRP A 1 179 ? 13.537 -5.172 6.552 1.00 94.69 179 TRP A O 1
ATOM 1504 N N . GLN A 1 180 ? 13.395 -5.762 4.393 1.00 96.31 180 GLN A N 1
ATOM 1505 C CA . GLN A 1 180 ? 14.004 -4.540 3.860 1.00 96.31 180 GLN A CA 1
ATOM 1506 C C . GLN A 1 180 ? 13.057 -3.332 3.893 1.00 96.31 180 GLN A C 1
ATOM 1508 O O . GLN A 1 180 ? 13.529 -2.196 3.845 1.00 96.31 180 GLN A O 1
ATOM 1513 N N . ILE A 1 181 ? 11.740 -3.557 3.948 1.00 97.19 181 ILE A N 1
ATOM 1514 C CA . ILE A 1 181 ? 10.744 -2.487 3.973 1.00 97.19 181 ILE A CA 1
ATOM 1515 C C . ILE A 1 181 ? 10.419 -2.163 5.437 1.00 97.19 181 ILE A C 1
ATOM 1517 O O . ILE A 1 181 ? 9.938 -3.033 6.164 1.00 97.19 181 ILE A O 1
ATOM 1521 N N . PRO A 1 182 ? 10.655 -0.925 5.907 1.00 96.50 182 PRO A N 1
ATOM 1522 C CA . PRO A 1 182 ? 10.330 -0.567 7.278 1.00 96.50 182 PRO A CA 1
ATOM 1523 C C . PRO A 1 182 ? 8.811 -0.532 7.479 1.00 96.50 182 PRO A C 1
ATOM 1525 O O . PRO A 1 182 ? 8.075 0.083 6.706 1.00 96.50 182 PRO A O 1
ATOM 1528 N N . LEU A 1 183 ? 8.344 -1.169 8.555 1.00 97.19 183 LEU A N 1
ATOM 1529 C CA . LEU A 1 183 ? 6.937 -1.149 8.947 1.00 97.19 183 LEU A CA 1
ATOM 1530 C C . LEU A 1 183 ? 6.629 0.159 9.681 1.00 97.19 183 LEU A C 1
ATOM 1532 O O . LEU A 1 183 ? 7.045 0.355 10.823 1.00 97.19 183 LEU A O 1
ATOM 1536 N N . GLU A 1 184 ? 5.891 1.057 9.034 1.00 96.81 184 GLU A N 1
ATOM 1537 C CA . GLU A 1 184 ? 5.516 2.347 9.618 1.00 96.81 184 GLU A CA 1
ATOM 1538 C C . GLU A 1 184 ? 4.034 2.377 10.047 1.00 96.81 184 GLU A C 1
ATOM 1540 O O . GLU A 1 184 ? 3.205 1.651 9.492 1.00 96.81 184 GLU A O 1
ATOM 1545 N N . PRO A 1 185 ? 3.641 3.266 10.981 1.00 97.00 185 PRO A N 1
ATOM 1546 C CA . PRO A 1 185 ? 2.247 3.413 11.418 1.00 97.00 185 PRO A CA 1
ATOM 1547 C C . PRO A 1 185 ? 1.193 3.579 10.304 1.00 97.00 185 PRO A C 1
ATOM 1549 O O . PRO A 1 185 ? 0.096 3.027 10.447 1.00 97.00 185 PRO A O 1
ATOM 1552 N N . PRO A 1 186 ? 1.461 4.307 9.193 1.00 97.81 186 PRO A N 1
ATOM 1553 C CA . PRO A 1 186 ? 0.497 4.440 8.104 1.00 97.81 186 PRO A CA 1
ATOM 1554 C C . PRO A 1 186 ? 0.112 3.108 7.454 1.00 97.81 186 PRO A C 1
ATOM 1556 O O . PRO A 1 186 ? -1.038 2.979 7.043 1.00 97.81 186 PRO A O 1
ATOM 1559 N N . LEU A 1 187 ? 1.025 2.127 7.403 1.00 98.00 187 LEU A N 1
ATOM 1560 C CA . LEU A 1 187 ? 0.762 0.798 6.844 1.00 98.00 187 LEU A CA 1
ATOM 1561 C C . LEU A 1 187 ? -0.417 0.141 7.568 1.00 98.00 187 LEU A C 1
ATOM 1563 O O . LEU A 1 187 ? -1.443 -0.146 6.952 1.00 98.00 187 LEU A O 1
ATOM 1567 N N . TYR A 1 188 ? -0.291 -0.016 8.891 1.00 98.12 188 TYR A N 1
ATOM 1568 C CA . TYR A 1 188 ? -1.327 -0.616 9.732 1.00 98.12 188 TYR A CA 1
ATOM 1569 C C . TYR A 1 188 ? -2.620 0.198 9.715 1.00 98.12 188 TYR A C 1
ATOM 1571 O O . TYR A 1 188 ? -3.706 -0.369 9.655 1.00 98.12 188 TYR A O 1
ATOM 1579 N N . GLY A 1 189 ? -2.525 1.531 9.718 1.00 98.06 189 GLY A N 1
ATOM 1580 C CA . GLY A 1 189 ? -3.702 2.396 9.640 1.00 98.06 189 GLY A CA 1
ATOM 1581 C C . GLY A 1 189 ? -4.525 2.202 8.362 1.00 98.06 189 GLY A C 1
ATOM 1582 O O . GLY A 1 189 ? -5.752 2.252 8.429 1.00 98.06 189 GLY A O 1
ATOM 1583 N N . ILE A 1 190 ? -3.874 1.972 7.215 1.00 98.50 190 ILE A N 1
ATOM 1584 C CA . ILE A 1 190 ? -4.552 1.740 5.930 1.00 98.50 190 ILE A CA 1
ATOM 1585 C C . ILE A 1 190 ? -5.177 0.342 5.891 1.00 98.50 190 ILE A C 1
ATOM 1587 O O . ILE A 1 190 ? -6.355 0.227 5.561 1.00 98.50 190 ILE A O 1
ATOM 1591 N N . VAL A 1 191 ? -4.433 -0.705 6.261 1.00 98.38 191 VAL A N 1
ATOM 1592 C CA . VAL A 1 191 ? -4.949 -2.085 6.205 1.00 98.38 191 VAL A CA 1
ATOM 1593 C C . VAL A 1 191 ? -6.061 -2.330 7.227 1.00 98.38 191 VAL A C 1
ATOM 1595 O O . VAL A 1 191 ? -7.078 -2.910 6.873 1.00 98.38 191 VAL A O 1
ATOM 1598 N N . ILE A 1 192 ? -5.954 -1.803 8.453 1.00 98.38 192 ILE A N 1
ATOM 1599 C CA . ILE A 1 192 ? -7.030 -1.898 9.456 1.00 98.38 192 ILE A CA 1
ATOM 1600 C C . ILE A 1 192 ? -8.300 -1.212 8.942 1.00 98.38 192 ILE A C 1
ATOM 1602 O O . ILE A 1 192 ? -9.392 -1.754 9.078 1.00 98.38 192 ILE A O 1
ATOM 1606 N N . LYS A 1 193 ? -8.164 -0.040 8.305 1.00 98.19 193 LYS A N 1
ATOM 1607 C CA . LYS A 1 193 ? -9.293 0.630 7.645 1.00 98.19 193 LYS A CA 1
ATOM 1608 C C . LYS A 1 193 ? -9.897 -0.218 6.532 1.00 98.19 193 LYS A C 1
ATOM 1610 O O . LYS A 1 193 ? -11.116 -0.264 6.440 1.00 98.19 193 LYS A O 1
ATOM 1615 N N . ALA A 1 194 ? -9.070 -0.875 5.720 1.00 98.19 194 ALA A N 1
ATOM 1616 C CA . ALA A 1 194 ? -9.532 -1.754 4.650 1.00 98.19 194 ALA A CA 1
ATOM 1617 C C . ALA A 1 194 ? -10.312 -2.955 5.192 1.00 98.19 194 ALA A C 1
ATOM 1619 O O . ALA A 1 194 ? -11.400 -3.224 4.704 1.00 98.19 194 ALA A O 1
ATOM 1620 N N . MET A 1 195 ? -9.805 -3.629 6.228 1.00 97.88 195 MET A N 1
ATOM 1621 C CA . MET A 1 195 ? -10.471 -4.804 6.804 1.00 97.88 195 MET A CA 1
ATOM 1622 C C . MET A 1 195 ? -11.788 -4.434 7.496 1.00 97.88 195 MET A C 1
ATOM 1624 O O . MET A 1 195 ? -12.781 -5.137 7.364 1.00 97.88 195 MET A O 1
ATOM 1628 N N . VAL A 1 196 ? -11.845 -3.271 8.154 1.00 97.12 196 VAL A N 1
ATOM 1629 C CA . VAL A 1 196 ? -13.102 -2.732 8.695 1.00 97.12 196 VAL A CA 1
ATOM 1630 C C . VAL A 1 196 ? -14.093 -2.362 7.583 1.00 97.12 196 VAL A C 1
ATOM 1632 O O . VAL A 1 196 ? -15.295 -2.552 7.753 1.00 97.12 196 VAL A O 1
ATOM 1635 N N . ALA A 1 197 ? -13.611 -1.804 6.467 1.00 97.00 197 ALA A N 1
ATOM 1636 C CA . ALA A 1 197 ? -14.446 -1.395 5.337 1.00 97.00 197 ALA A CA 1
ATOM 1637 C C . ALA A 1 197 ? -14.960 -2.579 4.504 1.00 97.00 197 ALA A C 1
ATOM 1639 O O . ALA A 1 197 ? -16.041 -2.468 3.935 1.00 97.00 197 ALA A O 1
ATOM 1640 N N . ALA A 1 198 ? -14.232 -3.702 4.484 1.00 95.50 198 ALA A N 1
ATOM 1641 C CA . ALA A 1 198 ? -14.696 -4.962 3.903 1.00 95.50 198 ALA A CA 1
ATOM 1642 C C . ALA A 1 198 ? -15.986 -5.474 4.567 1.00 95.50 198 ALA A C 1
ATOM 1644 O O . ALA A 1 198 ? -16.748 -6.207 3.945 1.00 95.50 198 ALA A O 1
ATOM 1645 N N . GLY A 1 199 ? -16.269 -5.024 5.795 1.00 91.75 199 GLY A N 1
ATOM 1646 C CA . GLY A 1 199 ? -17.487 -5.361 6.515 1.00 91.75 199 GLY A CA 1
ATOM 1647 C C . GLY A 1 199 ? -17.453 -6.767 7.111 1.00 91.75 199 GLY A C 1
ATOM 1648 O O . GLY A 1 199 ? -16.429 -7.449 7.119 1.00 91.75 199 GLY A O 1
ATOM 1649 N N . GLY A 1 200 ? -18.592 -7.174 7.668 1.00 90.12 200 GLY A N 1
ATOM 1650 C CA . GLY A 1 200 ? -18.734 -8.461 8.342 1.00 90.12 200 GLY A CA 1
ATOM 1651 C C . GLY A 1 200 ? -18.006 -8.551 9.687 1.00 90.12 200 GLY A C 1
ATOM 1652 O O . GLY A 1 200 ? -17.254 -7.664 10.097 1.00 90.12 200 GLY A O 1
ATOM 1653 N N . ILE A 1 201 ? -18.261 -9.648 10.400 1.00 89.12 201 ILE A N 1
ATOM 1654 C CA . ILE A 1 201 ? -17.557 -9.966 11.649 1.00 89.12 201 ILE A CA 1
ATOM 1655 C C . ILE A 1 201 ? -16.090 -10.306 11.355 1.00 89.12 201 ILE A C 1
ATOM 1657 O O . ILE A 1 201 ? -15.199 -9.803 12.040 1.00 89.12 201 ILE A O 1
ATOM 1661 N N . GLU A 1 202 ? -15.844 -11.080 10.295 1.00 90.88 202 GLU A N 1
ATOM 1662 C CA . GLU A 1 202 ? -14.508 -11.520 9.877 1.00 90.88 202 GLU A CA 1
ATOM 1663 C C . GLU A 1 202 ? -13.566 -10.339 9.607 1.00 90.88 202 GLU A C 1
ATOM 1665 O O . GLU A 1 202 ? -12.424 -10.342 10.065 1.00 90.88 202 GLU A O 1
ATOM 1670 N N . GLY A 1 203 ? -14.054 -9.276 8.954 1.00 94.50 203 GLY A N 1
ATOM 1671 C CA . GLY A 1 203 ? -13.260 -8.074 8.693 1.00 94.50 203 GLY A CA 1
ATOM 1672 C C . GLY A 1 203 ? -12.831 -7.347 9.973 1.00 94.50 203 GLY A C 1
ATOM 1673 O O . GLY A 1 203 ? -11.697 -6.871 10.082 1.00 94.50 203 GLY A O 1
ATOM 1674 N N . ILE A 1 204 ? -13.698 -7.299 10.993 1.00 94.88 204 ILE A N 1
ATOM 1675 C CA . ILE A 1 204 ? -13.360 -6.698 12.293 1.00 94.88 204 ILE A CA 1
ATOM 1676 C C . ILE A 1 204 ? -12.384 -7.598 13.064 1.00 94.88 204 ILE A C 1
ATOM 1678 O O . ILE A 1 204 ? -11.436 -7.094 13.672 1.00 94.88 204 ILE A O 1
ATOM 1682 N N . GLU A 1 205 ? -12.573 -8.918 13.034 1.00 93.88 205 GLU A N 1
ATOM 1683 C CA . GLU A 1 205 ? -11.637 -9.868 13.641 1.00 93.88 205 GLU A CA 1
ATOM 1684 C C . GLU A 1 205 ? -10.249 -9.766 13.005 1.00 93.88 205 GLU A C 1
ATOM 1686 O O . GLU A 1 205 ? -9.251 -9.647 13.719 1.00 93.88 205 GLU A O 1
ATOM 1691 N N . GLU A 1 206 ? -10.172 -9.697 11.677 1.00 95.75 206 GLU A N 1
ATOM 1692 C CA . GLU A 1 206 ? -8.918 -9.500 10.956 1.00 95.75 206 GLU A CA 1
ATOM 1693 C C . GLU A 1 206 ? -8.257 -8.162 11.309 1.00 95.75 206 GLU A C 1
ATOM 1695 O O . GLU A 1 206 ? -7.056 -8.108 11.596 1.00 95.75 206 GLU A O 1
ATOM 1700 N N . ALA A 1 207 ? -9.040 -7.087 11.406 1.00 97.19 207 ALA A N 1
ATOM 1701 C CA . ALA A 1 207 ? -8.554 -5.793 11.868 1.00 97.19 207 ALA A CA 1
ATOM 1702 C C . ALA A 1 207 ? -7.971 -5.859 13.297 1.00 97.19 207 ALA A C 1
ATOM 1704 O O . ALA A 1 207 ? -6.943 -5.235 13.584 1.00 97.19 207 ALA A O 1
ATOM 1705 N N . LEU A 1 208 ? -8.578 -6.645 14.194 1.00 96.56 208 LEU A N 1
ATOM 1706 C CA . LEU A 1 208 ? -8.070 -6.886 15.549 1.00 96.56 208 LEU A CA 1
ATOM 1707 C C . LEU A 1 208 ? -6.805 -7.753 15.566 1.00 96.56 208 LEU A C 1
ATOM 1709 O O . LEU A 1 208 ? -5.926 -7.537 16.408 1.00 96.56 208 LEU A O 1
ATOM 1713 N N . MET A 1 209 ? -6.677 -8.705 14.643 1.00 96.31 209 MET A N 1
ATOM 1714 C CA . MET A 1 209 ? -5.449 -9.482 14.473 1.00 96.31 209 MET A CA 1
ATOM 1715 C C . MET A 1 209 ? -4.299 -8.581 14.013 1.00 96.31 209 MET A C 1
ATOM 1717 O O . MET A 1 209 ? -3.243 -8.582 14.644 1.00 96.31 209 MET A O 1
ATOM 1721 N N . LEU A 1 210 ? -4.528 -7.723 13.015 1.00 97.19 210 LEU A N 1
ATOM 1722 C CA . LEU A 1 210 ? -3.557 -6.721 12.548 1.00 97.19 210 LEU A CA 1
ATOM 1723 C C . LEU A 1 210 ? -3.187 -5.704 13.637 1.00 97.19 210 LEU A C 1
ATOM 1725 O O . LEU A 1 210 ? -2.046 -5.253 13.725 1.00 97.19 210 LEU A O 1
ATOM 1729 N N . PHE A 1 211 ? -4.134 -5.358 14.507 1.00 97.69 211 PHE A N 1
ATOM 1730 C CA . PHE A 1 211 ? -3.878 -4.520 15.674 1.00 97.69 211 PHE A CA 1
ATOM 1731 C C . PHE A 1 211 ? -2.919 -5.184 16.674 1.00 97.69 211 PHE A C 1
ATOM 1733 O O . PHE A 1 211 ? -1.960 -4.554 17.125 1.00 97.69 211 PHE A O 1
ATOM 1740 N N . ARG A 1 212 ? -3.152 -6.456 17.025 1.00 97.06 212 ARG A N 1
ATOM 1741 C CA . ARG A 1 212 ? -2.248 -7.225 17.902 1.00 97.06 212 ARG A CA 1
ATOM 1742 C C . ARG A 1 212 ? -0.881 -7.405 17.260 1.00 97.06 212 ARG A C 1
ATOM 1744 O O . ARG A 1 212 ? 0.140 -7.319 17.933 1.00 97.06 212 ARG A O 1
ATOM 1751 N N . ASP A 1 213 ? -0.869 -7.612 15.957 1.00 96.81 213 ASP A N 1
ATOM 1752 C CA . ASP A 1 213 ? 0.342 -7.729 15.174 1.00 96.81 213 ASP A CA 1
ATOM 1753 C C . ASP A 1 213 ? 1.193 -6.445 15.227 1.00 96.81 213 ASP A C 1
ATOM 1755 O O . ASP A 1 213 ? 2.384 -6.505 15.540 1.00 96.81 213 ASP A O 1
ATOM 1759 N N . ALA A 1 214 ? 0.571 -5.270 15.083 1.00 97.12 214 ALA A N 1
ATOM 1760 C CA . ALA A 1 214 ? 1.240 -3.984 15.280 1.00 97.12 214 ALA A CA 1
ATOM 1761 C C . ALA A 1 214 ? 1.835 -3.834 16.692 1.00 97.12 214 ALA A C 1
ATOM 1763 O O . ALA A 1 214 ? 2.946 -3.321 16.837 1.00 97.12 214 ALA A O 1
ATOM 1764 N N . GLN A 1 215 ? 1.138 -4.319 17.732 1.00 96.00 215 GLN A N 1
ATOM 1765 C CA . GLN A 1 215 ? 1.662 -4.331 19.106 1.00 96.00 215 GLN A CA 1
ATOM 1766 C C . GLN A 1 215 ? 2.910 -5.208 19.228 1.00 96.00 215 GLN A C 1
ATOM 1768 O O . GLN A 1 215 ? 3.900 -4.778 19.821 1.00 96.00 215 GLN A O 1
ATOM 1773 N N . THR A 1 216 ? 2.872 -6.413 18.653 1.00 96.38 216 THR A N 1
ATOM 1774 C CA . THR A 1 216 ? 4.005 -7.350 18.628 1.00 96.38 216 THR A CA 1
ATOM 1775 C C . THR A 1 216 ? 5.212 -6.731 17.930 1.00 96.38 216 THR A C 1
ATOM 1777 O O . THR A 1 216 ? 6.327 -6.806 18.441 1.00 96.38 216 THR A O 1
ATOM 1780 N N . MET A 1 217 ? 4.977 -6.040 16.812 1.00 95.38 217 MET A N 1
ATOM 1781 C CA . MET A 1 217 ? 6.009 -5.320 16.059 1.00 95.38 217 MET A CA 1
ATOM 1782 C C . MET A 1 217 ? 6.403 -3.976 16.683 1.00 95.38 217 MET A C 1
ATOM 1784 O O . MET A 1 217 ? 7.273 -3.290 16.154 1.00 95.38 217 MET A O 1
ATOM 1788 N N . GLN A 1 218 ? 5.781 -3.595 17.803 1.00 95.69 218 GLN A N 1
ATOM 1789 C CA . GLN A 1 218 ? 6.011 -2.336 18.513 1.00 95.69 218 GLN A CA 1
ATOM 1790 C C . GLN A 1 218 ? 5.811 -1.092 17.630 1.00 95.69 218 GLN A C 1
ATOM 1792 O O . GLN A 1 218 ? 6.438 -0.055 17.853 1.00 95.69 218 GLN A O 1
ATOM 1797 N N . VAL A 1 219 ? 4.917 -1.178 16.642 1.00 95.81 219 VAL A N 1
ATOM 1798 C CA . VAL A 1 219 ? 4.579 -0.060 15.760 1.00 95.81 219 VAL A CA 1
ATOM 1799 C C . VAL A 1 219 ? 3.415 0.718 16.382 1.00 95.81 219 VAL A C 1
ATOM 1801 O O . VAL A 1 219 ? 2.314 0.175 16.494 1.00 95.81 219 VAL A O 1
ATOM 1804 N N . PRO A 1 220 ? 3.615 1.983 16.802 1.00 94.62 220 PRO A N 1
ATOM 1805 C CA . PRO A 1 220 ? 2.551 2.769 17.416 1.00 94.62 220 PRO A CA 1
ATOM 1806 C C . PRO A 1 220 ? 1.498 3.119 16.365 1.00 94.62 220 PRO A C 1
ATOM 1808 O O . PRO A 1 220 ? 1.837 3.639 15.305 1.00 94.62 220 PRO A O 1
ATOM 1811 N N . LEU A 1 221 ? 0.219 2.869 16.637 1.00 95.00 221 LEU A N 1
ATOM 1812 C CA . LEU A 1 221 ? -0.835 3.223 15.687 1.00 95.00 221 LEU A CA 1
ATOM 1813 C C . LEU A 1 221 ? -1.213 4.701 15.807 1.00 95.00 221 LEU A C 1
ATOM 1815 O O . LEU A 1 221 ? -0.937 5.379 16.797 1.00 95.00 221 LEU A O 1
ATOM 1819 N N . GLN A 1 222 ? -1.872 5.222 14.774 1.00 94.12 222 GLN A N 1
ATOM 1820 C CA . GLN A 1 222 ? -2.414 6.576 14.818 1.00 94.12 222 GLN A CA 1
ATOM 1821 C C . GLN A 1 222 ? -3.680 6.620 15.695 1.00 94.12 222 GLN A C 1
ATOM 1823 O O . GLN A 1 222 ? -4.482 5.685 15.638 1.00 94.12 222 GLN A O 1
ATOM 1828 N N . PRO A 1 223 ? -3.939 7.717 16.439 1.00 91.31 223 PRO A N 1
ATOM 1829 C CA . PRO A 1 223 ? -5.141 7.876 17.271 1.00 91.31 223 PRO A CA 1
ATOM 1830 C C . PRO A 1 223 ? -6.455 7.566 16.540 1.00 91.31 223 PRO A C 1
ATOM 1832 O O . PRO A 1 223 ? -7.333 6.908 17.089 1.00 91.31 223 PRO A O 1
ATOM 1835 N N . VAL A 1 224 ? -6.552 7.982 15.273 1.00 94.81 224 VAL A N 1
ATOM 1836 C CA . VAL A 1 224 ? -7.726 7.761 14.409 1.00 94.81 224 VAL A CA 1
ATOM 1837 C C . VAL A 1 224 ? -7.977 6.270 14.137 1.00 94.81 224 VAL A C 1
ATOM 1839 O O . VAL A 1 224 ? -9.113 5.853 13.927 1.00 94.81 224 VAL A O 1
ATOM 1842 N N . THR A 1 225 ? -6.930 5.446 14.149 1.00 96.06 225 THR A N 1
ATOM 1843 C CA . THR A 1 225 ? -7.058 3.995 13.975 1.00 96.06 225 THR A CA 1
ATOM 1844 C C . THR A 1 225 ? -7.618 3.342 15.239 1.00 96.06 225 THR A C 1
ATOM 1846 O O . THR A 1 225 ? -8.480 2.473 15.137 1.00 96.06 225 THR A O 1
ATOM 1849 N N . TYR A 1 226 ? -7.202 3.792 16.432 1.00 94.81 226 TYR A N 1
ATOM 1850 C CA . TYR A 1 226 ? -7.769 3.290 17.691 1.00 94.81 226 TYR A CA 1
ATOM 1851 C C . TYR A 1 226 ? -9.247 3.660 17.841 1.00 94.81 226 TYR A C 1
ATOM 1853 O O . TYR A 1 226 ? -10.023 2.813 18.273 1.00 94.81 226 TYR A O 1
ATOM 1861 N N . THR A 1 227 ? -9.649 4.890 17.481 1.00 93.81 227 THR A N 1
ATOM 1862 C CA . THR A 1 227 ? -11.071 5.288 17.523 1.00 93.81 227 THR A CA 1
ATOM 1863 C C . THR A 1 227 ? -11.913 4.405 16.621 1.00 93.81 227 THR A C 1
ATOM 1865 O O . THR A 1 227 ? -12.926 3.887 17.070 1.00 93.81 227 THR A O 1
ATOM 1868 N N . LEU A 1 228 ? -11.452 4.178 15.387 1.00 96.25 228 LEU A N 1
ATOM 1869 C CA . LEU A 1 228 ? -12.167 3.357 14.416 1.00 96.25 228 LEU A CA 1
ATOM 1870 C C . LEU A 1 228 ? -12.366 1.924 14.923 1.00 96.25 228 LEU A C 1
ATOM 1872 O O . LEU A 1 228 ? -13.476 1.403 14.888 1.00 96.25 228 LEU A O 1
ATOM 1876 N N . LEU A 1 229 ? -11.297 1.293 15.418 1.00 95.94 229 LEU A N 1
ATOM 1877 C CA . LEU A 1 229 ? -11.373 -0.061 15.968 1.00 95.94 229 LEU A CA 1
ATOM 1878 C C . LEU A 1 229 ? -12.299 -0.132 17.181 1.00 95.94 229 LEU A C 1
ATOM 1880 O O . LEU A 1 229 ? -13.075 -1.072 17.313 1.00 95.94 229 LEU A O 1
ATOM 1884 N N . LEU A 1 230 ? -12.225 0.857 18.072 1.00 94.88 230 LEU A N 1
ATOM 1885 C CA . LEU A 1 230 ? -13.055 0.894 19.267 1.00 94.88 230 LEU A CA 1
ATOM 1886 C C . LEU A 1 230 ? -14.542 1.036 18.921 1.00 94.88 230 LEU A C 1
ATOM 1888 O O . LEU A 1 230 ? -15.353 0.293 19.468 1.00 94.88 230 LEU A O 1
ATOM 1892 N N . GLU A 1 231 ? -14.885 1.947 18.009 1.00 95.06 231 GLU A N 1
ATOM 1893 C CA . GLU A 1 231 ? -16.253 2.127 17.510 1.00 95.06 231 GLU A CA 1
ATOM 1894 C C . GLU A 1 231 ? -16.795 0.810 16.938 1.00 95.06 231 GLU A C 1
ATOM 1896 O O . GLU A 1 231 ? -17.861 0.354 17.348 1.00 95.06 231 GLU A O 1
ATOM 1901 N N . LYS A 1 232 ? -16.012 0.125 16.097 1.00 95.19 232 LYS A N 1
ATOM 1902 C CA . LYS A 1 232 ? -16.417 -1.143 15.472 1.00 95.19 232 LYS A CA 1
ATOM 1903 C C . LYS A 1 232 ? -16.540 -2.306 16.453 1.00 95.19 232 LYS A C 1
ATOM 1905 O O . LYS A 1 232 ? -17.479 -3.090 16.351 1.00 95.19 232 LYS A O 1
ATOM 1910 N N . CYS A 1 233 ? -15.663 -2.396 17.451 1.00 92.69 233 CYS A N 1
ATOM 1911 C CA . CYS A 1 233 ? -15.802 -3.386 18.522 1.00 92.69 233 CYS A CA 1
ATOM 1912 C C . CYS A 1 233 ? -17.072 -3.166 19.356 1.00 92.69 233 CYS A C 1
ATOM 1914 O O . CYS A 1 233 ? -17.693 -4.132 19.800 1.00 92.69 233 CYS A O 1
ATOM 1916 N N . LEU A 1 234 ? -17.455 -1.907 19.597 1.00 90.69 234 LEU A N 1
ATOM 1917 C CA . LEU A 1 234 ? -18.686 -1.581 20.317 1.00 90.69 234 LEU A CA 1
ATOM 1918 C C . LEU A 1 234 ? -19.929 -1.886 19.473 1.00 90.69 234 LEU A C 1
ATOM 1920 O O . LEU A 1 234 ? -20.882 -2.448 20.007 1.00 90.69 234 LEU A O 1
ATOM 1924 N N . GLU A 1 235 ? -19.897 -1.597 18.171 1.00 90.62 235 GLU A N 1
ATOM 1925 C CA . GLU A 1 235 ? -20.946 -2.011 17.230 1.00 90.62 235 GLU A CA 1
ATOM 1926 C C . GLU A 1 235 ? -21.118 -3.540 17.234 1.00 90.62 235 GLU A C 1
ATOM 1928 O O . GLU A 1 235 ? -22.223 -4.032 17.464 1.00 90.62 235 GLU A O 1
ATOM 1933 N N . GLY A 1 236 ? -20.025 -4.302 17.098 1.00 88.19 236 GLY A N 1
ATOM 1934 C CA . GLY A 1 236 ? -20.051 -5.769 17.155 1.00 88.19 236 GLY A CA 1
ATOM 1935 C C . GLY A 1 236 ? -20.575 -6.313 18.490 1.00 88.19 236 GLY A C 1
ATOM 1936 O O . GLY A 1 236 ? -21.357 -7.264 18.521 1.00 88.19 236 GLY A O 1
ATOM 1937 N N . PHE A 1 237 ? -20.230 -5.662 19.607 1.00 88.44 237 PHE A N 1
ATOM 1938 C CA . PHE A 1 237 ? -20.787 -5.987 20.921 1.00 88.44 237 PHE A CA 1
ATOM 1939 C C . PHE A 1 237 ? -22.307 -5.790 20.979 1.00 88.44 237 PHE A C 1
ATOM 1941 O O . PHE A 1 237 ? -23.013 -6.609 21.570 1.00 88.44 237 PHE A O 1
ATOM 1948 N N . GLU A 1 238 ? -22.822 -4.698 20.411 1.00 89.62 238 GLU A N 1
ATOM 1949 C CA . GLU A 1 238 ? -24.257 -4.423 20.402 1.00 89.62 238 GLU A CA 1
ATOM 1950 C C . GLU A 1 238 ? -25.036 -5.426 19.557 1.00 89.62 238 GLU A C 1
ATOM 1952 O O . GLU A 1 238 ? -26.070 -5.904 20.028 1.00 89.62 238 GLU A O 1
ATOM 1957 N N . VAL A 1 239 ? -24.521 -5.773 18.375 1.00 88.31 239 VAL A N 1
ATOM 1958 C CA . VAL A 1 239 ? -25.093 -6.802 17.491 1.00 88.31 239 VAL A CA 1
ATOM 1959 C C . VAL A 1 239 ? -25.134 -8.150 18.217 1.00 88.31 239 VAL A C 1
ATOM 1961 O O . VAL A 1 239 ? -26.210 -8.718 18.412 1.00 88.31 239 VAL A O 1
ATOM 1964 N N . ALA A 1 240 ? -23.999 -8.589 18.775 1.00 86.50 240 ALA A N 1
ATOM 1965 C CA . ALA A 1 240 ? -23.916 -9.832 19.543 1.00 86.50 240 ALA A CA 1
ATOM 1966 C C . ALA A 1 240 ? -24.864 -9.848 20.758 1.00 86.50 240 ALA A C 1
ATOM 1968 O O . ALA A 1 240 ? -25.416 -10.887 21.115 1.00 86.50 240 ALA A O 1
ATOM 1969 N N . ARG A 1 241 ? -25.080 -8.698 21.411 1.00 86.75 241 ARG A N 1
ATOM 1970 C CA . ARG A 1 241 ? -26.001 -8.583 22.553 1.00 86.75 241 ARG A CA 1
ATOM 1971 C C . ARG A 1 241 ? -27.468 -8.701 22.141 1.00 86.75 241 ARG A C 1
ATOM 1973 O O . ARG A 1 241 ? -28.260 -9.205 22.932 1.00 86.75 241 ARG A O 1
ATOM 1980 N N . ARG A 1 242 ? -27.846 -8.206 20.960 1.00 88.94 242 ARG A N 1
ATOM 1981 C CA . ARG A 1 242 ? -29.225 -8.324 20.458 1.00 88.94 242 ARG A CA 1
ATOM 1982 C C . ARG A 1 242 ? -29.575 -9.760 20.071 1.00 88.94 242 ARG A C 1
ATOM 1984 O O . ARG A 1 242 ? -30.754 -10.066 19.949 1.00 88.94 242 ARG A O 1
ATOM 1991 N N . GLY A 1 243 ? -28.574 -10.631 19.918 1.00 86.00 243 GLY A N 1
ATOM 1992 C CA . GLY A 1 243 ? -28.776 -11.964 19.352 1.00 86.00 243 GLY A CA 1
ATOM 1993 C C . GLY A 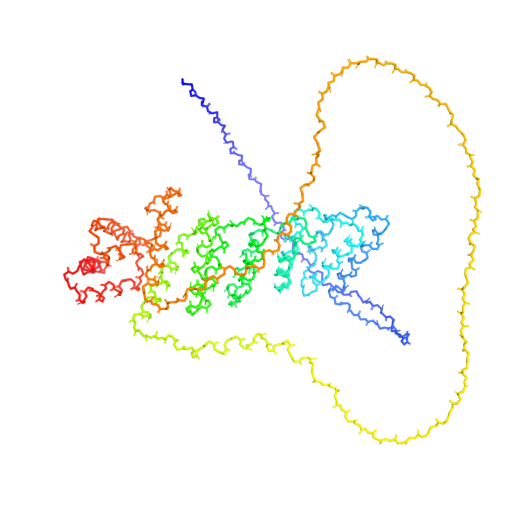1 243 ? -29.165 -11.906 17.875 1.00 86.00 243 GLY A C 1
ATOM 1994 O O . GLY A 1 243 ? -29.600 -12.911 17.324 1.00 86.00 243 GLY A O 1
ATOM 1995 N N . GLU A 1 244 ? -29.012 -10.735 17.248 1.00 79.75 244 GLU A N 1
ATOM 1996 C CA . GLU A 1 244 ? -29.055 -10.565 15.804 1.00 79.75 244 GLU A CA 1
ATOM 1997 C C . GLU A 1 244 ? -27.772 -11.214 15.293 1.00 79.75 244 GLU A C 1
ATOM 1999 O O . GLU A 1 244 ? -26.703 -10.603 15.285 1.00 79.75 244 GLU A O 1
ATOM 2004 N N . HIS A 1 245 ? -27.852 -12.505 14.973 1.00 66.81 245 HIS A N 1
ATOM 2005 C CA . HIS A 1 245 ? -26.839 -13.105 14.124 1.00 66.81 245 HIS A CA 1
ATOM 2006 C C . HIS A 1 245 ? -26.905 -12.312 12.818 1.00 66.81 245 HIS A C 1
ATOM 2008 O O . HIS A 1 245 ? -28.008 -12.198 12.279 1.00 66.81 245 HIS A O 1
ATOM 2014 N N . PRO A 1 246 ? -25.809 -11.690 12.350 1.00 64.56 246 PRO A N 1
ATOM 2015 C CA . PRO A 1 246 ? -25.818 -11.088 11.030 1.00 64.56 246 PRO A CA 1
ATOM 2016 C C . PRO A 1 246 ? -26.137 -12.223 10.066 1.00 64.56 246 PRO A C 1
ATOM 2018 O O . PRO A 1 246 ? -25.336 -13.143 9.907 1.00 64.56 246 PRO A O 1
ATOM 2021 N N . GLU A 1 247 ? -27.364 -12.225 9.554 1.00 58.62 247 GLU A N 1
ATOM 2022 C CA . GLU A 1 247 ? -27.801 -13.193 8.565 1.00 58.62 247 GLU A CA 1
ATOM 2023 C C . GLU A 1 247 ? -26.812 -13.076 7.402 1.00 58.62 247 GLU A C 1
ATOM 2025 O O . GLU A 1 247 ? -26.535 -11.978 6.915 1.00 58.62 247 GLU A O 1
ATOM 2030 N N . GLU A 1 248 ? -26.210 -14.200 7.016 1.00 59.16 248 GLU A N 1
ATOM 2031 C CA . GLU A 1 248 ? -25.167 -14.328 5.983 1.00 59.16 248 GLU A CA 1
ATOM 2032 C C . GLU A 1 248 ? -25.667 -13.937 4.570 1.00 59.16 248 GLU A C 1
ATOM 2034 O O . GLU A 1 248 ? -25.001 -14.181 3.564 1.00 59.16 248 GLU A O 1
ATOM 2039 N N . ASP A 1 249 ? -26.839 -13.309 4.485 1.00 54.62 249 ASP A N 1
ATOM 2040 C CA . ASP A 1 249 ? -27.664 -13.199 3.290 1.00 54.62 249 ASP A CA 1
ATOM 2041 C C . ASP A 1 249 ? -27.161 -12.162 2.272 1.00 54.62 249 ASP A C 1
ATOM 2043 O O . ASP A 1 249 ? -27.566 -12.217 1.113 1.00 54.62 249 ASP A O 1
ATOM 2047 N N . GLU A 1 250 ? -26.222 -11.273 2.621 1.00 56.28 250 GLU A N 1
ATOM 2048 C CA . GLU A 1 250 ? -25.722 -10.247 1.680 1.00 56.28 250 GLU A CA 1
ATOM 2049 C C . GLU A 1 250 ? -24.290 -10.476 1.157 1.00 56.28 250 GLU A C 1
ATOM 2051 O O . GLU A 1 250 ? -23.857 -9.798 0.225 1.00 56.28 250 GLU A O 1
ATOM 2056 N N . ALA A 1 251 ? -23.543 -11.459 1.673 1.00 53.72 251 ALA A N 1
ATOM 2057 C CA . ALA A 1 251 ? -22.137 -11.648 1.286 1.00 53.72 251 ALA A CA 1
ATOM 2058 C C . ALA A 1 251 ? -21.931 -12.425 -0.034 1.00 53.72 251 ALA A C 1
ATOM 2060 O O . ALA A 1 251 ? -20.807 -12.507 -0.527 1.00 53.72 251 ALA A O 1
ATOM 2061 N N . SER A 1 252 ? -22.980 -12.993 -0.646 1.00 53.41 252 SER A N 1
ATOM 2062 C CA . SER A 1 252 ? -22.805 -13.891 -1.805 1.00 53.41 252 SER A CA 1
ATOM 2063 C C . SER A 1 252 ? -22.881 -13.227 -3.191 1.00 53.41 252 SER A C 1
ATOM 2065 O O . SER A 1 252 ? -22.542 -13.874 -4.187 1.00 53.41 252 SER A O 1
ATOM 2067 N N . GLU A 1 253 ? -23.282 -11.955 -3.297 1.00 58.16 253 GLU A N 1
ATOM 2068 C CA . GLU A 1 253 ? -23.422 -11.294 -4.608 1.00 58.16 253 GLU A CA 1
ATOM 2069 C C . GLU A 1 253 ? -22.234 -10.414 -5.018 1.00 58.16 253 GLU A C 1
ATOM 2071 O O . GLU A 1 253 ? -21.987 -10.287 -6.217 1.00 58.16 253 GLU A O 1
ATOM 2076 N N . HIS A 1 254 ? -21.444 -9.860 -4.087 1.00 54.53 254 HIS A N 1
ATOM 2077 C CA . HIS A 1 254 ? -20.405 -8.897 -4.480 1.00 54.53 254 HIS A CA 1
ATOM 2078 C C . HIS A 1 254 ? -19.083 -9.537 -4.948 1.00 54.53 254 HIS A C 1
ATOM 2080 O O . HIS A 1 254 ? -18.451 -9.007 -5.860 1.00 54.53 254 HIS A O 1
ATOM 2086 N N . ASP A 1 255 ? -18.711 -10.710 -4.424 1.00 53.72 255 ASP A N 1
ATOM 2087 C CA . ASP A 1 255 ? -17.450 -11.394 -4.770 1.00 53.72 255 ASP A CA 1
ATOM 2088 C C . ASP A 1 255 ? -17.524 -12.248 -6.055 1.00 53.72 255 ASP A C 1
ATOM 2090 O O . ASP A 1 255 ? -16.519 -12.809 -6.486 1.00 53.72 255 ASP A O 1
ATOM 2094 N N . ARG A 1 256 ? -18.689 -12.351 -6.716 1.00 56.34 256 ARG A N 1
ATOM 2095 C CA . ARG A 1 256 ? -18.828 -13.118 -7.975 1.00 56.34 256 ARG A CA 1
ATOM 2096 C C . ARG A 1 256 ? -18.517 -12.320 -9.244 1.00 56.34 256 ARG A C 1
ATOM 2098 O O . ARG A 1 256 ? -18.431 -12.922 -10.313 1.00 56.34 256 ARG A O 1
ATOM 2105 N N . ALA A 1 257 ? -18.358 -11.000 -9.151 1.00 56.94 257 ALA A N 1
ATOM 2106 C CA . ALA A 1 257 ? -18.176 -10.151 -10.329 1.00 56.94 257 ALA A CA 1
ATOM 2107 C C . ALA A 1 257 ? -16.729 -10.116 -10.856 1.00 56.94 257 ALA A C 1
ATOM 2109 O O . ALA A 1 257 ? -16.541 -9.977 -12.063 1.00 56.94 257 ALA A O 1
ATOM 2110 N N . ASP A 1 258 ? -15.723 -10.296 -9.996 1.00 55.00 258 ASP A N 1
ATOM 2111 C CA . ASP A 1 258 ? -14.319 -10.126 -10.401 1.00 55.00 258 ASP A CA 1
ATOM 2112 C C . ASP A 1 258 ? -13.663 -11.422 -10.928 1.00 55.00 258 ASP A C 1
ATOM 2114 O O . ASP A 1 258 ? -12.758 -11.345 -11.756 1.00 55.00 258 ASP A O 1
ATOM 2118 N N . ASP A 1 259 ? -14.172 -12.611 -10.577 1.00 54.19 259 ASP A N 1
ATOM 2119 C CA . ASP A 1 259 ? -13.600 -13.899 -11.028 1.00 54.19 259 ASP A CA 1
ATOM 2120 C C . ASP A 1 259 ? -14.226 -14.453 -12.335 1.00 54.19 259 ASP A C 1
ATOM 2122 O O . ASP A 1 259 ? -13.735 -15.430 -12.908 1.00 54.19 259 ASP A O 1
ATOM 2126 N N . GLN A 1 260 ? -15.300 -13.847 -12.866 1.00 52.75 260 GLN A N 1
ATOM 2127 C CA . GLN A 1 260 ? -15.925 -14.292 -14.130 1.00 52.75 260 GLN A CA 1
ATOM 2128 C C . GLN A 1 260 ? -15.358 -13.626 -15.397 1.00 52.75 260 GLN A C 1
ATOM 2130 O O . GLN A 1 260 ? -15.691 -14.053 -16.503 1.00 52.75 260 GLN A O 1
ATOM 2135 N N . ALA A 1 261 ? -14.465 -12.639 -15.278 1.00 53.50 261 ALA A N 1
ATOM 2136 C CA . ALA A 1 261 ? -13.859 -11.986 -16.443 1.00 53.50 261 ALA A CA 1
ATOM 2137 C C . ALA A 1 261 ? -12.701 -12.788 -17.079 1.00 53.50 261 ALA A C 1
ATOM 2139 O O . ALA A 1 261 ? -12.406 -12.585 -18.256 1.00 53.50 261 ALA A O 1
ATOM 2140 N N . GLU A 1 262 ? -12.085 -13.739 -16.365 1.00 54.47 262 GLU A N 1
ATOM 2141 C CA . GLU A 1 262 ? -10.940 -14.512 -16.886 1.00 54.47 262 GLU A CA 1
ATOM 2142 C C . GLU A 1 262 ? -11.290 -15.912 -17.427 1.00 54.47 262 GLU A C 1
ATOM 2144 O O . GLU A 1 262 ? -10.467 -16.541 -18.090 1.00 54.47 262 GLU A O 1
ATOM 2149 N N . SER A 1 263 ? -12.521 -16.403 -17.241 1.00 51.69 263 SER A N 1
ATOM 2150 C CA . SER A 1 263 ? -12.922 -17.752 -17.694 1.00 51.69 263 SER A CA 1
ATOM 2151 C C . SER A 1 263 ? -13.650 -17.799 -19.050 1.00 51.69 263 SER A C 1
ATOM 2153 O O . SER A 1 263 ? -13.909 -18.882 -19.574 1.00 51.69 263 SER A O 1
ATOM 2155 N N . ALA A 1 264 ? -13.920 -16.655 -19.691 1.00 52.06 264 ALA A N 1
ATOM 2156 C CA . ALA A 1 264 ? -14.671 -16.593 -20.955 1.00 52.06 264 ALA A CA 1
ATOM 2157 C C . ALA A 1 264 ? -13.833 -16.759 -22.248 1.00 52.06 264 ALA A C 1
ATOM 2159 O O . ALA A 1 264 ? -14.370 -16.595 -23.340 1.00 52.06 264 ALA A O 1
ATOM 2160 N N . SER A 1 265 ? -12.541 -17.107 -22.171 1.00 55.62 265 SER A N 1
ATOM 2161 C CA . SER A 1 265 ? -11.664 -17.216 -23.362 1.00 55.62 265 SER A CA 1
ATOM 2162 C C . SER A 1 265 ? -11.282 -18.646 -23.777 1.00 55.62 265 SER A C 1
ATOM 2164 O O . SER A 1 265 ? -10.390 -18.819 -24.605 1.00 55.62 265 SER A O 1
ATOM 2166 N N . GLN A 1 266 ? -11.939 -19.690 -23.255 1.00 51.03 266 GLN A N 1
ATOM 2167 C CA . GLN A 1 266 ? -11.548 -21.073 -23.566 1.00 51.03 266 GLN A CA 1
ATOM 2168 C C . GLN A 1 266 ? -12.725 -22.051 -23.731 1.00 51.03 266 GLN A C 1
ATOM 2170 O O . GLN A 1 266 ? -12.780 -23.092 -23.091 1.00 51.03 266 GLN A O 1
ATOM 2175 N N . SER A 1 267 ? -13.675 -21.760 -24.624 1.00 50.41 267 SER A N 1
ATOM 2176 C CA . SER A 1 267 ? -14.486 -22.818 -25.258 1.00 50.41 267 SER A CA 1
ATOM 2177 C C . SER A 1 267 ? -15.097 -22.330 -26.574 1.00 50.41 267 SER A C 1
ATOM 2179 O O . SER A 1 267 ? -16.015 -21.519 -26.597 1.00 50.41 267 SER A O 1
ATOM 2181 N N . GLY A 1 268 ? -14.554 -22.801 -27.698 1.00 51.25 268 GLY A N 1
ATOM 2182 C CA . GLY A 1 268 ? -15.046 -22.419 -29.022 1.00 51.25 268 GLY A CA 1
ATOM 2183 C C . GLY A 1 268 ? -14.228 -22.986 -30.179 1.00 51.25 268 GLY A C 1
ATOM 2184 O O . GLY A 1 268 ? -13.758 -22.214 -31.004 1.00 51.25 268 GLY A O 1
ATOM 2185 N N . ALA A 1 269 ? -14.026 -24.308 -30.231 1.00 47.00 269 ALA A N 1
ATOM 2186 C CA . ALA A 1 269 ? -13.564 -25.007 -31.439 1.00 47.00 269 ALA A CA 1
ATOM 2187 C C . ALA A 1 269 ? -13.830 -26.523 -31.354 1.00 47.00 269 ALA A C 1
ATOM 2189 O O . ALA A 1 269 ? -12.909 -27.324 -31.237 1.00 47.00 269 ALA A O 1
ATOM 2190 N N . LEU A 1 270 ? -15.100 -26.924 -31.405 1.00 51.34 270 LEU A N 1
ATOM 2191 C CA . LEU A 1 270 ? -15.497 -28.263 -31.851 1.00 51.34 270 LEU A CA 1
ATOM 2192 C C . LEU A 1 270 ? -16.678 -28.078 -32.804 1.00 51.34 270 LEU A C 1
ATOM 2194 O O . LEU A 1 270 ? -17.835 -28.091 -32.395 1.00 51.34 270 LEU A O 1
ATOM 2198 N N . GLY A 1 271 ? -16.344 -27.797 -34.063 1.00 45.06 271 GLY A N 1
ATOM 2199 C CA . GLY A 1 271 ? -17.272 -27.724 -35.184 1.00 45.06 271 GLY A CA 1
ATOM 2200 C C . GLY A 1 271 ? -17.035 -28.904 -36.117 1.00 45.06 271 GLY A C 1
ATOM 2201 O O . GLY A 1 271 ? -15.994 -28.976 -36.757 1.00 45.06 271 GLY A O 1
ATOM 2202 N N . GLU A 1 272 ? -18.002 -29.814 -36.077 1.00 49.47 272 GLU A N 1
ATOM 2203 C CA . GLU A 1 272 ? -18.525 -30.690 -37.130 1.00 49.47 272 GLU A CA 1
ATOM 2204 C C . GLU A 1 272 ? -17.578 -31.345 -38.150 1.00 49.47 272 GLU A C 1
ATOM 2206 O O . GLU A 1 272 ? -16.993 -30.733 -39.039 1.00 49.47 272 GLU A O 1
ATOM 2211 N N . VAL A 1 273 ? -17.580 -32.674 -38.038 1.00 44.69 273 VAL A N 1
ATOM 2212 C CA . VAL A 1 273 ? -17.196 -33.680 -39.023 1.00 44.69 273 VAL A CA 1
ATOM 2213 C C . VAL A 1 273 ? -18.066 -33.522 -40.276 1.00 44.69 273 VAL A C 1
ATOM 2215 O O . VAL A 1 273 ? -19.257 -33.822 -40.246 1.00 44.69 273 VAL A O 1
ATOM 2218 N N . GLY A 1 274 ? -17.457 -33.056 -41.365 1.00 50.38 274 GLY A N 1
ATOM 2219 C CA . GLY A 1 274 ? -17.950 -33.239 -42.725 1.00 50.38 274 GLY A CA 1
ATOM 2220 C C . GLY A 1 274 ? -17.192 -34.398 -43.361 1.00 50.38 274 GLY A C 1
ATOM 2221 O O . GLY A 1 274 ? -15.988 -34.297 -43.590 1.00 50.38 274 GLY A O 1
ATOM 2222 N N . GLU A 1 275 ? -17.893 -35.508 -43.568 1.00 50.59 275 GLU A N 1
ATOM 2223 C CA . GLU A 1 275 ? -17.474 -36.592 -44.449 1.00 50.59 275 GLU A CA 1
ATOM 2224 C C . GLU A 1 275 ? -17.512 -36.066 -45.884 1.00 50.59 275 GLU A C 1
ATOM 2226 O O . GLU A 1 275 ? -18.570 -35.641 -46.331 1.00 50.59 275 GLU A O 1
ATOM 2231 N N . ASP A 1 276 ? -16.386 -36.096 -46.592 1.00 51.22 276 ASP A N 1
ATOM 2232 C CA . ASP A 1 276 ? -16.389 -36.216 -48.046 1.00 51.22 276 ASP A CA 1
ATOM 2233 C C . ASP A 1 276 ? -15.127 -36.967 -48.479 1.00 51.22 276 ASP A C 1
ATOM 2235 O O . ASP A 1 276 ? -13.986 -36.588 -48.199 1.00 51.22 276 ASP A O 1
ATOM 2239 N N . GLU A 1 277 ? -15.392 -38.111 -49.103 1.00 52.09 277 GLU A N 1
ATOM 2240 C CA . GLU A 1 277 ? -14.454 -38.942 -49.832 1.00 52.09 277 GLU A CA 1
ATOM 2241 C C . GLU A 1 277 ? -13.868 -38.144 -50.998 1.00 52.09 277 GLU A C 1
ATOM 2243 O O . GLU A 1 277 ? -14.622 -37.633 -51.815 1.00 52.09 277 GLU A O 1
ATOM 2248 N N . GLU A 1 278 ? -12.545 -38.142 -51.162 1.00 53.56 278 GLU A N 1
ATOM 2249 C CA . GLU A 1 278 ? -11.956 -38.294 -52.493 1.00 53.56 278 GLU A CA 1
ATOM 2250 C C . GLU A 1 278 ? -10.490 -38.743 -52.406 1.00 53.56 278 GLU A C 1
ATOM 2252 O O . GLU A 1 278 ? -9.623 -38.124 -51.792 1.00 53.56 278 GLU A O 1
ATOM 2257 N N . LYS A 1 279 ? -10.270 -39.907 -53.024 1.00 44.19 279 LYS A N 1
ATOM 2258 C CA . LYS A 1 279 ? -9.010 -40.434 -53.549 1.00 44.19 279 LYS A CA 1
ATOM 2259 C C . LYS A 1 279 ? -8.092 -39.338 -54.101 1.00 44.19 279 LYS A C 1
ATOM 2261 O O . LYS A 1 279 ? -8.505 -38.627 -55.005 1.00 44.19 279 LYS A O 1
ATOM 2266 N N . GLU A 1 280 ? -6.806 -39.414 -53.771 1.00 50.84 280 GLU A N 1
ATOM 2267 C CA . GLU A 1 280 ? -5.782 -39.531 -54.813 1.00 50.84 280 GLU A CA 1
ATOM 2268 C C . GLU A 1 280 ? -4.495 -40.161 -54.269 1.00 50.84 280 GLU A C 1
ATOM 2270 O O . GLU A 1 280 ? -4.052 -39.918 -53.148 1.00 50.84 280 GLU A O 1
ATOM 2275 N N . GLU A 1 281 ? -3.972 -41.068 -55.085 1.00 48.53 281 GLU A N 1
ATOM 2276 C CA . GLU A 1 281 ? -2.750 -41.841 -54.914 1.00 48.53 281 GLU A CA 1
ATOM 2277 C C . GLU A 1 281 ? -1.527 -40.947 -55.169 1.00 48.53 281 GLU A C 1
ATOM 2279 O O . GLU A 1 281 ? -1.575 -40.070 -56.029 1.00 48.53 281 GLU A O 1
ATOM 2284 N N . GLY A 1 282 ? -0.404 -41.200 -54.493 1.00 39.38 282 GLY A N 1
ATOM 2285 C CA . GLY A 1 282 ? 0.852 -40.549 -54.867 1.00 39.38 282 GLY A CA 1
ATOM 2286 C C . GLY A 1 282 ? 2.033 -40.827 -53.941 1.00 39.38 282 GLY A C 1
ATOM 2287 O O . GLY A 1 282 ? 2.165 -40.171 -52.917 1.00 39.38 282 GLY A O 1
ATOM 2288 N N . GLU A 1 283 ? 2.862 -41.795 -54.354 1.00 41.97 283 GLU A N 1
ATOM 2289 C CA . GLU A 1 283 ? 4.341 -41.850 -54.262 1.00 41.97 283 GLU A CA 1
ATOM 2290 C C . GLU A 1 283 ? 5.005 -41.515 -52.908 1.00 41.97 283 GLU A C 1
ATOM 2292 O O . GLU A 1 283 ? 5.026 -40.384 -52.441 1.00 41.97 283 GLU A O 1
ATOM 2297 N N . GLU A 1 284 ? 5.542 -42.478 -52.157 1.00 41.12 284 GLU A N 1
ATOM 2298 C CA . GLU A 1 284 ? 6.779 -43.246 -52.413 1.00 41.12 284 GLU A CA 1
ATOM 2299 C C . GLU A 1 284 ? 8.047 -42.380 -52.619 1.00 41.12 284 GLU A C 1
ATOM 2301 O O . GLU A 1 284 ? 8.271 -41.780 -53.664 1.00 41.12 284 GLU A O 1
ATOM 2306 N N . GLY A 1 285 ? 8.916 -42.373 -51.599 1.00 39.50 285 GLY A N 1
ATOM 2307 C CA . GLY A 1 285 ? 10.252 -41.758 -51.594 1.00 39.50 285 GLY A CA 1
ATOM 2308 C C . GLY A 1 285 ? 10.536 -41.138 -50.221 1.00 39.50 285 GLY A C 1
ATOM 2309 O O . GLY A 1 285 ? 9.951 -40.128 -49.871 1.00 39.50 285 GLY A O 1
ATOM 2310 N N . GLY A 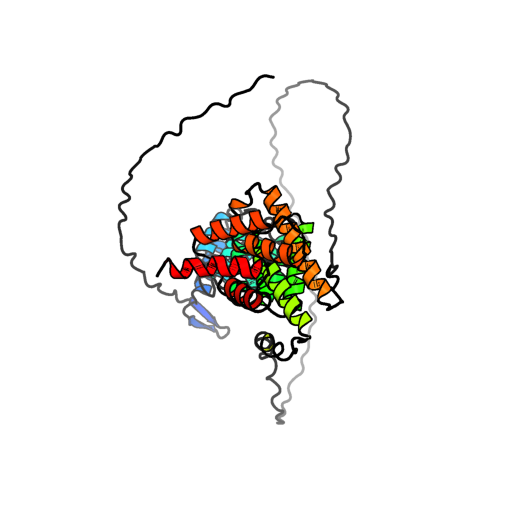1 286 ? 11.323 -41.708 -49.310 1.00 37.22 286 GLY A N 1
ATOM 2311 C CA . GLY A 1 286 ? 12.598 -42.385 -49.500 1.00 37.22 286 GLY A CA 1
ATOM 2312 C C . GLY A 1 286 ? 13.730 -41.398 -49.198 1.00 37.22 286 GLY A C 1
ATOM 2313 O O . GLY A 1 286 ? 13.832 -40.396 -49.897 1.00 37.22 286 GLY A O 1
ATOM 2314 N N . ARG A 1 287 ? 14.599 -41.765 -48.235 1.00 39.00 287 ARG A N 1
ATOM 2315 C CA . ARG A 1 287 ? 15.957 -41.220 -47.977 1.00 39.00 287 ARG A CA 1
ATOM 2316 C C . ARG A 1 287 ? 16.041 -39.837 -47.300 1.00 39.00 287 ARG A C 1
ATOM 2318 O O . ARG A 1 287 ? 15.229 -38.970 -47.561 1.00 39.00 287 ARG A O 1
ATOM 2325 N N . ASP A 1 288 ? 16.991 -39.515 -46.422 1.00 39.69 288 ASP A N 1
ATOM 2326 C CA . ASP A 1 288 ? 18.184 -40.193 -45.903 1.00 39.69 288 ASP A CA 1
ATOM 2327 C C . ASP A 1 288 ? 18.531 -39.594 -44.525 1.00 39.69 288 ASP A C 1
ATOM 2329 O O . ASP A 1 288 ? 18.402 -38.388 -44.299 1.00 39.69 288 ASP A O 1
ATOM 2333 N N . GLU A 1 289 ? 19.032 -40.445 -43.627 1.00 44.62 289 GLU A N 1
ATOM 2334 C CA . GLU A 1 289 ? 19.877 -40.045 -42.503 1.00 44.62 289 GLU A CA 1
ATOM 2335 C C . GLU A 1 289 ? 21.145 -39.364 -43.034 1.00 44.62 289 GLU A C 1
ATOM 2337 O O . GLU A 1 289 ? 21.915 -39.961 -43.787 1.00 44.62 289 GLU A O 1
ATOM 2342 N N . ALA A 1 290 ? 21.417 -38.142 -42.582 1.00 43.28 290 ALA A N 1
ATOM 2343 C CA . ALA A 1 290 ? 22.715 -37.506 -42.761 1.00 43.28 290 ALA A CA 1
ATOM 2344 C C . ALA A 1 290 ? 23.336 -37.198 -41.397 1.00 43.28 290 ALA A C 1
ATOM 2346 O O . ALA A 1 290 ? 23.146 -36.143 -40.796 1.00 43.28 290 ALA A O 1
ATOM 2347 N N . VAL A 1 291 ? 24.116 -38.176 -40.944 1.00 45.22 291 VAL A N 1
ATOM 2348 C CA . VAL A 1 291 ? 25.258 -38.021 -40.046 1.00 45.22 291 VAL A CA 1
ATOM 2349 C C . VAL A 1 291 ? 26.253 -37.028 -40.661 1.00 45.22 291 VAL A C 1
ATOM 2351 O O . VAL A 1 291 ? 26.647 -37.159 -41.818 1.00 45.22 291 VAL A O 1
ATOM 2354 N N . SER A 1 292 ? 26.723 -36.061 -39.880 1.00 45.00 292 SER A N 1
ATOM 2355 C CA . SER A 1 292 ? 27.945 -35.286 -40.148 1.00 45.00 292 SER A CA 1
ATOM 2356 C C . SER A 1 292 ? 28.568 -34.970 -38.787 1.00 45.00 292 SER A C 1
ATOM 2358 O O . SER A 1 292 ? 28.015 -34.190 -38.023 1.00 45.00 292 SER A O 1
ATOM 2360 N N . LYS A 1 293 ? 29.462 -35.826 -38.285 1.00 39.72 293 LYS A N 1
ATOM 2361 C CA . LYS A 1 293 ? 30.924 -35.827 -38.485 1.00 39.72 293 LYS A CA 1
ATOM 2362 C C . LYS A 1 293 ? 31.613 -34.503 -38.148 1.00 39.72 293 LYS A C 1
ATOM 2364 O O . LYS A 1 293 ? 31.548 -33.528 -38.886 1.00 39.72 293 LYS A O 1
ATOM 2369 N N . GLU A 1 294 ? 32.317 -34.598 -37.026 1.00 38.28 294 GLU A N 1
ATOM 2370 C CA . GLU A 1 294 ? 33.550 -33.928 -36.633 1.00 38.28 294 GLU A CA 1
ATOM 2371 C C . GLU A 1 294 ? 34.462 -33.530 -37.802 1.00 38.28 294 GLU A C 1
ATOM 2373 O O . GLU A 1 294 ? 34.710 -34.325 -38.713 1.00 38.28 294 GLU A O 1
ATOM 2378 N N . ALA A 1 295 ? 35.051 -32.339 -37.694 1.00 41.72 295 ALA A N 1
ATOM 2379 C CA . ALA A 1 295 ? 36.321 -32.001 -38.322 1.00 41.72 295 ALA A CA 1
ATOM 2380 C C . ALA A 1 295 ? 37.040 -30.904 -37.510 1.00 41.72 295 ALA A C 1
ATOM 2382 O O . ALA A 1 295 ? 36.481 -29.832 -37.297 1.00 41.72 295 ALA A O 1
ATOM 2383 N N . SER A 1 296 ? 38.268 -31.246 -37.085 1.00 40.16 296 SER A N 1
ATOM 2384 C CA . SER A 1 296 ? 39.509 -30.437 -37.055 1.00 40.16 296 SER A CA 1
ATOM 2385 C C . SER A 1 296 ? 39.443 -29.025 -36.442 1.00 40.16 296 SER A C 1
ATOM 2387 O O . SER A 1 296 ? 38.798 -28.142 -36.990 1.00 40.16 296 SER A O 1
ATOM 2389 N N . ALA A 1 297 ? 40.060 -28.725 -35.291 1.00 40.69 297 ALA A N 1
ATOM 2390 C CA . ALA A 1 297 ? 41.507 -28.745 -35.011 1.00 40.69 297 ALA A CA 1
ATOM 2391 C C . ALA A 1 297 ? 42.315 -28.086 -36.138 1.00 40.69 297 ALA A C 1
ATOM 2393 O O . ALA A 1 297 ? 42.689 -28.762 -37.091 1.00 40.69 297 ALA A O 1
ATOM 2394 N N . ASP A 1 298 ? 42.559 -26.781 -36.009 1.00 43.50 298 ASP A N 1
ATOM 2395 C CA . ASP A 1 298 ? 43.601 -26.095 -36.767 1.00 43.50 298 ASP A CA 1
ATOM 2396 C C . ASP A 1 298 ? 44.499 -25.343 -35.779 1.00 43.50 298 ASP A C 1
ATOM 2398 O O . ASP A 1 298 ? 44.059 -24.479 -35.013 1.00 43.50 298 ASP A O 1
ATOM 2402 N N . GLU A 1 299 ? 45.748 -25.795 -35.754 1.00 39.94 299 GLU A N 1
ATOM 2403 C CA . GLU A 1 299 ? 46.894 -25.205 -35.083 1.00 39.94 299 GLU A CA 1
ATOM 2404 C C . GLU A 1 299 ? 47.247 -23.882 -35.767 1.00 39.94 299 GLU A C 1
ATOM 2406 O O . GLU A 1 299 ? 47.411 -23.829 -36.983 1.00 39.94 299 GLU A O 1
ATOM 2411 N N . LEU A 1 300 ? 47.464 -22.822 -34.988 1.00 50.19 300 LEU A N 1
ATOM 2412 C CA . LEU A 1 300 ? 48.364 -21.753 -35.406 1.00 50.19 300 LEU A CA 1
ATOM 2413 C C . LEU A 1 300 ? 49.365 -21.468 -34.294 1.00 50.19 300 LEU A C 1
ATOM 2415 O O . LEU A 1 300 ? 49.087 -20.791 -33.303 1.00 50.19 300 LEU A O 1
ATOM 2419 N N . ASP A 1 301 ? 50.542 -22.032 -34.531 1.00 39.38 301 ASP A N 1
ATOM 2420 C CA . ASP A 1 301 ? 51.825 -21.645 -33.982 1.00 39.38 301 ASP A CA 1
ATOM 2421 C C . ASP A 1 301 ? 52.166 -20.178 -34.278 1.00 39.38 301 ASP A C 1
ATOM 2423 O O . ASP A 1 301 ? 51.956 -19.666 -35.377 1.00 39.38 301 ASP A O 1
ATOM 2427 N N . GLY A 1 302 ? 52.851 -19.574 -33.304 1.00 35.25 302 GLY A N 1
ATOM 2428 C CA . GLY A 1 302 ? 53.980 -18.685 -33.558 1.00 35.25 302 GLY A CA 1
ATOM 2429 C C . GLY A 1 302 ? 53.675 -17.206 -33.794 1.00 35.25 302 GLY A C 1
ATOM 2430 O O . GLY A 1 302 ? 53.373 -16.789 -34.902 1.00 35.25 302 GLY A O 1
ATOM 2431 N N . GLN A 1 303 ? 54.002 -16.364 -32.810 1.00 39.81 303 GLN A N 1
ATOM 2432 C CA . GLN A 1 303 ? 55.296 -15.670 -32.849 1.00 39.81 303 GLN A CA 1
ATOM 2433 C C . GLN A 1 303 ? 55.567 -14.866 -31.579 1.00 39.81 303 GLN A C 1
ATOM 2435 O O . GLN A 1 303 ? 54.782 -14.034 -31.130 1.00 39.81 303 GLN A O 1
ATOM 2440 N N . ALA A 1 304 ? 56.748 -15.141 -31.035 1.00 38.38 304 ALA A N 1
ATOM 2441 C CA . ALA A 1 304 ? 57.413 -14.390 -29.996 1.00 38.38 304 ALA A CA 1
ATOM 2442 C C . ALA A 1 304 ? 57.801 -12.988 -30.488 1.00 38.38 304 ALA A C 1
ATOM 2444 O O . ALA A 1 304 ? 58.328 -12.832 -31.589 1.00 38.38 304 ALA A O 1
ATOM 2445 N N . ALA A 1 305 ? 57.646 -11.993 -29.620 1.00 42.53 305 ALA A N 1
ATOM 2446 C CA . ALA A 1 305 ? 58.442 -10.777 -29.664 1.00 42.53 305 ALA A CA 1
ATOM 2447 C C . ALA A 1 305 ? 58.938 -10.489 -28.246 1.00 42.53 305 ALA A C 1
ATOM 2449 O O . ALA A 1 305 ? 58.168 -10.179 -27.339 1.00 42.53 305 ALA A O 1
ATOM 2450 N N . ALA A 1 306 ? 60.243 -10.685 -28.089 1.00 39.22 306 ALA A N 1
ATOM 2451 C CA . ALA A 1 306 ? 61.036 -10.311 -26.938 1.00 39.22 306 ALA A CA 1
ATOM 2452 C C . ALA A 1 306 ? 61.215 -8.784 -26.855 1.00 39.22 306 ALA A C 1
ATOM 2454 O O . ALA A 1 306 ? 61.189 -8.084 -27.866 1.00 39.22 306 ALA A O 1
ATOM 2455 N N . GLY A 1 307 ? 61.454 -8.313 -25.636 1.00 39.31 307 GLY A N 1
ATOM 2456 C CA . GLY A 1 307 ? 61.829 -6.949 -25.260 1.00 39.31 307 GLY A CA 1
ATOM 2457 C C . GLY A 1 307 ? 61.589 -6.834 -23.757 1.00 39.31 307 GLY A C 1
ATOM 2458 O O . GLY A 1 307 ? 60.465 -6.585 -23.342 1.00 39.31 307 GLY A O 1
ATOM 2459 N N . ASP A 1 308 ? 62.466 -7.336 -22.889 1.00 38.38 308 ASP A N 1
ATOM 2460 C CA . ASP A 1 308 ? 63.847 -6.915 -22.596 1.00 38.38 308 ASP A CA 1
ATOM 2461 C C . ASP A 1 308 ? 63.978 -5.449 -22.148 1.00 38.38 308 ASP A C 1
ATOM 2463 O O . ASP A 1 308 ? 63.607 -4.524 -22.870 1.00 38.38 308 ASP A O 1
ATOM 2467 N N . GLY A 1 309 ? 64.563 -5.290 -20.955 1.00 35.88 309 GLY A N 1
ATOM 2468 C CA . GLY A 1 309 ? 65.156 -4.059 -20.439 1.00 35.88 309 GLY A CA 1
ATOM 2469 C C . GLY A 1 309 ? 64.333 -3.279 -19.411 1.00 35.88 309 GLY A C 1
ATOM 2470 O O . GLY A 1 309 ? 63.425 -2.538 -19.779 1.00 35.88 309 GLY A O 1
ATOM 2471 N N . GLY A 1 310 ? 64.724 -3.329 -18.128 1.00 37.38 310 GLY A N 1
ATOM 2472 C CA . GLY A 1 310 ? 64.288 -2.295 -17.178 1.00 37.38 310 GLY A CA 1
ATOM 2473 C C . GLY A 1 310 ? 64.464 -2.547 -15.683 1.00 37.38 310 GLY A C 1
ATOM 2474 O O . GLY A 1 310 ? 63.542 -2.296 -14.920 1.00 37.38 310 GLY A O 1
ATOM 2475 N N . GLU A 1 311 ? 65.628 -3.035 -15.276 1.00 40.22 311 GLU A N 1
ATOM 2476 C CA . GLU A 1 311 ? 66.108 -3.164 -13.897 1.00 40.22 311 GLU A CA 1
ATOM 2477 C C . GLU A 1 311 ? 66.136 -1.814 -13.142 1.00 40.22 311 GLU A C 1
ATOM 2479 O O . GLU A 1 311 ? 66.715 -0.843 -13.628 1.00 40.22 311 GLU A O 1
ATOM 2484 N N . ALA A 1 312 ? 65.552 -1.756 -11.937 1.00 43.34 312 ALA A N 1
ATOM 2485 C CA . ALA A 1 312 ? 65.952 -0.822 -10.881 1.00 43.34 312 ALA A CA 1
ATOM 2486 C C . ALA A 1 312 ? 65.514 -1.342 -9.502 1.00 43.34 312 ALA A C 1
ATOM 2488 O O . ALA A 1 312 ? 64.347 -1.315 -9.117 1.00 43.34 312 ALA A O 1
ATOM 2489 N N . THR A 1 313 ? 66.519 -1.818 -8.781 1.00 41.53 313 THR A N 1
ATOM 2490 C CA . THR A 1 313 ? 66.589 -2.136 -7.356 1.00 41.53 313 THR A CA 1
ATOM 2491 C C . THR A 1 313 ? 66.151 -0.981 -6.450 1.00 41.53 313 THR A C 1
ATOM 2493 O O . THR A 1 313 ? 66.585 0.152 -6.658 1.00 41.53 313 THR A O 1
ATOM 2496 N N . ALA A 1 314 ? 65.426 -1.284 -5.372 1.00 45.66 314 ALA A N 1
ATOM 2497 C CA . ALA A 1 314 ? 65.579 -0.586 -4.095 1.00 45.66 314 ALA A CA 1
ATOM 2498 C C . ALA A 1 314 ? 65.091 -1.484 -2.951 1.00 45.66 314 ALA A C 1
ATOM 2500 O O . ALA A 1 314 ? 63.900 -1.756 -2.806 1.00 45.66 314 ALA A O 1
ATOM 2501 N N . GLU A 1 315 ? 66.065 -1.947 -2.177 1.00 44.31 315 GLU A N 1
ATOM 2502 C CA . GLU A 1 315 ? 65.940 -2.560 -0.861 1.00 44.31 315 GLU A CA 1
ATOM 2503 C C . GLU A 1 315 ? 65.140 -1.650 0.082 1.00 44.31 315 GLU A C 1
ATOM 2505 O O . GLU A 1 315 ? 65.368 -0.439 0.122 1.00 44.31 315 GLU A O 1
ATOM 2510 N N . ASN A 1 316 ? 64.253 -2.229 0.893 1.00 43.69 316 ASN A N 1
ATOM 2511 C CA . ASN A 1 316 ? 64.101 -1.748 2.259 1.00 43.69 316 ASN A CA 1
ATOM 2512 C C . ASN A 1 316 ? 63.594 -2.874 3.161 1.00 43.69 316 ASN A C 1
ATOM 2514 O O . ASN A 1 316 ? 62.423 -3.259 3.114 1.00 43.69 316 ASN A O 1
ATOM 2518 N N . ASP A 1 317 ? 64.522 -3.377 3.967 1.00 45.84 317 ASP A N 1
ATOM 2519 C CA . ASP A 1 317 ? 64.283 -4.255 5.098 1.00 45.84 317 ASP A CA 1
ATOM 2520 C C . ASP A 1 317 ? 63.478 -3.526 6.177 1.00 45.84 317 ASP A C 1
ATOM 2522 O O . ASP A 1 317 ? 63.717 -2.363 6.509 1.00 45.84 317 ASP A O 1
ATOM 2526 N N . GLY A 1 318 ? 62.513 -4.233 6.749 1.00 41.62 318 GLY A N 1
ATOM 2527 C CA . GLY A 1 318 ? 61.653 -3.701 7.793 1.00 41.62 318 GLY A CA 1
ATOM 2528 C C . GLY A 1 318 ? 60.803 -4.792 8.411 1.00 41.62 318 GLY A C 1
ATOM 2529 O O . GLY A 1 318 ? 59.580 -4.753 8.315 1.00 41.62 318 GLY A O 1
ATOM 2530 N N . GLU A 1 319 ? 61.471 -5.767 9.025 1.00 43.03 319 GLU A N 1
ATOM 2531 C CA . GLU A 1 319 ? 60.873 -6.733 9.941 1.00 43.03 319 GLU A CA 1
ATOM 2532 C C . GLU A 1 319 ? 59.988 -6.018 10.970 1.00 43.03 319 GLU A C 1
ATOM 2534 O O . GLU A 1 319 ? 60.438 -5.137 11.710 1.00 43.03 319 GLU A O 1
ATOM 2539 N N . LYS A 1 320 ? 58.723 -6.430 11.052 1.00 47.16 320 LYS A N 1
ATOM 2540 C CA . LYS A 1 320 ? 57.981 -6.414 12.310 1.00 47.16 320 LYS A CA 1
ATOM 2541 C C . LYS A 1 320 ? 56.919 -7.496 12.293 1.00 47.16 320 LYS A C 1
ATOM 2543 O O . LYS A 1 320 ? 55.880 -7.378 11.652 1.00 47.16 320 LYS A O 1
ATOM 2548 N N . GLU A 1 321 ? 57.248 -8.550 13.022 1.00 46.31 321 GLU A N 1
ATOM 2549 C CA . GLU A 1 321 ? 56.345 -9.582 13.493 1.00 46.31 321 GLU A CA 1
ATOM 2550 C C . GLU A 1 321 ? 55.135 -8.944 14.190 1.00 46.31 321 GLU A C 1
ATOM 2552 O O . GLU A 1 321 ? 55.270 -8.112 15.092 1.00 46.31 321 GLU A O 1
ATOM 2557 N N . SER A 1 322 ? 53.942 -9.370 13.792 1.00 44.62 322 SER A N 1
ATOM 2558 C CA . SER A 1 322 ? 52.791 -9.392 14.683 1.00 44.62 322 SER A CA 1
ATOM 2559 C C . SER A 1 322 ? 51.953 -10.613 14.338 1.00 44.62 322 SER A C 1
ATOM 2561 O O . SER A 1 322 ? 51.207 -10.622 13.358 1.00 44.62 322 SER A O 1
ATOM 2563 N N . GLU A 1 323 ? 52.125 -11.647 15.155 1.00 46.62 323 GLU A N 1
ATOM 2564 C CA . GLU A 1 323 ? 51.156 -12.714 15.361 1.00 46.62 323 GLU A CA 1
ATOM 2565 C C . GLU A 1 323 ? 49.778 -12.101 15.651 1.00 46.62 323 GLU A C 1
ATOM 2567 O O . GLU A 1 323 ? 49.653 -11.171 16.454 1.00 46.62 323 GLU A O 1
ATOM 2572 N N . GLY A 1 324 ? 48.732 -12.605 14.998 1.00 38.62 324 GLY A N 1
ATOM 2573 C CA . GLY A 1 324 ? 47.391 -12.071 15.194 1.00 38.62 324 GLY A CA 1
ATOM 2574 C C . GLY A 1 324 ? 46.314 -12.784 14.392 1.00 38.62 324 GLY A C 1
ATOM 2575 O O . GLY A 1 324 ? 45.857 -12.258 13.388 1.00 38.62 324 GLY A O 1
ATOM 2576 N N . ALA A 1 325 ? 45.894 -13.939 14.910 1.00 41.66 325 ALA A N 1
ATOM 2577 C CA . ALA A 1 325 ? 44.568 -14.543 14.763 1.00 41.66 325 ALA A CA 1
ATOM 2578 C C . ALA A 1 325 ? 44.043 -14.790 13.333 1.00 41.66 325 ALA A C 1
ATOM 2580 O O . ALA A 1 325 ? 43.383 -13.951 12.721 1.00 41.66 325 ALA A O 1
ATOM 2581 N N . GLU A 1 326 ? 44.208 -16.034 12.882 1.00 40.25 326 GLU A N 1
ATOM 2582 C CA . GLU A 1 326 ? 43.309 -16.676 11.923 1.00 40.25 326 GLU A CA 1
ATOM 2583 C C . GLU A 1 326 ? 41.895 -16.728 12.529 1.00 40.25 326 GLU A C 1
ATOM 2585 O O . GLU A 1 326 ? 41.553 -17.607 13.316 1.00 40.25 326 GLU A O 1
ATOM 2590 N N . GLY A 1 327 ? 41.089 -15.714 12.222 1.00 40.62 327 GLY A N 1
ATOM 2591 C CA . GLY A 1 327 ? 39.646 -15.740 12.404 1.00 40.62 327 GLY A CA 1
ATOM 2592 C C . GLY A 1 327 ? 39.010 -16.135 11.082 1.00 40.62 327 GLY A C 1
ATOM 2593 O O . GLY A 1 327 ? 38.926 -15.312 10.172 1.00 40.62 327 GLY A O 1
ATOM 2594 N N . GLU A 1 328 ? 38.592 -17.394 10.975 1.00 40.19 328 GLU A N 1
ATOM 2595 C CA . GLU A 1 328 ? 37.749 -17.891 9.893 1.00 40.19 328 GLU A CA 1
ATOM 2596 C C . GLU A 1 328 ? 36.527 -16.972 9.744 1.00 40.19 328 GLU A C 1
ATOM 2598 O O . GLU A 1 328 ? 35.658 -16.893 10.614 1.00 40.19 328 GLU A O 1
ATOM 2603 N N . ALA A 1 329 ? 36.481 -16.217 8.647 1.00 39.56 329 ALA A N 1
ATOM 2604 C CA . ALA A 1 329 ? 35.324 -15.416 8.292 1.00 39.56 329 ALA A CA 1
ATOM 2605 C C . ALA A 1 329 ? 34.236 -16.352 7.751 1.00 39.56 329 ALA A C 1
ATOM 2607 O O . ALA A 1 329 ? 34.136 -16.586 6.544 1.00 39.56 329 ALA A O 1
ATOM 2608 N N . GLU A 1 330 ? 33.420 -16.893 8.657 1.00 38.28 330 GLU A N 1
ATOM 2609 C CA . GLU A 1 330 ? 32.137 -17.489 8.309 1.00 38.28 330 GLU A CA 1
ATOM 2610 C C . GLU A 1 330 ? 31.306 -16.448 7.550 1.00 38.28 330 GLU A C 1
ATOM 2612 O O . GLU A 1 330 ? 30.928 -15.386 8.051 1.00 38.28 330 GLU A O 1
ATOM 2617 N N . THR A 1 331 ? 31.047 -16.751 6.284 1.00 42.09 331 THR A N 1
ATOM 2618 C CA . THR A 1 331 ? 30.075 -16.037 5.466 1.00 42.09 331 THR A CA 1
ATOM 2619 C C . THR A 1 331 ? 28.711 -16.197 6.142 1.00 42.09 331 THR A C 1
ATOM 2621 O O . THR A 1 331 ? 28.329 -17.331 6.434 1.00 42.09 331 THR A O 1
ATOM 2624 N N . PRO A 1 332 ? 27.942 -15.122 6.403 1.00 39.59 332 PRO A N 1
ATOM 2625 C CA . PRO A 1 332 ? 26.640 -15.271 7.029 1.00 39.59 332 PRO A CA 1
ATOM 2626 C C . PRO A 1 332 ? 25.715 -16.011 6.061 1.00 39.59 332 PRO A C 1
ATOM 2628 O O . PRO A 1 332 ? 25.252 -15.459 5.059 1.00 39.59 332 PRO A O 1
ATOM 2631 N N . ALA A 1 333 ? 25.467 -17.285 6.362 1.00 35.81 333 ALA A N 1
ATOM 2632 C CA . ALA A 1 333 ? 24.434 -18.077 5.728 1.00 35.81 333 ALA A CA 1
ATOM 2633 C C . ALA A 1 333 ? 23.105 -17.331 5.893 1.00 35.81 333 ALA A C 1
ATOM 2635 O O . ALA A 1 333 ? 22.586 -17.168 6.995 1.00 35.81 333 ALA A O 1
ATOM 2636 N N . SER A 1 334 ? 22.583 -16.827 4.777 1.00 35.50 334 SER A N 1
ATOM 2637 C CA . SER A 1 334 ? 21.273 -16.191 4.716 1.00 35.50 334 SER A CA 1
ATOM 2638 C C . SER A 1 334 ? 20.224 -17.218 5.166 1.00 35.50 334 SER A C 1
ATOM 2640 O O . SER A 1 334 ? 20.094 -18.259 4.510 1.00 35.50 334 SER A O 1
ATOM 2642 N N . PRO A 1 335 ? 19.489 -16.995 6.272 1.00 39.34 335 PRO A N 1
ATOM 2643 C CA . PRO A 1 335 ? 18.505 -17.955 6.731 1.00 39.34 335 PRO A CA 1
ATOM 2644 C C . PRO A 1 335 ? 17.302 -17.875 5.791 1.00 39.34 335 PRO A C 1
ATOM 2646 O O . PRO A 1 335 ? 16.393 -17.070 5.971 1.00 39.34 335 PRO A O 1
ATOM 2649 N N . ARG A 1 336 ? 17.280 -18.735 4.768 1.00 35.34 336 ARG A N 1
ATOM 2650 C CA . ARG A 1 336 ? 16.072 -19.057 3.997 1.00 35.34 336 ARG A CA 1
ATOM 2651 C C . ARG A 1 336 ? 15.147 -19.927 4.854 1.00 35.34 336 ARG A C 1
ATOM 2653 O O . ARG A 1 336 ? 14.880 -21.081 4.536 1.00 35.34 336 ARG A O 1
ATOM 2660 N N . GLY A 1 337 ? 14.673 -19.373 5.965 1.00 32.66 337 GLY A N 1
ATOM 2661 C CA . GLY A 1 337 ? 13.529 -19.899 6.693 1.00 32.66 337 GLY A CA 1
ATOM 2662 C C . GLY A 1 337 ? 12.267 -19.438 5.980 1.00 32.66 337 GLY A C 1
ATOM 2663 O O . GLY A 1 337 ? 11.802 -18.327 6.203 1.00 32.66 337 GLY A O 1
ATOM 2664 N N . ARG A 1 338 ? 11.734 -20.268 5.080 1.00 36.84 338 ARG A N 1
ATOM 2665 C CA . ARG A 1 338 ? 10.426 -20.042 4.457 1.00 36.84 338 ARG A CA 1
ATOM 2666 C C . ARG A 1 338 ? 9.356 -20.272 5.530 1.00 36.84 338 ARG A C 1
ATOM 2668 O O . ARG A 1 338 ? 8.898 -21.396 5.718 1.00 36.84 338 ARG A O 1
ATOM 2675 N N . ALA A 1 339 ? 9.013 -19.224 6.275 1.00 33.53 339 ALA A N 1
ATOM 2676 C CA . ALA A 1 339 ? 7.890 -19.236 7.203 1.00 33.53 339 ALA A CA 1
ATOM 2677 C C . ALA A 1 339 ? 6.591 -19.351 6.388 1.00 33.53 339 ALA A C 1
ATOM 2679 O O . ALA A 1 339 ? 6.071 -18.368 5.884 1.00 33.53 339 ALA A O 1
ATOM 2680 N N . THR A 1 340 ? 6.109 -20.580 6.208 1.00 35.38 340 THR A N 1
ATOM 2681 C CA . THR A 1 340 ? 4.785 -20.908 5.644 1.00 35.38 340 THR A CA 1
ATOM 2682 C C . THR A 1 340 ? 3.841 -21.325 6.769 1.00 35.38 340 THR A C 1
ATOM 2684 O O . THR A 1 340 ? 3.113 -22.304 6.668 1.00 35.38 340 THR A O 1
ATOM 2687 N N . ALA A 1 341 ? 3.909 -20.612 7.891 1.00 31.97 341 ALA A N 1
ATOM 2688 C CA . ALA A 1 341 ? 2.918 -20.737 8.943 1.00 31.97 341 ALA A CA 1
ATOM 2689 C C . ALA A 1 341 ? 1.934 -19.592 8.743 1.00 31.97 341 ALA A C 1
ATOM 2691 O O . ALA A 1 341 ? 2.316 -18.446 8.959 1.00 31.97 341 ALA A O 1
ATOM 2692 N N . ASP A 1 342 ? 0.708 -19.900 8.324 1.00 40.25 342 ASP A N 1
ATOM 2693 C CA . ASP A 1 342 ? -0.427 -19.001 8.523 1.00 40.25 342 ASP A CA 1
ATOM 2694 C C . ASP A 1 342 ? -0.563 -18.800 10.044 1.00 40.25 342 ASP A C 1
ATOM 2696 O O . ASP A 1 342 ? -0.926 -19.745 10.750 1.00 40.25 342 ASP A O 1
ATOM 2700 N N . PRO A 1 343 ? -0.202 -17.635 10.614 1.00 38.66 343 PRO A N 1
ATOM 2701 C CA . PRO A 1 343 ? -0.110 -17.477 12.064 1.00 38.66 343 PRO A CA 1
ATOM 2702 C C . PRO A 1 343 ? -1.470 -17.144 12.703 1.00 38.66 343 PRO A C 1
ATOM 2704 O O . PRO A 1 343 ? -1.533 -16.666 13.837 1.00 38.66 343 PRO A O 1
ATOM 2707 N N . TYR A 1 344 ? -2.570 -17.365 11.986 1.00 49.12 344 TYR A N 1
ATOM 2708 C CA . TYR A 1 344 ? -3.888 -16.869 12.354 1.00 49.12 344 TYR A CA 1
ATOM 2709 C C . TYR A 1 344 ? -4.650 -17.895 13.198 1.00 49.12 344 TYR A C 1
ATOM 2711 O O . TYR A 1 344 ? -5.394 -18.734 12.701 1.00 49.12 344 TYR A O 1
ATOM 2719 N N . ILE A 1 345 ? -4.448 -17.820 14.516 1.00 41.84 345 ILE A N 1
ATOM 2720 C CA . ILE A 1 345 ? -5.292 -18.500 15.504 1.00 41.84 345 ILE A CA 1
ATOM 2721 C C . ILE A 1 345 ? -6.650 -17.784 15.519 1.00 41.84 345 ILE A C 1
ATOM 2723 O O . ILE A 1 345 ? -6.753 -16.668 16.035 1.00 41.84 345 ILE A O 1
ATOM 2727 N N . GLY A 1 346 ? -7.670 -18.421 14.939 1.00 44.41 346 GLY A N 1
ATOM 2728 C CA . GLY A 1 346 ? -9.049 -17.931 14.927 1.00 44.41 346 GLY A CA 1
ATOM 2729 C C . GLY A 1 346 ? -9.598 -17.713 16.339 1.00 44.41 346 GLY A C 1
ATOM 2730 O O . GLY A 1 346 ? -9.355 -18.503 17.255 1.00 44.41 346 GLY A O 1
ATOM 2731 N N . LEU A 1 347 ? -10.332 -16.617 16.531 1.00 51.16 347 LEU A N 1
ATOM 2732 C CA . LEU A 1 347 ? -11.061 -16.324 17.765 1.00 51.16 347 LEU A CA 1
ATOM 2733 C C . LEU A 1 347 ? -12.369 -17.128 17.783 1.00 51.16 347 LEU A C 1
ATOM 2735 O O . LEU A 1 347 ? -13.458 -16.576 17.681 1.00 51.16 347 LEU A O 1
ATOM 2739 N N . GLU A 1 348 ? -12.275 -18.448 17.921 1.00 45.50 348 GLU A N 1
ATOM 2740 C CA . GLU A 1 348 ? -13.458 -19.305 18.010 1.00 45.50 348 GLU A CA 1
ATOM 2741 C C . GLU A 1 348 ? -14.151 -19.116 19.369 1.00 45.50 348 GLU A C 1
ATOM 2743 O O . GLU A 1 348 ? -13.767 -19.680 20.395 1.00 45.50 348 GLU A O 1
ATOM 2748 N N . GLY A 1 349 ? -15.172 -18.260 19.392 1.00 53.31 349 GLY A N 1
ATOM 2749 C CA . GLY A 1 349 ? -16.016 -18.048 20.562 1.00 53.31 349 GLY A CA 1
ATOM 2750 C C . GLY A 1 349 ? -16.839 -16.774 20.460 1.00 53.31 349 GLY A C 1
ATOM 2751 O O . GLY A 1 349 ? -16.568 -15.831 21.191 1.00 53.31 349 GLY A O 1
ATOM 2752 N N . GLY A 1 350 ? -17.846 -16.743 19.580 1.00 52.75 350 GLY A N 1
ATOM 2753 C CA . GLY A 1 350 ? -18.710 -15.590 19.263 1.00 52.75 350 GLY A CA 1
ATOM 2754 C C . GLY A 1 350 ? -19.584 -15.051 20.410 1.00 52.75 350 GLY A C 1
ATOM 2755 O O . GLY A 1 350 ? -20.791 -14.888 20.271 1.00 52.75 350 GLY A O 1
ATOM 2756 N N . GLY A 1 351 ? -18.998 -14.777 21.572 1.00 70.38 351 GLY A N 1
ATOM 2757 C CA . GLY A 1 351 ? -19.656 -14.176 22.720 1.00 70.38 351 GLY A CA 1
ATOM 2758 C C . GLY A 1 351 ? -19.395 -12.676 22.800 1.00 70.38 351 GLY A C 1
ATOM 2759 O O . GLY A 1 351 ? -18.276 -12.205 22.598 1.00 70.38 351 GLY A O 1
ATOM 2760 N N . SER A 1 352 ? -20.409 -11.919 23.222 1.00 75.06 352 SER A N 1
ATOM 2761 C CA . SER A 1 352 ? -20.307 -10.487 23.552 1.00 75.06 352 SER A CA 1
ATOM 2762 C C . SER A 1 352 ? -19.135 -10.155 24.503 1.00 75.06 352 SER A C 1
ATOM 2764 O O . SER A 1 352 ? -18.565 -9.066 24.452 1.00 75.06 352 SER A O 1
ATOM 2766 N N . ALA A 1 353 ? -18.695 -11.107 25.331 1.00 81.62 353 ALA A N 1
ATOM 2767 C CA . ALA A 1 353 ? -17.518 -10.958 26.186 1.00 81.62 353 ALA A CA 1
ATOM 2768 C C . ALA A 1 353 ? -16.197 -10.757 25.412 1.00 81.62 353 ALA A C 1
ATOM 2770 O O . ALA A 1 353 ? -15.335 -10.008 25.886 1.00 81.62 353 ALA A O 1
ATOM 2771 N N . LEU A 1 354 ? -16.021 -11.374 24.235 1.00 84.31 354 LEU A N 1
ATOM 2772 C CA . L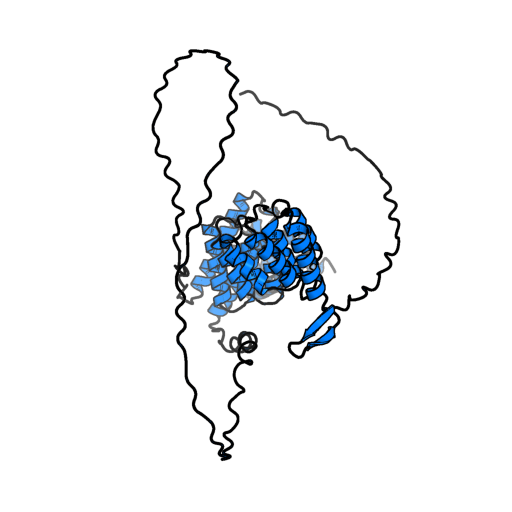EU A 1 354 ? -14.805 -11.202 23.431 1.00 84.31 354 LEU A CA 1
ATOM 2773 C C . LEU A 1 354 ? -14.702 -9.780 22.879 1.00 84.31 354 LEU A C 1
ATOM 2775 O O . LEU A 1 354 ? -13.664 -9.141 23.049 1.00 84.31 354 LEU A O 1
ATOM 2779 N N . TRP A 1 355 ? -15.792 -9.249 22.320 1.00 84.75 355 TRP A N 1
ATOM 2780 C CA . TRP A 1 355 ? -15.845 -7.883 21.787 1.00 84.75 355 TRP A CA 1
ATOM 2781 C C . TRP A 1 355 ? -15.521 -6.829 22.842 1.00 84.75 355 TRP A C 1
ATOM 2783 O O . TRP A 1 355 ? -14.724 -5.921 22.606 1.00 84.75 355 TRP A O 1
ATOM 2793 N N . LEU A 1 356 ? -16.069 -6.987 24.050 1.00 83.50 356 LEU A N 1
ATOM 2794 C CA . LEU A 1 356 ? -15.775 -6.084 25.161 1.00 83.50 356 LEU A CA 1
ATOM 2795 C C . LEU A 1 356 ? -14.308 -6.184 25.612 1.00 83.50 356 LEU A C 1
ATOM 2797 O O . LEU A 1 356 ? -13.691 -5.181 25.973 1.00 83.50 356 LEU A O 1
ATOM 2801 N N . THR A 1 357 ? -13.733 -7.387 25.576 1.00 87.81 357 THR A N 1
ATOM 2802 C CA . THR A 1 357 ? -12.324 -7.615 25.924 1.00 87.81 357 THR A CA 1
ATOM 2803 C C . THR A 1 357 ? -11.390 -7.000 24.880 1.00 87.81 357 THR A C 1
ATOM 2805 O O . THR A 1 357 ? -10.427 -6.326 25.247 1.00 87.81 357 THR A O 1
ATOM 2808 N N . ALA A 1 358 ? -11.707 -7.146 23.592 1.00 86.00 358 ALA A N 1
ATOM 2809 C CA . ALA A 1 358 ? -10.990 -6.496 22.501 1.00 86.00 358 ALA A CA 1
ATOM 2810 C C . ALA A 1 358 ? -11.071 -4.965 22.603 1.00 86.00 358 ALA A C 1
ATOM 2812 O O . ALA A 1 358 ? -10.040 -4.296 22.556 1.00 86.00 358 ALA A O 1
ATOM 2813 N N . ALA A 1 359 ? -12.263 -4.408 22.849 1.00 84.25 359 ALA A N 1
ATOM 2814 C CA . ALA A 1 359 ? -12.454 -2.973 23.060 1.00 84.25 359 ALA A CA 1
ATOM 2815 C C . ALA A 1 359 ? -11.588 -2.439 24.216 1.00 84.25 359 ALA A C 1
ATOM 2817 O O . ALA A 1 359 ? -10.911 -1.419 24.071 1.00 84.25 359 ALA A O 1
ATOM 2818 N N . ARG A 1 360 ? -11.536 -3.160 25.346 1.00 87.44 360 ARG A N 1
ATOM 2819 C CA . ARG A 1 360 ? -10.656 -2.827 26.481 1.00 87.44 360 ARG A CA 1
ATOM 2820 C C . ARG A 1 360 ? -9.177 -2.885 26.107 1.00 87.44 360 ARG A C 1
ATOM 2822 O O . ARG A 1 360 ? -8.429 -1.982 26.466 1.00 87.44 360 ARG A O 1
ATOM 2829 N N . GLN A 1 361 ? -8.753 -3.901 25.357 1.00 90.19 361 GLN A N 1
ATOM 2830 C CA . GLN A 1 361 ? -7.365 -4.023 24.908 1.00 90.19 361 GLN A CA 1
ATOM 2831 C C . GLN A 1 361 ? -6.963 -2.864 23.981 1.00 90.19 361 GLN A C 1
ATOM 2833 O O . GLN A 1 361 ? -5.886 -2.289 24.154 1.00 90.19 361 GLN A O 1
ATOM 2838 N N . VAL A 1 362 ? -7.828 -2.495 23.027 1.00 87.25 362 VAL A N 1
ATOM 2839 C CA . VAL A 1 362 ? -7.618 -1.353 22.120 1.00 87.25 362 VAL A CA 1
ATOM 2840 C C . VAL A 1 362 ? -7.505 -0.054 22.915 1.00 87.25 362 VAL A C 1
ATOM 2842 O O . VAL A 1 362 ? -6.554 0.705 22.727 1.00 87.25 362 VAL A O 1
ATOM 2845 N N . ARG A 1 363 ? -8.424 0.159 23.863 1.00 86.31 363 ARG A N 1
ATOM 2846 C CA . ARG A 1 363 ? -8.450 1.304 24.779 1.00 86.31 363 ARG A CA 1
ATOM 2847 C C . ARG A 1 363 ? -7.150 1.440 25.573 1.00 86.31 363 ARG A C 1
ATOM 2849 O O . ARG A 1 363 ? -6.508 2.488 25.544 1.00 86.31 363 ARG A O 1
ATOM 2856 N N . ASP A 1 364 ? -6.767 0.387 26.285 1.00 87.69 364 ASP A N 1
ATOM 2857 C CA . ASP A 1 364 ? -5.624 0.418 27.196 1.00 87.69 364 ASP A CA 1
ATOM 2858 C C . ASP A 1 364 ? -4.311 0.610 26.425 1.00 87.69 364 ASP A C 1
ATOM 2860 O O . ASP A 1 364 ? -3.408 1.313 26.884 1.00 87.69 364 ASP A O 1
ATOM 2864 N N . GLN A 1 365 ? -4.212 0.047 25.216 1.00 87.75 365 GLN A N 1
ATOM 2865 C CA . GLN A 1 365 ? -3.063 0.284 24.351 1.00 87.75 365 GLN A CA 1
ATOM 2866 C C . GLN A 1 365 ? -3.011 1.720 23.828 1.00 87.75 365 GLN A C 1
ATOM 2868 O O . GLN A 1 365 ? -1.942 2.326 23.870 1.00 87.75 365 GLN A O 1
ATOM 2873 N N . ALA A 1 366 ? -4.141 2.281 23.389 1.00 82.88 366 ALA A N 1
ATOM 2874 C CA . ALA A 1 366 ? -4.206 3.671 22.944 1.00 82.88 366 ALA A CA 1
ATOM 2875 C C . ALA A 1 366 ? -3.689 4.623 24.036 1.00 82.88 366 ALA A C 1
ATOM 2877 O O . ALA A 1 366 ? -2.899 5.524 23.759 1.00 82.88 366 ALA A O 1
ATOM 2878 N N . LEU A 1 367 ? -4.074 4.380 25.296 1.00 80.19 367 LEU A N 1
ATOM 2879 C CA . LEU A 1 367 ? -3.575 5.139 26.445 1.00 80.19 367 LEU A CA 1
ATOM 2880 C C . LEU A 1 367 ? -2.061 4.987 26.618 1.00 80.19 367 LEU A C 1
ATOM 2882 O O . LEU A 1 367 ? -1.367 5.987 26.791 1.00 80.19 367 LEU A O 1
ATOM 2886 N N . ARG A 1 368 ? -1.530 3.761 26.534 1.00 85.12 368 ARG A N 1
ATOM 2887 C CA . ARG A 1 368 ? -0.082 3.522 26.642 1.00 85.12 368 ARG A CA 1
ATOM 2888 C C . ARG A 1 368 ? 0.710 4.247 25.559 1.00 85.12 368 ARG A C 1
ATOM 2890 O O . ARG A 1 368 ? 1.725 4.863 25.876 1.00 85.12 368 ARG A O 1
ATOM 2897 N N . ASP A 1 369 ? 0.261 4.192 24.311 1.00 82.31 369 ASP A N 1
ATOM 2898 C CA . ASP A 1 369 ? 0.998 4.786 23.194 1.00 82.31 369 ASP A CA 1
ATOM 2899 C C . ASP A 1 369 ? 0.951 6.317 23.238 1.00 82.31 369 ASP A C 1
ATOM 2901 O O . ASP A 1 369 ? 1.967 6.980 23.023 1.00 82.31 369 ASP A O 1
ATOM 2905 N N . VAL A 1 370 ? -0.168 6.898 23.668 1.00 77.19 370 VAL A N 1
ATOM 2906 C CA . VAL A 1 370 ? -0.250 8.344 23.919 1.00 77.19 370 VAL A CA 1
ATOM 2907 C C . VAL A 1 370 ? 0.689 8.750 25.049 1.00 77.19 370 VAL A C 1
ATOM 2909 O O . VAL A 1 370 ? 1.454 9.701 24.895 1.00 77.19 370 VAL A O 1
ATOM 2912 N N . LEU A 1 371 ? 0.680 8.026 26.172 1.00 78.38 371 LEU A N 1
ATOM 2913 C CA . LEU A 1 371 ? 1.558 8.341 27.299 1.00 78.38 371 LEU A CA 1
ATOM 2914 C C . LEU A 1 371 ? 3.041 8.265 26.903 1.00 78.38 371 LEU A C 1
ATOM 2916 O O . LEU A 1 371 ? 3.830 9.089 27.361 1.00 78.38 371 LEU A O 1
ATOM 2920 N N . LYS A 1 372 ? 3.417 7.332 26.017 1.00 81.38 372 LYS A N 1
ATOM 2921 C CA . LYS A 1 372 ? 4.785 7.213 25.486 1.00 81.38 372 LYS A CA 1
ATOM 2922 C C . LYS A 1 372 ? 5.181 8.357 24.556 1.00 81.38 372 LYS A C 1
ATOM 2924 O O . LYS A 1 372 ? 6.315 8.818 24.630 1.00 81.38 372 LYS A O 1
ATOM 2929 N N . THR A 1 373 ? 4.284 8.807 23.677 1.00 75.62 373 THR A N 1
ATOM 2930 C CA . THR A 1 373 ? 4.600 9.886 22.716 1.00 75.62 373 THR A CA 1
ATOM 2931 C C . THR A 1 373 ? 4.779 11.250 23.384 1.00 75.62 373 THR A C 1
ATOM 2933 O O . THR A 1 373 ? 5.317 12.167 22.768 1.00 75.62 373 THR A O 1
ATOM 2936 N N . GLY A 1 374 ? 4.349 11.409 24.642 1.00 64.38 374 GLY A N 1
ATOM 2937 C CA . GLY A 1 374 ? 4.432 12.682 25.361 1.00 64.38 374 GLY A CA 1
ATOM 2938 C C . GLY A 1 374 ? 3.490 13.757 24.805 1.00 64.38 374 GLY A C 1
ATOM 2939 O O . GLY A 1 374 ? 3.481 14.887 25.299 1.00 64.38 374 GLY A O 1
ATOM 2940 N N . GLU A 1 375 ? 2.660 13.421 23.813 1.00 61.91 375 GLU A N 1
ATOM 2941 C CA . GLU A 1 375 ? 1.541 14.251 23.392 1.00 61.91 375 GLU A CA 1
ATOM 2942 C C . GLU A 1 375 ? 0.473 14.175 24.485 1.00 61.91 375 GLU A C 1
ATOM 2944 O O . GLU A 1 375 ? -0.373 13.285 24.508 1.00 61.91 375 GLU A O 1
ATOM 2949 N N . GLY A 1 376 ? 0.564 15.078 25.466 1.00 55.47 376 GLY A N 1
ATOM 2950 C CA . GLY A 1 376 ? -0.334 15.091 26.618 1.00 55.47 376 GLY A CA 1
ATOM 2951 C C . GLY A 1 376 ? -1.810 14.996 26.214 1.00 55.47 376 GLY A C 1
ATOM 2952 O O . GLY A 1 376 ? -2.217 15.544 25.189 1.00 55.47 376 GLY A O 1
ATOM 2953 N N . ILE A 1 377 ? -2.615 14.353 27.069 1.00 54.72 377 ILE A N 1
ATOM 2954 C CA . ILE A 1 377 ? -4.055 14.040 26.905 1.00 54.72 377 ILE A CA 1
ATOM 2955 C C . ILE A 1 377 ? -4.872 15.191 26.275 1.00 54.72 377 ILE A C 1
ATOM 2957 O O . ILE A 1 377 ? -5.816 14.959 25.523 1.00 54.72 377 ILE A O 1
ATOM 2961 N N . ARG A 1 378 ? -4.475 16.448 26.515 1.00 54.38 378 ARG A N 1
ATOM 2962 C CA . ARG A 1 378 ? -5.100 17.668 25.972 1.00 54.38 378 ARG A CA 1
ATOM 2963 C C . ARG A 1 378 ? -5.027 17.826 24.445 1.00 54.38 378 ARG A C 1
ATOM 2965 O O . ARG A 1 378 ? -5.785 18.622 23.898 1.00 54.38 378 ARG A O 1
ATOM 2972 N N . ARG A 1 379 ? -4.123 17.128 23.748 1.00 54.97 379 ARG A N 1
ATOM 2973 C CA . ARG A 1 379 ? -4.003 17.181 22.275 1.00 54.97 379 ARG A CA 1
ATOM 2974 C C . ARG A 1 379 ? -4.731 16.047 21.554 1.00 54.97 379 ARG A C 1
ATOM 2976 O O . ARG A 1 379 ? -4.726 16.023 20.327 1.00 54.97 379 ARG A O 1
ATOM 2983 N N . GLN A 1 380 ? -5.374 15.139 22.284 1.00 58.47 380 GLN A N 1
ATOM 2984 C CA . GLN A 1 380 ? -6.101 14.040 21.661 1.00 58.47 380 GLN A CA 1
ATOM 2985 C C . GLN A 1 380 ? -7.383 14.494 20.949 1.00 58.47 380 GLN A C 1
ATOM 2987 O O . GLN A 1 380 ? -8.032 15.445 21.397 1.00 58.47 380 GLN A O 1
ATOM 2992 N N . PRO A 1 381 ? -7.801 13.786 19.882 1.00 61.28 381 PRO A N 1
ATOM 2993 C CA . PRO A 1 381 ? -9.110 13.999 19.286 1.00 61.28 381 PRO A CA 1
ATOM 2994 C C . PRO A 1 381 ? -10.213 13.695 20.310 1.00 61.28 381 PRO A C 1
ATOM 2996 O O . PRO A 1 381 ? -10.185 12.681 21.008 1.00 61.28 381 PRO A O 1
ATOM 2999 N N . LEU A 1 382 ? -11.196 14.595 20.387 1.00 60.94 382 LEU A N 1
ATOM 3000 C CA . LEU A 1 382 ? -12.277 14.595 21.382 1.00 60.94 382 LEU A CA 1
ATOM 3001 C C . LEU A 1 382 ? -13.047 13.265 21.449 1.00 60.94 382 LEU A C 1
ATOM 3003 O O . LEU A 1 382 ? -13.476 12.864 22.529 1.00 60.94 382 LEU A O 1
ATOM 3007 N N . GLY A 1 383 ? -13.158 12.553 20.322 1.00 59.47 383 GLY A N 1
ATOM 3008 C CA . GLY A 1 383 ? -13.803 11.239 20.245 1.00 59.47 383 GLY A CA 1
ATOM 3009 C C . GLY A 1 383 ? -13.158 10.184 21.149 1.00 59.47 383 GLY A C 1
ATOM 3010 O O . GLY A 1 383 ? -13.877 9.464 21.835 1.00 59.47 383 GLY A O 1
ATOM 3011 N N . LEU A 1 384 ? -11.821 10.147 21.243 1.00 60.91 384 LEU A N 1
ATOM 3012 C CA . LEU A 1 384 ? -11.112 9.229 22.146 1.00 60.91 384 LEU A CA 1
ATOM 3013 C C . LEU A 1 384 ? -11.456 9.549 23.604 1.00 60.91 384 LEU A C 1
ATOM 3015 O O . LEU A 1 384 ? -11.880 8.661 24.338 1.00 60.91 384 LEU A O 1
ATOM 3019 N N . ARG A 1 385 ? -11.375 10.828 24.003 1.00 64.19 385 ARG A N 1
ATOM 3020 C CA . ARG A 1 385 ? -11.697 11.281 25.371 1.00 64.19 385 ARG A CA 1
ATOM 3021 C C . ARG A 1 385 ? -13.144 10.953 25.761 1.00 64.19 385 ARG A C 1
ATOM 3023 O O . ARG A 1 385 ? -13.369 10.442 26.854 1.00 64.19 385 ARG A O 1
ATOM 3030 N N . ALA A 1 386 ? -14.106 11.177 24.865 1.00 62.00 386 ALA A N 1
ATOM 3031 C CA . ALA A 1 386 ? -15.517 10.858 25.095 1.00 62.00 386 ALA A CA 1
ATOM 3032 C C . ALA A 1 386 ? -15.793 9.342 25.156 1.00 62.00 386 ALA A C 1
ATOM 3034 O O . ALA A 1 386 ? -16.581 8.890 25.986 1.00 62.00 386 ALA A O 1
ATOM 3035 N N . CYS A 1 387 ? -15.114 8.532 24.339 1.00 59.69 387 CYS A N 1
ATOM 3036 C CA . CYS A 1 387 ? -15.230 7.074 24.423 1.00 59.69 387 CYS A CA 1
ATOM 3037 C C . CYS A 1 387 ? -14.621 6.523 25.723 1.00 59.69 387 CYS A C 1
ATOM 3039 O O . CYS A 1 387 ? -15.203 5.634 26.349 1.00 59.69 387 CYS A O 1
ATOM 3041 N N . PHE A 1 388 ? -13.480 7.069 26.166 1.00 63.03 388 PHE A N 1
ATOM 3042 C CA . PHE A 1 388 ? -12.871 6.718 27.455 1.00 63.03 388 PHE A CA 1
ATOM 3043 C C . PHE A 1 388 ? -13.807 7.051 28.621 1.00 63.03 388 PHE A C 1
ATOM 3045 O O . PHE A 1 388 ? -14.043 6.198 29.476 1.00 63.03 388 PHE A O 1
ATOM 3052 N N . ALA A 1 389 ? -14.384 8.255 28.611 1.00 63.31 389 ALA A N 1
ATOM 3053 C CA . ALA A 1 389 ? -15.373 8.720 29.578 1.00 63.31 389 ALA A CA 1
ATOM 3054 C C . ALA A 1 389 ? -16.544 7.742 29.738 1.00 63.31 389 ALA A C 1
ATOM 3056 O O . ALA A 1 389 ? -16.859 7.290 30.840 1.00 63.31 389 ALA A O 1
ATOM 3057 N N . TRP A 1 390 ? -17.162 7.390 28.609 1.00 61.53 390 TRP A N 1
ATOM 3058 C CA . TRP A 1 390 ? -18.332 6.524 28.569 1.00 61.53 390 TRP A CA 1
ATOM 3059 C C . TRP A 1 390 ? -18.019 5.105 29.063 1.00 61.53 390 TRP A C 1
ATOM 3061 O O . TRP A 1 390 ? -18.773 4.548 29.861 1.00 61.53 390 TRP A O 1
ATOM 3071 N N . MET A 1 391 ? -16.870 4.534 28.678 1.00 60.50 391 MET A N 1
ATOM 3072 C CA . MET A 1 391 ? -16.457 3.216 29.175 1.00 60.50 391 MET A CA 1
ATOM 3073 C C . MET A 1 391 ? -16.152 3.206 30.678 1.00 60.50 391 MET A C 1
ATOM 3075 O O . MET A 1 391 ? -16.521 2.249 31.357 1.00 60.50 391 MET A O 1
ATOM 3079 N N . HIS A 1 392 ? -15.502 4.243 31.215 1.00 64.81 392 HIS A N 1
ATOM 3080 C CA . HIS A 1 392 ? -15.222 4.336 32.653 1.00 64.81 392 HIS A CA 1
ATOM 3081 C C . HIS A 1 392 ? -16.502 4.453 33.490 1.00 64.81 392 HIS A C 1
ATOM 3083 O O . HIS A 1 392 ? -16.616 3.776 34.516 1.00 64.81 392 HIS A O 1
ATOM 3089 N N . TRP A 1 393 ? -17.482 5.233 33.019 1.00 63.28 393 TRP A N 1
ATOM 3090 C CA . TRP A 1 393 ? -18.813 5.305 33.627 1.00 63.28 393 TRP A CA 1
ATOM 3091 C C . TRP A 1 393 ? -19.512 3.944 33.630 1.00 63.28 393 TRP A C 1
ATOM 3093 O O . TRP A 1 393 ? -19.974 3.487 34.676 1.00 63.28 393 TRP A O 1
ATOM 3103 N N . ARG A 1 394 ? -19.529 3.254 32.482 1.00 58.56 394 ARG A N 1
ATOM 3104 C CA . ARG A 1 394 ? -20.201 1.956 32.334 1.00 58.56 394 ARG A CA 1
ATOM 3105 C C . ARG A 1 394 ? -19.577 0.853 33.199 1.00 58.56 394 ARG A C 1
ATOM 3107 O O . ARG A 1 394 ? -20.256 -0.101 33.564 1.00 58.56 394 ARG A O 1
ATOM 3114 N N . GLU A 1 395 ? -18.297 0.979 33.548 1.00 63.16 395 GLU A N 1
ATOM 3115 C CA . GLU A 1 395 ? -17.592 0.066 34.458 1.00 63.16 395 GLU A CA 1
ATOM 3116 C C . GLU A 1 395 ? -17.784 0.398 35.950 1.00 63.16 395 GLU A C 1
ATOM 3118 O O . GLU A 1 395 ? -17.243 -0.314 36.796 1.00 63.16 395 GLU A O 1
ATOM 3123 N N . GLY A 1 396 ? -18.520 1.461 36.302 1.00 62.59 396 GLY A N 1
ATOM 3124 C CA . GLY A 1 396 ? -18.777 1.838 37.697 1.00 62.59 396 GLY A CA 1
ATOM 3125 C C . GLY A 1 396 ? -17.525 2.247 38.480 1.00 62.59 396 GLY A C 1
ATOM 3126 O O . GLY A 1 396 ? -17.553 2.307 39.710 1.00 62.59 396 GLY A O 1
ATOM 3127 N N . ARG A 1 397 ? -16.405 2.523 37.800 1.00 61.16 397 ARG A N 1
ATOM 3128 C CA . ARG A 1 397 ? -15.198 3.035 38.459 1.00 61.16 397 ARG A CA 1
ATOM 3129 C C . ARG A 1 397 ? -15.440 4.510 38.759 1.00 61.16 397 ARG A C 1
ATOM 3131 O O . ARG A 1 397 ? -15.655 5.260 37.825 1.00 61.16 397 ARG A O 1
ATOM 3138 N N . GLY A 1 398 ? -15.453 4.940 40.019 1.00 48.34 398 GLY A N 1
ATOM 3139 C CA . GLY A 1 398 ? -15.573 6.367 40.367 1.00 48.34 398 GLY A CA 1
ATOM 3140 C C . GLY A 1 398 ? -14.318 7.176 39.996 1.00 48.34 398 GLY A C 1
ATOM 3141 O O . GLY A 1 398 ? -13.248 6.599 39.807 1.00 48.34 398 GLY A O 1
ATOM 3142 N N . GLY A 1 399 ? -14.437 8.507 39.911 1.00 59.53 399 GLY A N 1
ATOM 3143 C CA . GLY A 1 399 ? -13.292 9.432 39.797 1.00 59.53 399 GLY A CA 1
ATOM 3144 C C . GLY A 1 399 ? -12.966 9.988 38.402 1.00 59.53 399 GLY A C 1
ATOM 3145 O O . GLY A 1 399 ? -12.048 10.789 38.284 1.00 59.53 399 GLY A O 1
ATOM 3146 N N . TRP A 1 400 ? -13.708 9.621 37.355 1.00 59.16 400 TRP A N 1
ATOM 3147 C CA . TRP A 1 400 ? -13.553 10.183 35.996 1.00 59.16 400 TRP A CA 1
ATOM 3148 C C . TRP A 1 400 ? -14.362 11.469 35.782 1.00 59.16 400 TRP A C 1
ATOM 3150 O O . TRP A 1 400 ? -14.183 12.148 34.777 1.00 59.16 400 TRP A O 1
ATOM 3160 N N . GLU A 1 401 ? -15.253 11.818 36.711 1.00 55.88 401 GLU A N 1
ATOM 3161 C CA . GLU A 1 401 ? -16.220 12.913 36.563 1.00 55.88 401 GLU A CA 1
ATOM 3162 C C . GLU A 1 401 ? -15.541 14.246 36.218 1.00 55.88 401 GLU A C 1
ATOM 3164 O O . GLU A 1 401 ? -15.997 14.928 35.305 1.00 55.88 401 GLU A O 1
ATOM 3169 N N . SER A 1 402 ? -14.404 14.575 36.845 1.00 59.06 402 SER A N 1
ATOM 3170 C CA . SER A 1 402 ? -13.655 15.802 36.540 1.00 59.06 402 SER A CA 1
ATOM 3171 C C . SER A 1 402 ? -12.970 15.769 35.171 1.00 59.06 402 SER A C 1
ATOM 3173 O O . SER A 1 402 ? -13.002 16.756 34.450 1.00 59.06 402 SER A O 1
ATOM 3175 N N . GLU A 1 403 ? -12.382 14.638 34.768 1.00 55.69 403 GLU A N 1
ATOM 3176 C CA . GLU A 1 403 ? -11.682 14.525 33.477 1.00 55.69 403 GLU A CA 1
ATOM 3177 C C . GLU A 1 403 ? -12.650 14.519 32.288 1.00 55.69 403 GLU A C 1
ATOM 3179 O O . GLU A 1 403 ? -12.325 15.007 31.201 1.00 55.69 403 GLU A O 1
ATOM 3184 N N . VAL A 1 404 ? -13.849 13.978 32.503 1.00 58.97 404 VAL A N 1
ATOM 3185 C CA . VAL A 1 404 ? -14.936 13.959 31.524 1.00 58.97 404 VAL A CA 1
ATOM 3186 C C . VAL A 1 404 ? -15.610 15.315 31.434 1.00 58.97 404 VAL A C 1
ATOM 3188 O O . VAL A 1 404 ? -15.852 15.772 30.320 1.00 58.97 404 VAL A O 1
ATOM 3191 N N . LEU A 1 405 ? -15.841 15.990 32.563 1.00 60.53 405 LEU A N 1
ATOM 3192 C CA . LEU A 1 405 ? -16.291 17.382 32.570 1.00 60.53 405 LEU A CA 1
ATOM 3193 C C . LEU A 1 405 ? -15.291 18.280 31.832 1.00 60.53 405 LEU A C 1
ATOM 3195 O O . LEU A 1 405 ? -15.699 18.981 30.911 1.00 60.53 405 LEU A O 1
ATOM 3199 N N . ASP A 1 406 ? -13.989 18.157 32.101 1.00 62.59 406 ASP A N 1
ATOM 3200 C CA . ASP A 1 406 ? -12.945 18.914 31.396 1.00 62.59 406 ASP A CA 1
ATOM 3201 C C . ASP A 1 406 ? -12.908 18.599 29.889 1.00 62.59 406 ASP A C 1
ATOM 3203 O O . ASP A 1 406 ? -12.729 19.487 29.054 1.00 62.59 406 ASP A O 1
ATOM 3207 N N . ALA A 1 407 ? -13.063 17.328 29.497 1.00 57.22 407 ALA A N 1
ATOM 3208 C CA . ALA A 1 407 ? -13.093 16.931 28.087 1.00 57.22 407 ALA A CA 1
ATOM 3209 C C . ALA A 1 407 ? -14.352 17.431 27.360 1.00 57.22 407 ALA A C 1
ATOM 3211 O O . ALA A 1 407 ? -14.295 17.769 26.172 1.00 57.22 407 ALA A O 1
ATOM 3212 N N . VAL A 1 408 ? -15.484 17.487 28.061 1.00 59.09 408 VAL A N 1
ATOM 3213 C CA . VAL A 1 408 ? -16.759 17.986 27.541 1.00 59.09 408 VAL A CA 1
ATOM 3214 C C . VAL A 1 408 ? -16.759 19.512 27.468 1.00 59.09 408 VAL A C 1
ATOM 3216 O O . VAL A 1 408 ? -17.243 20.052 26.477 1.00 59.09 408 VAL A O 1
ATOM 3219 N N . GLU A 1 409 ? -16.147 20.215 28.420 1.00 63.56 409 GLU A N 1
ATOM 3220 C CA . GLU A 1 409 ? -15.935 21.667 28.357 1.00 63.56 409 GLU A CA 1
ATOM 3221 C C . GLU A 1 409 ? -14.969 22.068 27.229 1.00 63.56 409 GLU A C 1
ATOM 3223 O O . GLU A 1 409 ? -15.224 23.021 26.490 1.00 63.56 409 GLU A O 1
ATOM 3228 N N . ASP A 1 410 ? -13.904 21.299 27.007 1.00 59.72 410 ASP A N 1
ATOM 3229 C CA . ASP A 1 410 ? -12.982 21.509 25.882 1.00 59.72 410 ASP A CA 1
ATOM 3230 C C . ASP A 1 410 ? -13.663 21.181 24.531 1.00 59.72 410 ASP A C 1
ATOM 3232 O O . ASP A 1 410 ? -13.426 21.846 23.519 1.00 59.72 410 ASP A O 1
ATOM 3236 N N . SER A 1 411 ? -14.594 20.214 24.512 1.00 60.03 411 SER A N 1
ATOM 3237 C CA . SER A 1 411 ? -15.461 19.937 23.351 1.00 60.03 411 SER A CA 1
ATOM 3238 C C . SER A 1 411 ? -16.492 21.043 23.110 1.00 60.03 411 SER A C 1
ATOM 3240 O O . SER A 1 411 ? -16.752 21.401 21.958 1.00 60.03 411 SER A O 1
ATOM 3242 N N . ARG A 1 412 ? -17.057 21.611 24.185 1.00 61.94 412 ARG A N 1
ATOM 3243 C CA . ARG A 1 412 ? -17.971 22.764 24.175 1.00 61.94 412 ARG A CA 1
ATOM 3244 C C . ARG A 1 412 ? -17.298 23.975 23.539 1.00 61.94 412 ARG A C 1
ATOM 3246 O O . ARG A 1 412 ? -17.901 24.599 22.673 1.00 61.94 412 ARG A O 1
ATOM 3253 N N . ALA A 1 413 ? -16.040 24.251 23.885 1.00 64.62 413 ALA A N 1
ATOM 3254 C CA . ALA A 1 413 ? -15.273 25.354 23.307 1.00 64.62 413 ALA A CA 1
ATOM 3255 C C . ALA A 1 413 ? -15.030 25.212 21.790 1.00 64.62 413 ALA A C 1
ATOM 3257 O O . ALA A 1 413 ? -14.796 26.210 21.111 1.00 64.62 413 ALA A O 1
ATOM 3258 N N . ARG A 1 414 ? -15.083 23.986 21.248 1.00 67.25 414 ARG A N 1
ATOM 3259 C CA . ARG A 1 414 ? -14.745 23.688 19.844 1.00 67.25 414 ARG A CA 1
ATOM 3260 C C . ARG A 1 414 ? -15.940 23.284 18.975 1.00 67.25 414 ARG A C 1
ATOM 3262 O O . ARG A 1 414 ? -15.759 23.106 17.779 1.00 67.25 414 ARG A O 1
ATOM 3269 N N . GLY A 1 415 ? -17.141 23.135 19.539 1.00 63.62 415 GLY A N 1
ATOM 3270 C CA . GLY A 1 415 ? -18.386 22.924 18.783 1.00 63.62 415 GLY A CA 1
ATOM 3271 C C . GLY A 1 415 ? -18.566 21.550 18.115 1.00 63.62 415 GLY A C 1
ATOM 3272 O O . GLY A 1 415 ? -19.477 21.390 17.307 1.00 63.62 415 GLY A O 1
ATOM 3273 N N . HIS A 1 416 ? -17.750 20.543 18.444 1.00 59.94 416 HIS A N 1
ATOM 3274 C CA . HIS A 1 416 ? -17.695 19.269 17.708 1.00 59.94 416 HIS A CA 1
ATOM 3275 C C . HIS A 1 416 ? -17.970 18.044 18.593 1.00 59.94 416 HIS A C 1
ATOM 3277 O O . HIS A 1 416 ? -17.075 17.251 18.874 1.00 59.94 416 HIS A O 1
ATOM 3283 N N . LEU A 1 417 ? -19.224 17.863 19.014 1.00 62.44 417 LEU A N 1
ATOM 3284 C CA . LEU A 1 417 ? -19.693 16.579 19.552 1.00 62.44 417 LEU A CA 1
ATOM 3285 C C . LEU A 1 417 ? -20.389 15.785 18.431 1.00 62.44 417 LEU A C 1
ATOM 3287 O O . LEU A 1 417 ? -21.306 16.339 17.818 1.00 62.44 417 LEU A O 1
ATOM 3291 N N . PRO A 1 418 ? -19.996 14.523 18.158 1.00 62.72 418 PRO A N 1
ATOM 3292 C CA . PRO A 1 418 ? -20.670 13.674 17.176 1.00 62.72 418 PRO A CA 1
ATOM 3293 C C . PRO A 1 418 ? -22.172 13.549 17.468 1.00 62.72 418 PRO A C 1
ATOM 3295 O O . PRO A 1 418 ? -22.578 13.407 18.624 1.00 62.72 418 PRO A O 1
ATOM 3298 N N . VAL A 1 419 ? -23.003 13.597 16.422 1.00 67.69 419 VAL A N 1
ATOM 3299 C CA . VAL A 1 419 ? -24.474 13.538 16.545 1.00 67.69 419 VAL A CA 1
ATOM 3300 C C . VAL A 1 419 ? -24.920 12.225 17.190 1.00 67.69 419 VAL A C 1
ATOM 3302 O O . VAL A 1 419 ? -25.727 12.253 18.115 1.00 67.69 419 VAL A O 1
ATOM 3305 N N . SER A 1 420 ? -24.317 11.103 16.787 1.00 63.16 420 SER A N 1
ATOM 3306 C CA . SER A 1 420 ? -24.574 9.778 17.363 1.00 63.16 420 SER A CA 1
ATOM 3307 C C . SER A 1 420 ? -24.359 9.760 18.877 1.00 63.16 420 SER A C 1
ATOM 3309 O O . SER A 1 420 ? -25.223 9.312 19.620 1.00 63.16 420 SER A O 1
ATOM 3311 N N . PHE A 1 421 ? -23.261 10.345 19.361 1.00 67.69 421 PHE A N 1
ATOM 3312 C CA . PHE A 1 421 ? -22.968 10.418 20.792 1.00 67.69 421 PHE A CA 1
ATOM 3313 C C . PHE A 1 421 ? -24.000 11.256 21.564 1.00 67.69 421 PHE A C 1
ATOM 3315 O O . PHE A 1 421 ? -24.406 10.881 22.665 1.00 67.69 421 PHE A O 1
ATOM 3322 N N . ARG A 1 422 ? -24.477 12.368 20.983 1.00 72.31 422 ARG A N 1
ATOM 3323 C CA . ARG A 1 422 ? -25.562 13.172 21.578 1.00 72.31 422 ARG A CA 1
ATOM 3324 C C . ARG A 1 422 ? -26.875 12.396 21.659 1.00 72.31 422 ARG A C 1
ATOM 3326 O O . ARG A 1 422 ? -27.589 12.532 22.651 1.00 72.31 422 ARG A O 1
ATOM 3333 N N . GLU A 1 423 ? -27.203 11.611 20.639 1.00 77.31 423 GLU A N 1
ATOM 3334 C CA . GLU A 1 423 ? -28.414 10.787 20.620 1.00 77.31 423 GLU A CA 1
ATOM 3335 C C . GLU A 1 423 ? -28.348 9.644 21.634 1.00 77.31 423 GLU A C 1
ATOM 3337 O O . GLU A 1 423 ? -29.337 9.393 22.327 1.00 77.31 423 GLU A O 1
ATOM 3342 N N . THR A 1 424 ? -27.186 9.006 21.789 1.00 73.50 424 THR A N 1
ATOM 3343 C CA . THR A 1 424 ? -26.968 7.977 22.812 1.00 73.50 424 THR A CA 1
ATOM 3344 C C . THR A 1 424 ? -27.097 8.567 24.215 1.00 73.50 424 THR A C 1
ATOM 3346 O O . THR A 1 424 ? -27.887 8.060 25.010 1.00 73.50 424 THR A O 1
ATOM 3349 N N . LEU A 1 425 ? -26.432 9.700 24.489 1.00 76.56 425 LEU A N 1
ATOM 3350 C CA . LEU A 1 425 ? -26.564 10.417 25.764 1.00 76.56 425 LEU A CA 1
ATOM 3351 C C . LEU A 1 425 ? -28.012 10.806 26.063 1.00 76.56 425 LEU A C 1
ATOM 3353 O O . LEU A 1 425 ? -28.441 10.703 27.206 1.00 76.56 425 LEU A O 1
ATOM 3357 N N . LYS A 1 426 ? -28.773 11.231 25.048 1.00 85.06 426 LYS A N 1
ATOM 3358 C CA . LYS A 1 426 ? -30.195 11.556 25.196 1.00 85.06 426 LYS A CA 1
ATOM 3359 C C . LYS A 1 426 ? -31.019 10.332 25.590 1.00 85.06 426 LYS A C 1
ATOM 3361 O O . LYS A 1 426 ? -31.739 10.388 26.578 1.00 85.06 426 LYS A O 1
ATOM 3366 N N . ARG A 1 427 ? -30.912 9.229 24.838 1.00 79.81 427 ARG A N 1
ATOM 3367 C CA . ARG A 1 427 ? -31.674 7.997 25.120 1.00 79.81 427 ARG A CA 1
ATOM 3368 C C . ARG A 1 427 ? -31.377 7.467 26.520 1.00 79.81 427 ARG A C 1
ATOM 3370 O O . ARG A 1 427 ? -32.282 7.031 27.222 1.00 79.81 427 ARG A O 1
ATOM 3377 N N . GLU A 1 428 ? -30.116 7.527 26.924 1.00 75.12 428 GLU A N 1
ATOM 3378 C CA . GLU A 1 428 ? -29.663 7.053 28.229 1.00 75.12 428 GLU A CA 1
ATOM 3379 C C . GLU A 1 428 ? -30.090 8.003 29.361 1.00 75.12 428 GLU A C 1
ATOM 3381 O O . GLU A 1 428 ? -30.500 7.549 30.429 1.00 75.12 428 GLU A O 1
ATOM 3386 N N . ALA A 1 429 ? -30.105 9.314 29.097 1.00 84.69 429 ALA A N 1
ATOM 3387 C CA . ALA A 1 429 ? -30.663 10.316 29.999 1.00 84.69 429 ALA A CA 1
ATOM 3388 C C . ALA A 1 429 ? -32.170 10.133 30.231 1.00 84.69 429 ALA A C 1
ATOM 3390 O O . ALA A 1 429 ? -32.636 10.279 31.361 1.00 84.69 429 ALA A O 1
ATOM 3391 N N . ASP A 1 430 ? -32.912 9.806 29.172 1.00 85.88 430 ASP A N 1
ATOM 3392 C CA . ASP A 1 430 ? -34.353 9.560 29.226 1.00 85.88 430 ASP A CA 1
ATOM 3393 C C . ASP A 1 430 ? -34.666 8.242 29.966 1.00 85.88 430 ASP A C 1
ATOM 3395 O O . ASP A 1 430 ? -35.639 8.168 30.715 1.00 85.88 430 ASP A O 1
ATOM 3399 N N . ALA A 1 431 ? -33.823 7.214 29.805 1.00 86.25 431 ALA A N 1
ATOM 3400 C CA . ALA A 1 431 ? -33.970 5.927 30.488 1.00 86.25 431 ALA A CA 1
ATOM 3401 C C . ALA A 1 431 ? -33.587 5.980 31.980 1.00 86.25 431 ALA A C 1
ATOM 3403 O O . ALA A 1 431 ? -34.210 5.315 32.810 1.00 86.25 431 ALA A O 1
ATOM 3404 N N . HIS A 1 432 ? -32.566 6.767 32.330 1.00 84.88 432 HIS A N 1
ATOM 3405 C CA . HIS A 1 432 ? -32.025 6.859 33.685 1.00 84.88 432 HIS A CA 1
ATOM 3406 C C . HIS A 1 432 ? -31.840 8.325 34.094 1.00 84.88 432 HIS A C 1
ATOM 3408 O O . HIS A 1 432 ? -30.721 8.842 34.027 1.00 84.88 432 HIS A O 1
ATOM 3414 N N . PRO A 1 433 ? -32.904 9.005 34.557 1.00 84.75 433 PRO A N 1
ATOM 3415 C CA . PRO A 1 433 ? -32.882 10.445 34.796 1.00 84.75 433 PRO A CA 1
ATOM 3416 C C . PRO A 1 433 ? -31.890 10.873 35.879 1.00 84.75 433 PRO A C 1
ATOM 3418 O O . PRO A 1 433 ? -31.375 11.982 35.795 1.00 84.75 433 PRO A O 1
ATOM 3421 N N . ASP A 1 434 ? -31.561 10.015 36.844 1.00 82.44 434 ASP A N 1
ATOM 3422 C CA . ASP A 1 434 ? -30.576 10.317 37.896 1.00 82.44 434 ASP A CA 1
ATOM 3423 C C . ASP A 1 434 ? -29.144 9.907 37.532 1.00 82.44 434 ASP A C 1
ATOM 3425 O O . ASP A 1 434 ? -28.216 10.089 38.321 1.00 82.44 434 ASP A O 1
ATOM 3429 N N . SER A 1 435 ? -28.935 9.370 36.328 1.00 78.88 435 SER A N 1
ATOM 3430 C CA . SER A 1 435 ? -27.603 8.978 35.886 1.00 78.88 435 SER A CA 1
ATOM 3431 C C . SER A 1 435 ? -26.700 10.198 35.632 1.00 78.88 435 SER A C 1
ATOM 3433 O O . SER A 1 435 ? -27.168 11.263 35.215 1.00 78.88 435 SER A O 1
ATOM 3435 N N . PRO A 1 436 ? -25.376 10.048 35.794 1.00 68.50 436 PRO A N 1
ATOM 3436 C CA . PRO A 1 436 ? -24.399 11.033 35.334 1.00 68.50 436 PRO A CA 1
ATOM 3437 C C . PRO A 1 436 ? -24.556 11.390 33.847 1.00 68.50 436 PRO A C 1
ATOM 3439 O O . PRO A 1 436 ? -24.378 12.546 33.474 1.00 68.50 436 PRO A O 1
ATOM 3442 N N . ALA A 1 437 ? -24.967 10.431 33.006 1.00 70.06 437 ALA A N 1
ATOM 3443 C CA . ALA A 1 437 ? -25.299 10.672 31.601 1.00 70.06 437 ALA A CA 1
ATOM 3444 C C . ALA A 1 437 ? -26.472 11.658 31.451 1.00 70.06 437 ALA A C 1
ATOM 3446 O O . ALA A 1 437 ? -26.401 12.582 30.640 1.00 70.06 437 ALA A O 1
ATOM 3447 N N . ALA A 1 438 ? -27.507 11.538 32.289 1.00 77.19 438 ALA A N 1
ATOM 3448 C CA . ALA A 1 438 ? -28.612 12.492 32.335 1.00 77.19 438 ALA A CA 1
ATOM 3449 C C . ALA A 1 438 ? -28.197 13.877 32.831 1.00 77.19 438 ALA A C 1
ATOM 3451 O O . ALA A 1 438 ? -28.710 14.879 32.332 1.00 77.19 438 ALA A O 1
ATOM 3452 N N . GLN A 1 439 ? -27.268 13.958 33.785 1.00 75.50 439 GLN A N 1
ATOM 3453 C CA . GLN A 1 439 ? -26.710 15.236 34.232 1.00 75.50 439 GLN A CA 1
ATOM 3454 C C . GLN A 1 439 ? -25.889 15.897 33.119 1.00 75.50 439 GLN A C 1
ATOM 3456 O O . GLN A 1 439 ? -26.103 17.069 32.817 1.00 75.50 439 GLN A O 1
ATOM 3461 N N . LEU A 1 440 ? -25.034 15.132 32.436 1.00 72.00 440 LEU A N 1
ATOM 3462 C CA . LEU A 1 440 ? -24.238 15.606 31.306 1.00 72.00 440 LEU A CA 1
ATOM 3463 C C . LEU A 1 440 ? -25.124 16.059 30.136 1.00 72.00 440 LEU A C 1
ATOM 3465 O O . LEU A 1 440 ? -24.908 17.125 29.566 1.00 72.00 440 LEU A O 1
ATOM 3469 N N . TYR A 1 441 ? -26.165 15.290 29.809 1.00 80.38 441 TYR A N 1
ATOM 3470 C CA . TYR A 1 441 ? -27.131 15.657 28.776 1.00 80.38 441 TYR A CA 1
ATOM 3471 C C . TYR A 1 441 ? -27.926 16.917 29.149 1.00 80.38 441 TYR A C 1
ATOM 3473 O O . TYR A 1 441 ? -28.142 17.782 28.300 1.00 80.38 441 TYR A O 1
ATOM 3481 N N . ARG A 1 442 ? -28.319 17.074 30.422 1.00 79.69 442 ARG A N 1
ATOM 3482 C CA . ARG A 1 442 ? -28.968 18.297 30.922 1.00 79.69 442 ARG A CA 1
ATOM 3483 C C . ARG A 1 442 ? -28.056 19.518 30.811 1.00 79.69 442 ARG A C 1
ATOM 3485 O O . ARG A 1 442 ? -28.526 20.549 30.336 1.00 79.69 442 ARG A O 1
ATOM 3492 N N . LEU A 1 443 ? -26.776 19.387 31.163 1.00 72.12 443 LEU A N 1
ATOM 3493 C CA . LEU A 1 443 ? -25.774 20.447 30.991 1.00 72.12 443 LEU A CA 1
ATOM 3494 C C . LEU A 1 443 ? -25.605 20.822 29.511 1.00 72.12 443 LEU A C 1
ATOM 3496 O O . LEU A 1 443 ? -25.647 21.997 29.161 1.00 72.12 443 LEU A O 1
ATOM 3500 N N . LEU A 1 444 ? -25.521 19.827 28.623 1.00 72.00 444 LEU A N 1
ATOM 3501 C CA . LEU A 1 444 ? -25.444 20.051 27.175 1.00 72.00 444 LEU A CA 1
ATOM 3502 C C . LEU A 1 444 ? -26.716 20.703 26.600 1.00 72.00 444 LEU A C 1
ATOM 3504 O O . LEU A 1 444 ? -26.628 21.456 25.632 1.00 72.00 444 LEU A O 1
ATOM 3508 N N . ARG A 1 445 ? -27.899 20.427 27.169 1.00 76.38 445 ARG A N 1
ATOM 3509 C CA . ARG A 1 445 ? -29.195 20.954 26.705 1.00 76.38 445 ARG A CA 1
ATOM 3510 C C . ARG A 1 445 ? -29.494 22.370 27.206 1.00 76.38 445 ARG A C 1
ATOM 3512 O O . ARG A 1 445 ? -30.106 23.135 26.465 1.00 76.38 445 ARG A O 1
ATOM 3519 N N . GLN A 1 446 ? -29.086 22.722 28.428 1.00 71.31 446 GLN A N 1
ATOM 3520 C CA . GLN A 1 446 ? -29.315 24.056 29.006 1.00 71.31 446 GLN A CA 1
ATOM 3521 C C . GLN A 1 446 ? -28.635 25.175 28.199 1.00 71.31 446 GLN A C 1
ATOM 3523 O O . GLN A 1 446 ? -29.174 26.274 28.115 1.00 71.31 446 GLN A O 1
ATOM 3528 N N . ASP A 1 447 ? -27.529 24.873 27.520 1.00 50.19 447 ASP A N 1
ATOM 3529 C CA . ASP A 1 447 ? -26.764 25.854 26.746 1.00 50.19 447 ASP A CA 1
ATOM 3530 C C . ASP A 1 447 ? -27.212 26.020 25.286 1.00 50.19 447 ASP A C 1
ATOM 3532 O O . ASP A 1 447 ? -26.988 27.075 24.695 1.00 50.19 447 ASP A O 1
ATOM 3536 N N . ILE A 1 448 ? -27.880 25.027 24.683 1.00 54.72 448 ILE A N 1
ATOM 3537 C CA . ILE A 1 448 ? -28.421 25.162 23.313 1.00 54.72 448 ILE A CA 1
ATOM 3538 C C . ILE A 1 448 ? -29.527 26.231 23.271 1.00 54.72 448 ILE A C 1
ATOM 3540 O O . ILE A 1 448 ? -29.729 26.872 22.246 1.00 54.72 448 ILE A O 1
ATOM 3544 N N . HIS A 1 449 ? -30.194 26.480 24.400 1.00 47.34 449 HIS A N 1
ATOM 3545 C CA . HIS A 1 449 ? -31.163 27.566 24.544 1.00 47.34 449 HIS A CA 1
ATOM 3546 C C . HIS A 1 449 ? -30.533 28.942 24.827 1.00 47.34 449 HIS A C 1
ATOM 3548 O O . HIS A 1 449 ? -31.262 29.927 24.860 1.00 47.34 449 HIS A O 1
ATOM 3554 N N . LEU A 1 450 ? -29.211 29.030 25.022 1.00 39.84 450 LEU A N 1
ATOM 3555 C CA . LEU A 1 450 ? -28.488 30.293 25.234 1.00 39.84 450 LEU A CA 1
ATOM 3556 C C . LEU A 1 450 ? -27.754 30.792 23.975 1.00 39.84 450 LEU A C 1
ATOM 3558 O O . LEU A 1 450 ? -27.203 31.891 23.995 1.00 39.84 450 LEU A O 1
ATOM 3562 N N . SER A 1 451 ? -27.729 30.006 22.891 1.00 37.44 451 SER A N 1
ATOM 3563 C CA . SER A 1 451 ? -27.073 30.356 21.618 1.00 37.44 451 SER A CA 1
ATOM 3564 C C . SER A 1 451 ? -28.028 30.528 20.425 1.00 37.44 451 SER A C 1
ATOM 3566 O O . SER A 1 451 ? -27.561 30.792 19.315 1.00 37.44 451 SER A O 1
ATOM 3568 N N . SER A 1 452 ? -29.343 30.429 20.656 1.00 35.88 452 SER A N 1
ATOM 3569 C CA . SER A 1 452 ? -30.417 30.923 19.774 1.00 35.88 452 SER A CA 1
ATOM 3570 C C . SER A 1 452 ? -30.978 32.223 20.325 1.00 35.88 452 SER A C 1
ATOM 3572 O O . SER A 1 452 ? -31.203 33.157 19.528 1.00 35.88 452 SER A O 1
#

Radius of gyration: 35.85 Å; chains: 1; bounding box: 101×82×95 Å

Organism: NCBI:txid1169474

Secondary structure (DSSP, 8-state):
----PPP----------------------------EEEEE-TTS-EEEEEPPHHHHHHHHHHHHHHHGGGGTTT--HHHHHHHHTT--STTHHHHHHHHHHHHHHTT-----THHHHHHHHHHHHTT-HHHHHHHHHHHHHH-SSPPPHHHHHHHHHHHHHTT-HHHHHHHHHHHHH-TTS---HHHHHHHHHHHHHT-HHHHHHHHHHHHHHHHHTT-PPPHHHHHHHHHHHHHHHHHHHHT----GGGTTTTTTSSSSSSSTTS-------------------------------------------------------------------------------------HHHHHHHHHHHHHHHHHHHHHHT--GGGS-HHHHHHHHHHHHHTT-SS-HHHHHHHHHHHHHHT---HHHHHHHHHHHHH-TTSHHHHHHHHHHHHHTT--

pLDDT: mean 71.53, std 22.32, range [31.19, 98.5]

InterPro domains:
  IPR011990 Tetratricopeptide-like helical domain superfamily [G3DSA:1.25.40.10] (114-240)